Protein AF-A0A957NM23-F1 (afdb_monomer)

Secondary structure (DSSP, 8-state):
----PPPP---------------------------------PPPHHHHHHHHHHHHHHHHHHHHHHTT----PPS----SS--EETTEE--EEEEEEEEETTEEEEEEEEE----PPEEEEETTEEEEE----S-HHHHHHHHHHHHHHHHHHHHHHSPPSS-TTTTTEEEEEEE--SS-SEEE---BTTB-EEEEEHHHHHTT--HHHHHHHHHHHHHHT-TTTHHHHHHHHHS-SSTTSSHIIIIIHHHHHH-SS-HHHHTTTTTTTT--TTS-TTTS--TTHHHHHHHHHH--SS-TTSTTTTTHHHHHHHHHHHHHT-S--HHHHHHHHTTTS--HHHHHHHHHHHHHHTTT--TTT-GGGS-TT--TTSSPPPPPSEEEEESSS------PPPPTT----EEEEE-TT--EEEEEE-PPTT--EEEEEEEE-SSSS--EEEEEEEES-EEEEEE-TTT---

Nearest PDB structures (foldseek):
  5c0x-assembly1_I  TM=4.783E-01  e=1.264E+00  Saccharomyces cerevisiae S288C
  9fs5-assembly1_A  TM=4.570E-01  e=2.416E+00  Escherichia coli
  4ifd-assembly1_I  TM=4.633E-01  e=2.563E+00  Saccharomyces cerevisiae S288C
  4oo1-assembly1_I  TM=4.431E-01  e=4.901E+00  Saccharomyces cerevisiae S288C
  5g06-assembly1_I  TM=1.968E-01  e=6.581E+00  Saccharomyces cerevisiae

Radius of gyration: 27.43 Å; Cα contacts (8 Å, |Δi|>4): 822; chains: 1; bounding box: 72×78×81 Å

pLDDT: mean 77.08, std 22.77, range [24.36, 98.19]

Mean predicted aligned error: 12.9 Å

Solvent-accessible surface area (backbone atoms only — not comparable to full-atom values): 26859 Å² total; per-residue (Å²): 144,82,89,84,85,81,82,90,81,81,88,82,89,80,88,78,88,84,87,89,84,90,86,80,83,93,83,88,88,90,86,82,86,90,84,89,81,90,80,92,79,80,84,61,76,69,62,67,52,51,62,52,50,53,50,52,52,49,51,54,50,47,54,55,50,58,70,67,65,66,75,79,70,73,88,79,59,73,44,85,76,52,65,68,56,74,86,43,62,20,57,34,47,40,73,36,75,50,73,49,95,88,41,75,35,35,34,38,32,32,27,24,68,62,90,57,75,31,69,50,77,56,99,88,42,83,45,82,34,42,40,30,38,85,53,70,68,54,44,49,51,54,38,52,41,46,50,55,41,48,48,49,47,26,70,66,60,74,45,60,52,52,36,65,68,28,86,43,33,42,34,35,36,37,31,44,49,94,89,40,61,51,40,69,51,87,70,46,76,66,43,37,51,37,37,39,20,11,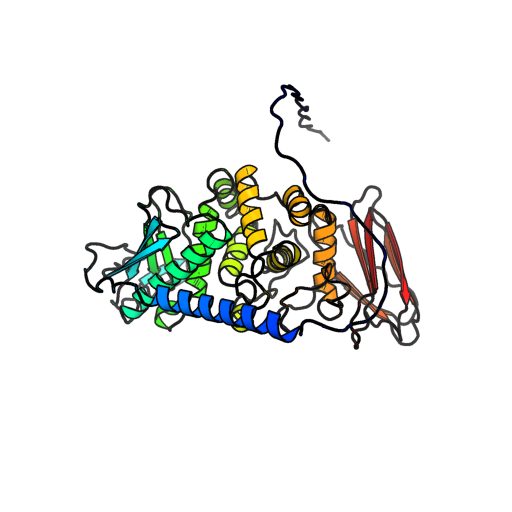56,45,36,56,73,76,49,44,60,61,40,46,22,21,43,47,33,45,32,35,55,44,45,34,63,84,21,23,31,63,39,52,64,60,39,58,73,65,82,57,88,37,33,45,41,34,74,51,57,29,48,12,57,42,56,50,40,55,47,41,75,83,55,50,72,71,69,52,41,32,79,55,51,51,46,76,42,20,47,58,45,28,48,36,31,41,45,60,56,54,48,48,16,65,74,40,26,80,43,69,47,88,88,34,44,56,32,9,46,44,36,56,43,51,50,47,56,46,9,22,75,64,51,30,85,88,39,52,69,59,46,39,24,61,58,47,73,60,75,32,51,41,70,56,46,52,51,30,53,60,46,16,42,64,32,57,94,23,39,28,64,92,83,34,55,71,26,44,66,90,72,67,58,96,78,61,62,69,68,59,77,65,74,45,73,50,76,40,52,71,90,85,86,86,87,86,81,76,83,61,43,74,80,30,49,81,37,77,49,50,33,37,29,84,75,15,52,59,44,76,49,74,48,87,48,57,91,91,39,80,42,77,43,80,49,70,36,28,27,93,55,85,82,41,42,58,54,74,50,74,51,75,32,37,65,51,75,51,78,42,66,14,27,93,67,16,52,62

Sequence (466 aa):
MNILTHPFRQHRSHRLLLAGLLAGLAVILFGRAVFAHEGGFTPNIYDLHLDTVDHAIQANAALQQQASSVSAAGINAPCNGGPTIDGILLDECYVHSFDVNGTQKSVTVWYTKNQTDATRVVDGNTLTLKHWITADSQAVQVGEWFEDAWVRYHTDSGHHLYDNGCNNNVNVQLEDGVGWSGIAYWASSGKCTIGIDAPTVRNGGGQRTVYHEAQHYLQYSYDDGCYSNLKANYDGGSDAGNAEFTEGYADVGSDSVDPTIDAGYQLGSSYNPSTSMYDKNYGNRFLKYLIEQLGTVGNPNDPWHHIDAMYAHYAMCDAQDTLYVLDDLIPSLSGGKWSMDQFFLNFFAANWALAWADPATQSELVYLDDDPGTHNGAPLTQSASLSSGSQTWSSTSPDDYAAEYFEITPQNDCKYVEVSVDGQAGARLGINLMAADTSAPTSVSRSASIGEDYVRLFAGAGVHNK

Structure (mmCIF, N/CA/C/O backbone):
data_AF-A0A957NM23-F1
#
_entry.id   AF-A0A957NM23-F1
#
loop_
_atom_site.group_PDB
_atom_site.id
_atom_site.type_symbol
_atom_site.label_atom_id
_atom_site.label_alt_id
_atom_site.label_comp_id
_atom_site.label_asym_id
_atom_site.label_entity_id
_atom_site.label_seq_id
_atom_site.pdbx_PDB_ins_code
_atom_site.Cartn_x
_atom_site.Cartn_y
_atom_site.Cartn_z
_atom_site.occupancy
_atom_site.B_iso_or_equiv
_atom_site.auth_seq_id
_atom_site.auth_comp_id
_atom_site.auth_asym_id
_atom_site.auth_atom_id
_atom_site.pdbx_PDB_model_num
ATOM 1 N N . MET A 1 1 ? 16.429 -39.597 -9.455 1.00 37.03 1 MET A N 1
ATOM 2 C CA . MET A 1 1 ? 15.676 -40.227 -10.562 1.00 37.03 1 MET A CA 1
ATOM 3 C C . MET A 1 1 ? 14.434 -40.896 -9.992 1.00 37.03 1 MET A C 1
ATOM 5 O O . MET A 1 1 ? 14.529 -41.999 -9.477 1.00 37.03 1 MET A O 1
ATOM 9 N N . ASN A 1 2 ? 13.311 -40.183 -9.996 1.00 24.50 2 ASN A N 1
ATOM 10 C CA . ASN A 1 2 ? 11.967 -40.712 -10.227 1.00 24.50 2 ASN A CA 1
ATOM 11 C C . ASN A 1 2 ? 11.013 -39.518 -10.261 1.00 24.50 2 ASN A C 1
ATOM 13 O O . ASN A 1 2 ? 10.952 -38.728 -9.327 1.00 24.50 2 ASN A O 1
ATOM 17 N N . ILE A 1 3 ? 10.373 -39.380 -11.414 1.00 27.50 3 ILE A N 1
ATOM 18 C CA . ILE A 1 3 ? 9.462 -38.317 -11.817 1.00 27.50 3 ILE A CA 1
ATOM 19 C C . ILE A 1 3 ? 8.068 -38.720 -11.331 1.00 27.50 3 ILE A C 1
ATOM 21 O O . ILE A 1 3 ? 7.632 -39.837 -11.610 1.00 27.50 3 ILE A O 1
ATOM 25 N N . LEU A 1 4 ? 7.369 -37.825 -10.635 1.00 26.41 4 LEU A N 1
ATOM 26 C CA . LEU A 1 4 ? 5.938 -37.946 -10.364 1.00 26.41 4 LEU A CA 1
ATOM 27 C C . LEU A 1 4 ? 5.230 -36.739 -10.979 1.00 26.41 4 LEU A C 1
ATOM 29 O O . LEU A 1 4 ? 5.323 -35.615 -10.504 1.00 26.41 4 LEU A O 1
ATOM 33 N N . THR A 1 5 ? 4.571 -37.014 -12.098 1.00 28.67 5 THR A N 1
ATOM 34 C CA . THR A 1 5 ? 3.692 -36.128 -12.859 1.00 28.67 5 THR A CA 1
ATOM 35 C C . THR A 1 5 ? 2.324 -36.018 -12.184 1.00 28.67 5 THR A C 1
ATOM 37 O O . THR A 1 5 ? 1.687 -37.048 -11.953 1.00 28.67 5 THR A O 1
ATOM 40 N N . HIS A 1 6 ? 1.832 -34.797 -11.963 1.00 27.72 6 HIS A N 1
ATOM 41 C CA . HIS A 1 6 ? 0.411 -34.526 -11.712 1.00 27.72 6 HIS A CA 1
ATOM 42 C C . HIS A 1 6 ? -0.298 -34.042 -12.993 1.00 27.72 6 HIS A C 1
ATOM 44 O O . HIS A 1 6 ? 0.354 -33.478 -13.873 1.00 27.72 6 HIS A O 1
ATOM 50 N N . PRO A 1 7 ? -1.608 -34.321 -13.157 1.00 33.88 7 PRO A N 1
ATOM 51 C CA . PRO A 1 7 ? -2.253 -34.301 -14.462 1.00 33.88 7 PRO A CA 1
ATOM 52 C C . PRO A 1 7 ? -2.964 -32.980 -14.787 1.00 33.88 7 PRO A C 1
ATOM 54 O O . PRO A 1 7 ? -3.664 -32.399 -13.962 1.00 33.88 7 PRO A O 1
ATOM 57 N N . PHE A 1 8 ? -2.863 -32.607 -16.064 1.00 27.59 8 PHE A N 1
ATOM 58 C CA . PHE A 1 8 ? -3.728 -31.673 -16.783 1.00 27.59 8 PHE A CA 1
ATOM 59 C C . PHE A 1 8 ? -5.219 -31.991 -16.579 1.00 27.59 8 PHE A C 1
ATOM 61 O O . PHE A 1 8 ? -5.646 -33.132 -16.787 1.00 27.59 8 PHE A O 1
ATOM 68 N N . ARG A 1 9 ? -6.037 -30.971 -16.284 1.00 28.17 9 ARG A N 1
ATOM 69 C CA . ARG A 1 9 ? -7.502 -31.062 -16.357 1.00 28.17 9 ARG A CA 1
ATOM 70 C C . ARG A 1 9 ? -8.042 -30.154 -17.460 1.00 28.17 9 ARG A C 1
ATOM 72 O O . ARG A 1 9 ? -7.770 -28.963 -17.507 1.00 28.17 9 ARG A O 1
ATOM 79 N N . GLN A 1 10 ? -8.773 -30.790 -18.370 1.00 26.88 10 GLN A N 1
ATOM 80 C CA . GLN A 1 10 ? -9.320 -30.250 -19.608 1.00 26.88 10 GLN A CA 1
ATOM 81 C C . GLN A 1 10 ? -10.478 -29.266 -19.394 1.00 26.88 10 GLN A C 1
ATOM 83 O O . GLN A 1 10 ? -11.369 -29.496 -18.576 1.00 26.88 10 GLN A O 1
ATOM 88 N N . HIS A 1 11 ? -10.501 -28.256 -20.266 1.00 28.59 11 HIS A N 1
ATOM 89 C CA . HIS A 1 11 ? -11.629 -27.391 -20.592 1.00 28.59 11 HIS A CA 1
ATOM 90 C C . HIS A 1 11 ? -12.958 -28.147 -20.753 1.00 28.59 11 HIS A C 1
ATOM 92 O O . HIS A 1 11 ? -13.060 -29.098 -21.532 1.00 28.59 11 HIS A O 1
ATOM 98 N N . ARG A 1 12 ? -14.019 -27.628 -20.125 1.00 27.19 12 ARG A N 1
ATOM 99 C CA . ARG A 1 12 ? -15.402 -27.862 -20.556 1.00 27.19 12 ARG A CA 1
ATOM 100 C C . ARG A 1 12 ? -15.984 -26.580 -21.125 1.00 27.19 12 ARG A C 1
ATOM 102 O O . ARG A 1 12 ? -16.224 -25.609 -20.424 1.00 27.19 12 ARG A O 1
ATOM 109 N N . SER A 1 13 ? -16.212 -26.626 -22.426 1.00 30.83 13 SER A N 1
ATOM 110 C CA . SER A 1 13 ? -16.962 -25.657 -23.207 1.00 30.83 13 SER A CA 1
ATOM 111 C C . SER A 1 13 ? -18.459 -25.925 -23.043 1.00 30.83 13 SER A C 1
ATOM 113 O O . SER A 1 13 ? -18.930 -27.017 -23.360 1.00 30.83 13 SER A O 1
ATOM 115 N N . HIS A 1 14 ? -19.227 -24.913 -22.643 1.00 28.08 14 HIS A N 1
ATOM 116 C CA . HIS A 1 14 ? -20.668 -24.877 -22.878 1.00 28.08 14 HIS A CA 1
ATOM 117 C C . HIS A 1 14 ? -21.056 -23.550 -23.530 1.00 28.08 14 HIS A C 1
ATOM 119 O O . HIS A 1 14 ? -21.129 -22.507 -22.895 1.00 28.08 14 HIS A O 1
ATOM 125 N N . ARG A 1 15 ? -21.310 -23.626 -24.842 1.00 30.59 15 ARG A N 1
ATOM 126 C CA . ARG A 1 15 ? -22.171 -22.695 -25.570 1.00 30.59 15 ARG A CA 1
ATOM 127 C C . ARG A 1 15 ? -23.602 -23.216 -25.467 1.00 30.59 15 ARG A C 1
ATOM 129 O O . ARG A 1 15 ? -23.853 -24.340 -25.898 1.00 30.59 15 ARG A O 1
ATOM 136 N N . LEU A 1 16 ? -24.534 -22.381 -25.023 1.00 28.58 16 LEU A N 1
ATOM 137 C CA . LEU A 1 16 ? -25.917 -22.447 -25.485 1.00 28.58 16 LEU A CA 1
ATOM 138 C C . LEU A 1 16 ? -26.425 -21.024 -25.735 1.00 28.58 16 LEU A C 1
ATOM 140 O O . LEU A 1 16 ? -26.415 -20.182 -24.844 1.00 28.58 16 LEU A O 1
ATOM 144 N N . LEU A 1 17 ? -26.829 -20.781 -26.982 1.00 28.81 17 LEU A N 1
ATOM 145 C CA . LEU A 1 17 ? -27.616 -19.628 -27.400 1.00 28.81 17 LEU A CA 1
ATOM 146 C C . LEU A 1 17 ? -29.036 -19.736 -26.828 1.00 28.81 17 LEU A C 1
ATOM 148 O O . LEU A 1 17 ? -29.645 -20.797 -26.952 1.00 28.81 17 LEU A O 1
ATOM 152 N N . LEU A 1 18 ? -29.622 -18.609 -26.419 1.00 26.94 18 LEU A N 1
ATOM 153 C CA . LEU A 1 18 ? -30.937 -18.216 -26.928 1.00 26.94 18 LEU A CA 1
ATOM 154 C C . LEU A 1 18 ? -31.118 -16.694 -26.859 1.00 26.94 18 LEU A C 1
ATOM 156 O O . LEU A 1 18 ? -30.650 -16.027 -25.944 1.00 26.94 18 LEU A O 1
ATOM 160 N N . ALA A 1 19 ? -31.755 -16.171 -27.898 1.00 27.83 19 ALA A N 1
ATOM 161 C CA . ALA A 1 19 ? -31.873 -14.767 -28.242 1.00 27.83 19 ALA A CA 1
ATOM 162 C C . ALA A 1 19 ? -33.145 -14.110 -27.680 1.00 27.83 19 ALA A C 1
ATOM 164 O O . ALA A 1 19 ? -34.166 -14.776 -27.526 1.00 27.83 19 ALA A O 1
ATOM 165 N N . GLY A 1 20 ? -33.103 -12.778 -27.561 1.00 25.69 20 GLY A N 1
ATOM 166 C CA . GLY A 1 20 ? -34.251 -11.909 -27.834 1.00 25.69 20 GLY A CA 1
ATOM 167 C C . GLY A 1 20 ? -34.681 -10.974 -26.703 1.00 25.69 20 GLY A C 1
ATOM 168 O O . GLY A 1 20 ? -35.478 -11.370 -25.866 1.00 25.69 20 GLY A O 1
ATOM 169 N N . LEU A 1 21 ? -34.290 -9.697 -26.781 1.00 24.36 21 LEU A N 1
ATOM 170 C CA . LEU A 1 21 ? -35.250 -8.617 -27.051 1.00 24.36 21 LEU A CA 1
ATOM 171 C C . LEU A 1 21 ? -34.525 -7.330 -27.494 1.00 24.36 21 LEU A C 1
ATOM 173 O O . LEU A 1 21 ? -33.644 -6.819 -26.812 1.00 24.36 21 LEU A O 1
ATOM 177 N N . LEU A 1 22 ? -34.921 -6.824 -28.663 1.00 27.69 22 LEU A N 1
ATOM 178 C CA . LEU A 1 22 ? -34.646 -5.476 -29.161 1.00 27.69 22 LEU A CA 1
ATOM 179 C C . LEU A 1 22 ? -35.453 -4.432 -28.372 1.00 27.69 22 LEU A C 1
ATOM 181 O O . LEU A 1 22 ? -36.628 -4.678 -28.113 1.00 27.69 22 LEU A O 1
ATOM 185 N N . ALA A 1 23 ? -34.884 -3.240 -28.153 1.00 26.08 23 ALA A N 1
ATOM 186 C CA . ALA A 1 23 ? -35.336 -1.966 -28.751 1.00 26.08 23 ALA A CA 1
ATOM 187 C C . ALA A 1 23 ? -34.915 -0.752 -27.896 1.00 26.08 23 ALA A C 1
ATOM 189 O O . ALA A 1 23 ? -35.336 -0.622 -26.752 1.00 26.08 23 ALA A O 1
ATOM 190 N N . GLY A 1 24 ? -34.148 0.175 -28.484 1.00 25.34 24 GLY A N 1
ATOM 191 C CA . GLY A 1 24 ? -33.815 1.461 -27.861 1.00 25.34 24 GLY A CA 1
ATOM 192 C C . GLY A 1 24 ? -32.725 2.239 -28.602 1.00 25.34 24 GLY A C 1
ATOM 193 O O . GLY A 1 24 ? -31.614 2.348 -28.107 1.00 25.34 24 GLY A O 1
ATOM 194 N N . LEU A 1 25 ? -33.049 2.715 -29.812 1.00 25.52 25 LEU A N 1
ATOM 195 C CA . LEU A 1 25 ? -32.273 3.626 -30.680 1.00 25.52 25 LEU A CA 1
ATOM 196 C C . LEU A 1 25 ? -31.559 4.744 -29.881 1.00 25.52 25 LEU A C 1
ATOM 198 O O . LEU A 1 25 ? -32.189 5.354 -29.028 1.00 25.52 25 LEU A O 1
ATOM 202 N N . ALA A 1 26 ? -30.284 5.090 -30.090 1.00 26.75 26 ALA A N 1
ATOM 203 C CA . ALA A 1 26 ? -29.612 5.521 -31.328 1.00 26.75 26 ALA A CA 1
ATOM 204 C C . ALA A 1 26 ? -30.287 6.717 -32.038 1.00 26.75 26 ALA A C 1
ATOM 206 O O . ALA A 1 26 ? -30.959 6.561 -33.055 1.00 26.75 26 ALA A O 1
ATOM 207 N N . VAL A 1 27 ? -30.059 7.917 -31.500 1.00 27.58 27 VAL A N 1
ATOM 208 C CA . VAL A 1 27 ? -30.209 9.247 -32.129 1.00 27.58 27 VAL A CA 1
ATOM 209 C C . VAL A 1 27 ? -29.092 10.061 -31.436 1.00 27.58 27 VAL A C 1
ATOM 211 O O . VAL A 1 27 ? -29.075 10.093 -30.216 1.00 27.58 27 VAL A O 1
ATOM 214 N N . ILE A 1 28 ? -28.043 10.633 -32.030 1.00 27.44 28 ILE A N 1
ATOM 215 C CA . ILE A 1 28 ? -27.896 11.467 -33.223 1.00 27.44 28 ILE A CA 1
ATOM 216 C C . ILE A 1 28 ? -26.404 11.426 -33.608 1.00 27.44 28 ILE A C 1
ATOM 218 O O . ILE A 1 28 ? -25.557 11.815 -32.811 1.00 27.44 28 ILE A O 1
ATOM 222 N N . LEU A 1 29 ? -26.076 11.047 -34.842 1.00 28.05 29 LEU A N 1
ATOM 223 C CA . LEU A 1 29 ? -24.854 11.496 -35.515 1.00 28.05 29 LEU A CA 1
ATOM 224 C C . LEU A 1 29 ? -25.173 11.679 -37.004 1.00 28.05 29 LEU A C 1
ATOM 226 O O . LEU A 1 29 ? -25.783 10.810 -37.621 1.00 28.05 29 LEU A O 1
ATOM 230 N N . PHE A 1 30 ? -24.711 12.816 -37.532 1.00 30.66 30 PHE A N 1
ATOM 231 C CA . PHE A 1 30 ? -24.677 13.300 -38.921 1.00 30.66 30 PHE A CA 1
ATOM 232 C C . PHE A 1 30 ? -25.701 14.345 -39.399 1.00 30.66 30 PHE A C 1
ATOM 234 O O . PHE A 1 30 ? -26.841 14.062 -39.757 1.00 30.66 30 PHE A O 1
ATOM 241 N N . GLY A 1 31 ? -25.153 15.552 -39.582 1.00 25.98 31 GLY A N 1
ATOM 242 C CA . GLY A 1 31 ? -25.587 16.621 -40.485 1.00 25.98 31 GLY A CA 1
ATOM 243 C C . GLY A 1 31 ? -25.181 17.973 -39.888 1.00 25.98 31 GLY A C 1
ATOM 244 O O . GLY A 1 31 ? -25.597 18.271 -38.784 1.00 25.98 31 GLY A O 1
ATOM 245 N N . ARG A 1 32 ? -24.381 18.859 -40.485 1.00 30.41 32 ARG A N 1
ATOM 246 C CA . ARG A 1 32 ? -23.787 19.030 -41.818 1.00 30.41 32 ARG A CA 1
ATOM 247 C C . ARG A 1 32 ? -22.634 20.040 -41.673 1.00 30.41 32 ARG A C 1
ATOM 249 O O . ARG A 1 32 ? -22.668 20.882 -40.783 1.00 30.41 32 ARG A O 1
ATOM 256 N N . ALA A 1 33 ? -21.678 20.008 -42.597 1.00 30.78 33 ALA A N 1
ATOM 257 C CA . ALA A 1 33 ? -20.685 21.063 -42.775 1.00 30.78 33 ALA A CA 1
ATOM 258 C C . ALA A 1 33 ? -21.192 22.205 -43.690 1.00 30.78 33 ALA A C 1
ATOM 260 O O . ALA A 1 33 ? -21.990 21.964 -44.597 1.00 30.78 33 ALA A O 1
ATOM 261 N N . VAL A 1 34 ? -20.585 23.386 -43.487 1.00 32.88 34 VAL A N 1
ATOM 262 C CA . VAL A 1 34 ? -20.422 24.560 -44.379 1.00 32.88 34 VAL A CA 1
ATOM 263 C C . VAL A 1 34 ? -21.536 25.623 -44.411 1.00 32.88 34 VAL A C 1
ATOM 265 O O . VAL A 1 34 ? -22.520 25.476 -45.125 1.00 32.88 34 VAL A O 1
ATOM 268 N N . PHE A 1 35 ? -21.282 26.761 -43.745 1.00 28.83 35 PHE A N 1
ATOM 269 C CA . PHE A 1 35 ? -21.216 28.109 -44.346 1.00 28.83 35 PHE A CA 1
ATOM 270 C C . PHE A 1 35 ? -20.369 29.034 -43.449 1.00 28.83 35 PHE A C 1
ATOM 272 O O . PHE A 1 35 ? -20.509 29.027 -42.230 1.00 28.83 35 PHE A O 1
ATOM 279 N N . ALA A 1 36 ? -19.470 29.802 -44.064 1.00 31.67 36 ALA A N 1
ATOM 280 C CA . ALA A 1 36 ? -18.660 30.843 -43.436 1.00 31.67 36 ALA A CA 1
ATOM 281 C C . ALA A 1 36 ? -19.371 32.203 -43.535 1.00 31.67 36 ALA A C 1
ATOM 283 O O . ALA A 1 36 ? -19.873 32.503 -44.615 1.00 31.67 36 ALA A O 1
ATOM 284 N N . HIS A 1 37 ? -19.393 32.999 -42.457 1.00 27.22 37 HIS A N 1
ATOM 285 C CA . HIS A 1 37 ? -18.938 34.406 -42.387 1.00 27.22 37 HIS A CA 1
ATOM 286 C C . HIS A 1 37 ? -19.319 35.052 -41.034 1.00 27.22 37 HIS A C 1
ATOM 288 O O . HIS A 1 37 ? -20.468 34.975 -40.621 1.00 27.22 37 HIS A O 1
ATOM 294 N N . GLU A 1 38 ? -18.328 35.703 -40.412 1.00 32.00 38 GLU A N 1
ATOM 295 C CA . GLU A 1 38 ? -18.375 36.892 -39.532 1.00 32.00 38 GLU A CA 1
ATOM 296 C C . GLU A 1 38 ? -19.442 37.041 -38.425 1.00 32.00 38 GLU A C 1
ATOM 298 O O . GLU A 1 38 ? -20.622 37.256 -38.677 1.00 32.00 38 GLU A O 1
ATOM 303 N N . GLY A 1 39 ? -18.964 37.124 -37.176 1.00 27.80 39 GLY A N 1
ATOM 304 C CA . GLY A 1 39 ? -19.703 37.710 -36.052 1.00 27.80 39 GLY A CA 1
ATOM 305 C C . GLY A 1 39 ? -19.313 37.085 -34.718 1.00 27.80 39 GLY A C 1
ATOM 306 O O . GLY A 1 39 ? -19.774 35.999 -34.390 1.00 27.80 39 GLY A O 1
ATOM 307 N N . GLY A 1 40 ? -18.424 37.741 -33.972 1.00 36.72 40 GLY A N 1
ATOM 308 C CA . GLY A 1 40 ? -17.855 37.215 -32.735 1.00 36.72 40 GLY A CA 1
ATOM 309 C C . GLY A 1 40 ? -18.860 37.045 -31.595 1.00 36.72 40 GLY A C 1
ATOM 310 O O . GLY A 1 40 ? -19.674 37.925 -31.337 1.00 36.72 40 GLY A O 1
ATOM 311 N N . PHE A 1 41 ? -18.720 35.932 -30.877 1.00 32.00 41 PHE A N 1
ATOM 312 C CA . PHE A 1 41 ? -18.995 35.813 -29.447 1.00 32.00 41 PHE A CA 1
ATOM 313 C C . PHE A 1 41 ? -18.229 34.582 -28.939 1.00 32.00 41 PHE A C 1
ATOM 315 O O . PHE A 1 41 ? -18.625 33.444 -29.171 1.00 32.00 41 PHE A O 1
ATOM 322 N N . THR A 1 42 ? -17.072 34.802 -28.321 1.00 31.66 42 THR A N 1
ATOM 323 C CA . THR A 1 42 ? -16.355 33.777 -27.551 1.00 31.66 42 THR A CA 1
ATOM 324 C C . THR A 1 42 ? -16.986 33.715 -26.158 1.00 31.66 42 THR A C 1
ATOM 326 O O . THR A 1 42 ? -16.965 34.744 -25.477 1.00 31.66 42 THR A O 1
ATOM 329 N N . PRO A 1 43 ? -17.542 32.578 -25.697 1.00 34.88 43 PRO A N 1
ATOM 330 C CA . PRO A 1 43 ? -17.882 32.430 -24.290 1.00 34.88 43 PRO A CA 1
ATOM 331 C C . PRO A 1 43 ? -16.583 32.479 -23.484 1.00 34.88 43 PRO A C 1
ATOM 333 O O . PRO A 1 43 ? -15.597 31.821 -23.821 1.00 34.88 43 PRO A O 1
ATOM 336 N N . ASN A 1 44 ? -16.570 33.330 -22.467 1.00 32.84 44 ASN A N 1
ATOM 337 C CA . ASN A 1 44 ? -15.415 33.575 -21.627 1.00 32.84 44 ASN A CA 1
ATOM 338 C C . ASN A 1 44 ? -15.170 32.325 -20.765 1.00 32.84 44 ASN A C 1
ATOM 340 O O . ASN A 1 44 ? -16.033 31.938 -19.982 1.00 32.84 44 ASN A O 1
ATOM 344 N N . ILE A 1 45 ? -14.001 31.695 -20.905 1.00 37.00 45 ILE A N 1
ATOM 345 C CA . ILE A 1 45 ? -13.597 30.479 -20.166 1.00 37.00 45 ILE A CA 1
ATOM 346 C C . ILE A 1 45 ? -13.583 30.711 -18.637 1.00 37.00 45 ILE A C 1
ATOM 348 O O . ILE A 1 45 ? -13.596 29.762 -17.860 1.00 37.00 45 ILE A O 1
ATOM 352 N N . TYR A 1 46 ? -13.652 31.969 -18.198 1.00 32.34 46 TYR A N 1
ATOM 353 C CA . TYR A 1 46 ? -13.764 32.349 -16.793 1.00 32.34 46 TYR A CA 1
ATOM 354 C C . TYR A 1 46 ? -15.139 32.075 -16.153 1.00 32.34 46 TYR A C 1
ATOM 356 O O . TYR A 1 46 ? -15.174 31.884 -14.943 1.00 32.34 46 TYR A O 1
ATOM 364 N N . ASP A 1 47 ? -16.243 31.985 -16.909 1.00 33.03 47 ASP A N 1
ATOM 365 C CA . ASP A 1 47 ? -17.575 31.744 -16.309 1.00 33.03 47 ASP A CA 1
ATOM 366 C C . ASP A 1 47 ? -17.824 30.265 -15.963 1.00 33.03 47 ASP A C 1
ATOM 368 O O . ASP A 1 47 ? -18.530 29.962 -15.009 1.00 33.03 47 ASP A O 1
ATOM 372 N N . LEU A 1 48 ? -17.182 29.324 -16.666 1.00 32.66 48 LEU A N 1
ATOM 373 C CA . LEU A 1 48 ? -17.279 27.888 -16.352 1.00 32.66 48 LEU A CA 1
ATOM 374 C C . LEU A 1 48 ? -16.458 27.491 -15.114 1.00 32.66 48 LEU A C 1
ATOM 376 O O . LEU A 1 48 ? -16.708 26.451 -14.509 1.00 32.66 48 LEU A O 1
ATOM 380 N N . HIS A 1 49 ? -15.480 28.310 -14.721 1.00 35.09 49 HIS A N 1
ATOM 381 C CA . HIS A 1 49 ? -14.638 28.034 -13.559 1.00 35.09 49 HIS A CA 1
ATOM 382 C C . HIS A 1 49 ? -15.298 28.485 -12.245 1.00 35.09 49 HIS A C 1
ATOM 384 O O . HIS A 1 49 ? -15.118 27.828 -11.226 1.00 35.09 49 HIS A O 1
ATOM 390 N N . LEU A 1 50 ? -16.118 29.544 -12.267 1.00 36.19 50 LEU A N 1
ATOM 391 C CA . LEU A 1 50 ? -16.821 30.032 -11.073 1.00 36.19 50 LEU A CA 1
ATOM 392 C C . LEU A 1 50 ? -17.972 29.112 -10.639 1.00 36.19 50 LEU A C 1
ATOM 394 O O . LEU A 1 50 ? -18.045 28.775 -9.462 1.00 36.19 50 LEU A O 1
ATOM 398 N N . ASP A 1 51 ? -18.781 28.599 -11.572 1.00 37.66 51 ASP A N 1
ATOM 399 C CA . ASP A 1 51 ? -19.883 27.680 -11.231 1.00 37.66 51 ASP A CA 1
ATOM 400 C C . ASP A 1 51 ? -19.391 26.325 -10.688 1.00 37.66 51 ASP A C 1
ATOM 402 O O . ASP A 1 51 ? -20.089 25.658 -9.924 1.00 37.66 51 ASP A O 1
ATOM 406 N N . THR A 1 52 ? -18.179 25.900 -11.058 1.00 40.28 52 THR A N 1
ATOM 407 C CA . THR A 1 52 ? -17.596 24.636 -10.574 1.00 40.28 52 THR A CA 1
ATOM 408 C C . THR A 1 52 ? -16.987 24.803 -9.177 1.00 40.28 52 THR A C 1
ATOM 410 O O . THR A 1 52 ? -17.106 23.914 -8.334 1.00 40.28 52 THR A O 1
ATOM 413 N N . VAL A 1 53 ? -16.391 25.968 -8.903 1.00 44.47 53 VAL A N 1
ATOM 414 C CA . VAL A 1 53 ? -15.838 26.318 -7.586 1.00 44.47 53 VAL A CA 1
ATOM 415 C C . VAL A 1 53 ? -16.958 26.584 -6.575 1.00 44.47 53 VAL A C 1
ATOM 417 O O . VAL A 1 53 ? -16.868 26.113 -5.443 1.00 44.47 53 VAL A O 1
ATOM 420 N N . ASP A 1 54 ? -18.054 27.231 -6.978 1.00 37.19 54 ASP A N 1
ATOM 421 C CA . ASP A 1 54 ? -19.200 27.467 -6.090 1.00 37.19 54 ASP A CA 1
ATOM 422 C C . ASP A 1 54 ? -19.948 26.169 -5.736 1.00 37.19 54 ASP A C 1
ATOM 424 O O . ASP A 1 54 ? -20.374 26.008 -4.590 1.00 37.19 54 ASP A O 1
ATOM 428 N N . HIS A 1 55 ? -20.033 25.191 -6.648 1.00 41.03 55 HIS A N 1
ATOM 429 C CA . HIS A 1 55 ? -20.571 23.863 -6.318 1.00 41.03 55 HIS A CA 1
ATOM 430 C C . HIS A 1 55 ? -19.641 23.050 -5.404 1.00 41.03 55 HIS A C 1
ATOM 432 O O . HIS A 1 55 ? -20.132 22.367 -4.507 1.00 41.03 55 HIS A O 1
ATOM 438 N N . ALA A 1 56 ? -18.317 23.148 -5.566 1.00 38.03 56 ALA A N 1
ATOM 439 C CA . ALA A 1 56 ? -17.359 22.486 -4.675 1.00 38.03 56 ALA A CA 1
ATOM 440 C C . ALA A 1 56 ? -17.362 23.099 -3.260 1.00 38.03 56 ALA A C 1
ATOM 442 O O . ALA A 1 56 ? -17.319 22.379 -2.262 1.00 38.03 56 ALA A O 1
ATOM 443 N N . ILE A 1 57 ? -17.498 24.425 -3.152 1.00 40.03 57 ILE A N 1
ATOM 444 C CA . ILE A 1 57 ? -17.637 25.125 -1.866 1.00 40.03 57 ILE A CA 1
ATOM 445 C C . ILE A 1 57 ? -18.971 24.769 -1.194 1.00 40.03 57 ILE A C 1
ATOM 447 O O . ILE A 1 57 ? -19.008 24.566 0.020 1.00 40.03 57 ILE A O 1
ATOM 451 N N . GLN A 1 58 ? -20.059 24.633 -1.959 1.00 37.31 58 GLN A N 1
ATOM 452 C CA . GLN A 1 58 ? -21.352 24.197 -1.423 1.00 37.31 58 GLN A CA 1
ATOM 453 C C . GLN A 1 58 ? -21.360 22.718 -1.011 1.00 37.31 58 GLN A C 1
ATOM 455 O O . GLN A 1 58 ? -21.982 22.394 -0.003 1.00 37.31 58 GLN A O 1
ATOM 460 N N . ALA A 1 59 ? -20.636 21.840 -1.712 1.00 39.34 59 ALA A N 1
ATOM 461 C CA . ALA A 1 59 ? -20.462 20.441 -1.316 1.00 39.34 59 ALA A CA 1
ATOM 462 C C . ALA A 1 59 ? -19.653 20.310 -0.011 1.00 39.34 59 ALA A C 1
ATOM 464 O O . ALA A 1 59 ? -20.071 19.589 0.893 1.00 39.34 59 ALA A O 1
ATOM 465 N N . ASN A 1 60 ? -18.576 21.088 0.154 1.00 40.84 60 ASN A N 1
ATOM 466 C CA . ASN A 1 60 ? -17.816 21.136 1.411 1.00 40.84 60 ASN A CA 1
ATOM 467 C C . ASN A 1 60 ? -18.613 21.759 2.567 1.00 40.84 60 ASN A C 1
ATOM 469 O O . ASN A 1 60 ? -18.543 21.279 3.697 1.00 40.84 60 ASN A O 1
ATOM 473 N N . ALA A 1 61 ? -19.413 22.796 2.305 1.00 35.97 61 ALA A N 1
ATOM 474 C CA . ALA A 1 61 ? -20.296 23.377 3.315 1.00 35.97 61 ALA A CA 1
ATOM 475 C C . ALA A 1 61 ? -21.447 22.427 3.699 1.00 35.97 61 ALA A C 1
ATOM 477 O O . ALA A 1 61 ? -21.868 22.426 4.854 1.00 35.97 61 ALA A O 1
ATOM 478 N N . ALA A 1 62 ? -21.933 21.600 2.766 1.00 39.25 62 ALA A N 1
ATOM 479 C CA . ALA A 1 62 ? -22.933 20.567 3.028 1.00 39.25 62 ALA A CA 1
ATOM 480 C C . ALA A 1 62 ? -22.356 19.387 3.828 1.00 39.25 62 ALA A C 1
ATOM 482 O O . ALA A 1 62 ? -23.023 18.923 4.750 1.00 39.25 62 ALA A O 1
ATOM 483 N N . LEU A 1 63 ? -21.107 18.978 3.569 1.00 41.84 63 LEU A N 1
ATOM 484 C CA . LEU A 1 63 ? -20.378 17.999 4.390 1.00 41.84 63 LEU A CA 1
ATOM 485 C C . LEU A 1 63 ? -20.131 18.529 5.815 1.00 41.84 63 LEU A C 1
ATOM 487 O O . LEU A 1 63 ? -20.396 17.834 6.793 1.00 41.84 63 LEU A O 1
ATOM 491 N N . GLN A 1 64 ? -19.746 19.802 5.960 1.00 35.81 64 GLN A N 1
ATOM 492 C CA . GLN A 1 64 ? -19.588 20.441 7.275 1.00 35.81 64 GLN A CA 1
ATOM 493 C C . GLN A 1 64 ? -20.927 20.676 8.005 1.00 35.81 64 GLN A C 1
ATOM 495 O O . GLN A 1 64 ? -20.980 20.631 9.236 1.00 35.81 64 GLN A O 1
ATOM 500 N N . GLN A 1 65 ? -22.031 20.900 7.283 1.00 33.31 65 GLN A N 1
ATOM 501 C CA . GLN A 1 65 ? -23.367 21.015 7.884 1.00 33.31 65 GLN A CA 1
ATOM 502 C C . GLN A 1 65 ? -24.001 19.657 8.216 1.00 33.31 65 GLN A C 1
ATOM 504 O O . GLN A 1 65 ? -24.724 19.583 9.210 1.00 33.31 65 GLN A O 1
ATOM 509 N N . GLN A 1 66 ? -23.698 18.580 7.481 1.00 36.91 66 GLN A N 1
ATOM 510 C CA . GLN A 1 66 ? -24.062 17.214 7.882 1.00 36.91 66 GLN A CA 1
ATOM 511 C C . GLN A 1 66 ? -23.317 16.790 9.154 1.00 36.91 66 GLN A C 1
ATOM 513 O O . GLN A 1 66 ? -23.968 16.294 10.075 1.00 36.91 66 GLN A O 1
ATOM 518 N N . ALA A 1 67 ? -22.033 17.146 9.287 1.00 37.28 67 ALA A N 1
ATOM 519 C CA . ALA A 1 67 ? -21.267 16.978 10.528 1.00 37.28 67 ALA A CA 1
ATOM 520 C C . ALA A 1 67 ? -21.833 17.785 11.721 1.00 37.28 67 ALA A C 1
ATOM 522 O O . ALA A 1 67 ? -21.568 17.479 12.879 1.00 37.28 67 ALA A O 1
ATOM 523 N N . SER A 1 68 ? -22.664 18.804 11.467 1.00 31.80 68 SER A N 1
ATOM 524 C CA . SER A 1 68 ? -23.224 19.685 12.504 1.00 31.80 68 SER A CA 1
ATOM 525 C C . SER A 1 68 ? -24.625 19.287 12.998 1.00 31.80 68 SER A C 1
ATOM 527 O O . SER A 1 68 ? -25.188 19.982 13.846 1.00 31.80 68 SER A O 1
ATOM 529 N N . SER A 1 69 ? -25.216 18.200 12.483 1.00 30.78 69 SER A N 1
ATOM 530 C CA . SER A 1 69 ? -26.561 17.741 12.888 1.00 30.78 69 SER A CA 1
ATOM 531 C C . SER A 1 69 ? -26.585 16.426 13.672 1.00 30.78 69 SER A C 1
ATOM 533 O O . SER A 1 69 ? -27.662 15.918 13.990 1.00 30.78 69 SER A O 1
ATOM 535 N N . VAL A 1 70 ? -25.414 15.921 14.069 1.00 37.62 70 VAL A N 1
ATOM 536 C CA . VAL A 1 70 ? -25.302 14.794 14.996 1.00 37.62 70 VAL A CA 1
ATOM 537 C C . VAL A 1 70 ? -25.877 15.227 16.345 1.00 37.62 70 VAL A C 1
ATOM 539 O O . VAL A 1 70 ? -25.327 16.072 17.054 1.00 37.62 70 VAL A O 1
ATOM 542 N N . SER A 1 71 ? -27.033 14.674 16.712 1.00 32.88 71 SER A N 1
ATOM 543 C CA . SER A 1 71 ? -27.507 14.766 18.086 1.00 32.88 71 SER A CA 1
ATOM 544 C C . SER A 1 71 ? -26.434 14.157 18.980 1.00 32.88 71 SER A C 1
ATOM 546 O O . SER A 1 71 ? -26.131 12.977 18.821 1.00 32.88 71 SER A O 1
ATOM 548 N N . ALA A 1 72 ? -25.873 14.939 19.904 1.00 34.09 72 ALA A N 1
ATOM 549 C CA . ALA A 1 72 ? -24.931 14.444 20.898 1.00 34.09 72 ALA A CA 1
ATOM 550 C C . ALA A 1 72 ? -25.537 13.226 21.616 1.00 34.09 72 ALA A C 1
ATOM 552 O O . ALA A 1 72 ? -26.415 13.368 22.473 1.00 34.09 72 ALA A O 1
ATOM 553 N N . ALA A 1 73 ? -25.096 12.023 21.241 1.00 40.78 73 ALA A N 1
ATOM 554 C CA . ALA A 1 73 ? -25.356 10.826 22.014 1.00 40.78 73 ALA A CA 1
ATOM 555 C C . ALA A 1 73 ? -24.693 11.044 23.378 1.00 40.78 73 ALA A C 1
ATOM 557 O O . ALA A 1 73 ? -23.510 11.381 23.462 1.00 40.78 73 ALA A O 1
ATOM 558 N N . GLY A 1 74 ? -25.489 10.972 24.445 1.00 40.84 74 GLY A N 1
ATOM 559 C CA . GLY A 1 74 ? -25.036 11.311 25.786 1.00 40.84 74 GLY A CA 1
ATOM 560 C C . GLY A 1 74 ? -23.830 10.470 26.194 1.00 40.84 74 GLY A C 1
ATOM 561 O O . GLY A 1 74 ? -23.930 9.251 26.298 1.00 40.84 74 GLY A O 1
ATOM 562 N N . ILE A 1 75 ? -22.710 11.135 26.483 1.00 47.75 75 ILE A N 1
ATOM 563 C CA . ILE A 1 75 ? -21.651 10.567 27.318 1.00 47.75 75 ILE A CA 1
ATOM 564 C C . ILE A 1 75 ? -22.320 10.183 28.645 1.00 47.75 75 ILE A C 1
ATOM 566 O O . ILE A 1 75 ? -23.009 11.017 29.237 1.00 47.75 75 ILE A O 1
ATOM 570 N N . ASN A 1 76 ? -22.106 8.949 29.100 1.00 43.78 76 ASN A N 1
ATOM 571 C CA . ASN A 1 76 ? -22.607 8.332 30.337 1.00 43.78 76 ASN A CA 1
ATOM 572 C C . ASN A 1 76 ? -23.826 7.413 30.191 1.00 43.78 76 ASN A C 1
ATOM 574 O O . ASN A 1 76 ? -24.933 7.719 30.638 1.00 43.78 76 ASN A O 1
ATOM 578 N N . ALA A 1 77 ? -23.549 6.173 29.807 1.00 46.91 77 ALA A N 1
ATOM 579 C CA . ALA A 1 77 ? -23.903 5.076 30.698 1.00 46.91 77 ALA A CA 1
ATOM 580 C C . ALA A 1 77 ? -22.627 4.257 30.951 1.00 46.91 77 ALA A C 1
ATOM 582 O O . ALA A 1 77 ? -21.998 3.866 29.971 1.00 46.91 77 ALA A O 1
ATOM 583 N N . PRO A 1 78 ? -22.208 3.997 32.207 1.00 54.22 78 PRO A N 1
ATOM 584 C CA . PRO A 1 78 ? -21.189 2.984 32.454 1.00 54.22 78 PRO A CA 1
ATOM 585 C C . PRO A 1 78 ? -21.687 1.680 31.831 1.00 54.22 78 PRO A C 1
ATOM 587 O O . PRO A 1 78 ? -22.727 1.154 32.244 1.00 54.22 78 PRO A O 1
ATOM 590 N N . CYS A 1 79 ? -21.004 1.192 30.796 1.00 67.56 79 CYS A N 1
ATOM 591 C CA . CYS A 1 79 ? -21.319 -0.124 30.275 1.00 67.56 79 CYS A CA 1
ATOM 592 C C . CYS A 1 79 ? -21.055 -1.134 31.388 1.00 67.56 79 CYS A C 1
ATOM 594 O O . CYS A 1 79 ? -19.950 -1.242 31.915 1.00 67.56 79 CYS A O 1
ATOM 596 N N . ASN A 1 80 ? -22.094 -1.865 31.780 1.00 63.56 80 ASN A N 1
ATOM 597 C CA . ASN A 1 80 ? -21.956 -2.898 32.792 1.00 63.56 80 ASN A CA 1
ATOM 598 C C . ASN A 1 80 ? -21.188 -4.081 32.194 1.00 63.56 80 ASN A C 1
ATOM 600 O O . ASN A 1 80 ? -21.760 -4.865 31.440 1.00 63.56 80 ASN A O 1
ATOM 604 N N . GLY A 1 81 ? -19.920 -4.216 32.581 1.00 72.19 81 GLY A N 1
ATOM 605 C CA . GLY A 1 81 ? -19.039 -5.282 32.117 1.00 72.19 81 GLY A CA 1
ATOM 606 C C . GLY A 1 81 ? -18.449 -4.976 30.744 1.00 72.19 81 GLY A C 1
ATOM 607 O O . GLY A 1 81 ? -19.156 -4.997 29.742 1.00 72.19 81 GLY A O 1
ATOM 608 N N . GLY A 1 82 ? -17.142 -4.725 30.720 1.00 84.81 82 GLY A N 1
ATOM 609 C CA . GLY A 1 82 ? -16.344 -4.653 29.503 1.00 84.81 82 GLY A CA 1
ATOM 610 C C . GLY A 1 82 ? -15.327 -5.791 29.402 1.00 84.81 82 GLY A C 1
ATOM 611 O O . GLY A 1 82 ? -15.266 -6.669 30.273 1.00 84.81 82 GLY A O 1
ATOM 612 N N . PRO A 1 83 ? -14.541 -5.820 28.319 1.00 91.75 83 PRO A N 1
ATOM 613 C CA . PRO A 1 83 ? -13.495 -6.813 28.136 1.00 91.75 83 PRO A CA 1
ATOM 614 C C . PRO A 1 83 ? -12.404 -6.667 29.204 1.00 91.75 83 PRO A C 1
ATOM 616 O O . PRO A 1 83 ? -12.130 -5.580 29.711 1.00 91.75 83 PRO A O 1
ATOM 619 N N . THR A 1 84 ? -11.793 -7.794 29.567 1.00 93.50 84 THR A N 1
ATOM 620 C CA . THR A 1 84 ? -10.628 -7.830 30.457 1.00 93.50 84 THR A CA 1
ATOM 621 C C . THR A 1 84 ? -9.397 -8.201 29.646 1.00 93.50 84 THR A C 1
ATOM 623 O O . THR A 1 84 ? -9.373 -9.270 29.037 1.00 93.50 84 THR A O 1
ATOM 626 N N . ILE A 1 85 ? -8.382 -7.344 29.676 1.00 91.94 85 ILE A N 1
ATOM 627 C CA . ILE A 1 85 ? -7.134 -7.477 28.919 1.00 91.94 85 ILE A CA 1
ATOM 628 C C . ILE A 1 85 ? -5.989 -7.459 29.922 1.00 91.94 85 ILE A C 1
ATOM 630 O O . ILE A 1 85 ? -5.925 -6.573 30.769 1.00 91.94 85 ILE A O 1
ATOM 634 N N . ASP A 1 86 ? -5.138 -8.487 29.900 1.00 92.50 86 ASP A N 1
ATOM 635 C CA . ASP A 1 86 ? -4.028 -8.658 30.853 1.00 92.50 86 ASP A CA 1
ATOM 636 C C . ASP A 1 86 ? -4.420 -8.483 32.335 1.00 92.50 86 ASP A C 1
ATOM 638 O O . ASP A 1 86 ? -3.651 -8.002 33.167 1.00 92.50 86 ASP A O 1
ATOM 642 N N . GLY A 1 87 ? -5.647 -8.886 32.681 1.00 92.12 87 GLY A N 1
ATOM 643 C CA . GLY A 1 87 ? -6.194 -8.764 34.035 1.00 92.12 87 GLY A CA 1
ATOM 644 C C . GLY A 1 87 ? -6.746 -7.378 34.391 1.00 92.12 87 GLY A C 1
ATOM 645 O O . GLY A 1 87 ? -7.212 -7.199 35.516 1.00 92.12 87 GLY A O 1
ATOM 646 N N . ILE A 1 88 ? -6.744 -6.425 33.458 1.00 93.12 88 ILE A N 1
ATOM 647 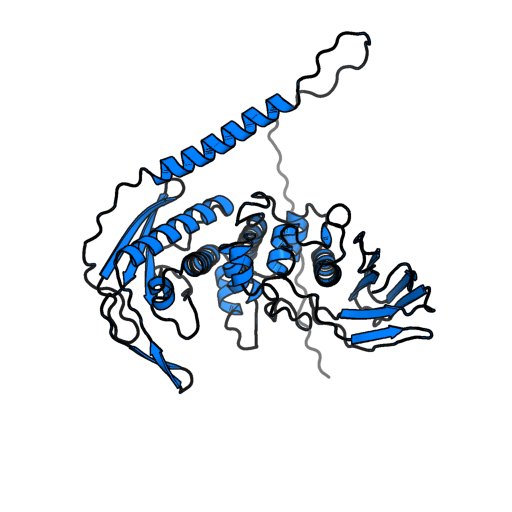C CA . ILE A 1 88 ? -7.355 -5.101 33.602 1.00 93.12 88 ILE A CA 1
ATOM 648 C C . ILE A 1 88 ? -8.717 -5.087 32.912 1.00 93.12 88 ILE A C 1
ATOM 650 O O . ILE A 1 88 ? -8.836 -5.421 31.737 1.00 93.12 88 ILE A O 1
ATOM 654 N N . LEU A 1 89 ? -9.754 -4.704 33.654 1.00 93.62 89 LEU A N 1
ATOM 655 C CA . LEU A 1 89 ? -11.095 -4.498 33.118 1.00 93.62 89 LEU A CA 1
ATOM 656 C C . LEU A 1 89 ? -11.174 -3.124 32.440 1.00 93.62 89 LEU A C 1
ATOM 658 O O . LEU A 1 89 ? -10.891 -2.118 33.088 1.00 93.62 89 LEU A O 1
ATOM 662 N N . LEU A 1 90 ? -11.612 -3.087 31.181 1.00 94.00 90 LEU A N 1
ATOM 663 C CA . LEU A 1 90 ? -12.067 -1.856 30.536 1.00 94.00 90 LEU A CA 1
ATOM 664 C C . LEU A 1 90 ? -13.483 -1.559 31.046 1.00 94.00 90 LEU A C 1
ATOM 666 O O . LEU A 1 90 ? -14.462 -2.130 30.570 1.00 94.00 90 LEU A O 1
ATOM 670 N N . ASP A 1 91 ? -13.570 -0.777 32.119 1.00 92.12 91 ASP A N 1
ATOM 671 C CA . ASP A 1 91 ? -14.771 -0.586 32.938 1.00 92.12 91 ASP A CA 1
ATOM 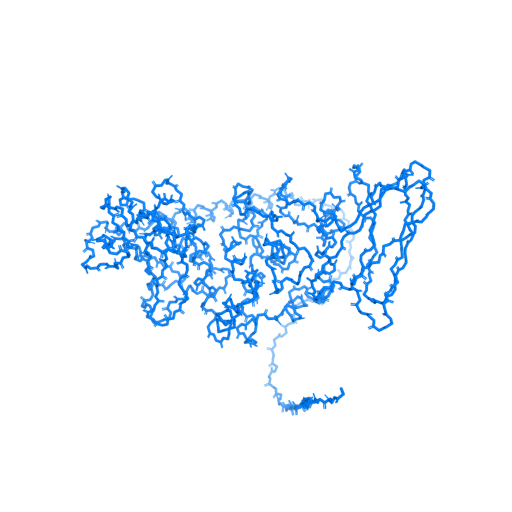672 C C . ASP A 1 91 ? -15.682 0.561 32.477 1.00 92.12 91 ASP A C 1
ATOM 674 O O . ASP A 1 91 ? -16.777 0.740 33.014 1.00 92.12 91 ASP A O 1
ATOM 678 N N . GLU A 1 92 ? -15.259 1.305 31.459 1.00 93.12 92 GLU A N 1
ATOM 679 C CA . GLU A 1 92 ? -16.001 2.401 30.851 1.00 93.12 92 GLU A CA 1
ATOM 680 C C . GLU A 1 92 ? -16.174 2.173 29.344 1.00 93.12 92 GLU A C 1
ATOM 682 O O . GLU A 1 92 ? -15.456 1.394 28.709 1.00 93.12 92 GLU A O 1
ATOM 687 N N . CYS A 1 93 ? -17.173 2.837 28.761 1.00 93.81 93 CYS A N 1
ATOM 688 C CA . CYS A 1 93 ? -17.431 2.757 27.333 1.00 93.81 93 CYS A CA 1
ATOM 689 C C . CYS A 1 93 ? -17.998 4.063 26.774 1.00 93.81 93 CYS A C 1
ATOM 691 O O . CYS A 1 93 ? -18.681 4.820 27.467 1.00 93.81 93 CYS A O 1
ATOM 693 N N . TYR A 1 94 ? -17.775 4.270 25.482 1.00 93.81 94 TYR A N 1
ATOM 694 C CA . TYR A 1 94 ? -18.470 5.257 24.671 1.00 93.81 94 TYR A CA 1
ATOM 695 C C . TYR A 1 94 ? -19.141 4.547 23.495 1.00 93.81 94 TYR A C 1
ATOM 697 O O . TYR A 1 94 ? -18.494 3.778 22.789 1.00 93.81 94 TYR A O 1
ATOM 705 N N . VAL A 1 95 ? -20.439 4.782 23.297 1.00 93.44 95 VAL A N 1
ATOM 706 C CA . VAL A 1 95 ? -21.181 4.252 22.147 1.00 93.44 95 VAL A CA 1
ATOM 707 C C . VAL A 1 95 ? -21.420 5.389 21.170 1.00 93.44 95 VAL A C 1
ATOM 709 O O . VAL A 1 95 ? -22.143 6.339 21.470 1.00 93.44 95 VAL A O 1
ATOM 712 N N . HIS A 1 96 ? -20.824 5.261 19.996 1.00 94.25 96 HIS A N 1
ATOM 713 C CA . HIS A 1 96 ? -20.980 6.168 18.877 1.00 94.25 96 HIS A CA 1
ATOM 714 C C . HIS A 1 96 ? -21.935 5.535 17.863 1.00 94.25 96 HIS A C 1
ATOM 716 O O . HIS A 1 96 ? -21.778 4.365 17.530 1.00 94.25 96 HIS A O 1
ATOM 722 N N . SER A 1 97 ? -22.972 6.240 17.419 1.00 95.06 97 SER A N 1
ATOM 723 C CA . SER A 1 97 ? -23.959 5.714 16.464 1.00 95.06 97 SER A CA 1
ATOM 724 C C . SER A 1 97 ? -24.147 6.700 15.326 1.00 95.06 97 SER A C 1
ATOM 726 O O . SER A 1 97 ? -24.419 7.871 15.577 1.00 95.06 97 SER A O 1
ATOM 728 N N . PHE A 1 98 ? -24.041 6.204 14.099 1.00 95.31 98 PHE A N 1
ATOM 729 C CA . PHE A 1 98 ? -24.008 7.003 12.876 1.00 95.31 98 PHE A CA 1
ATOM 730 C C . PHE A 1 98 ? -24.676 6.258 11.715 1.00 95.31 98 PHE A C 1
ATOM 732 O O . PHE A 1 98 ? -24.962 5.060 11.812 1.00 95.31 98 PHE A O 1
ATOM 739 N N . ASP A 1 99 ? -24.985 6.974 10.637 1.00 95.81 99 ASP A N 1
ATOM 740 C CA . ASP A 1 99 ? -25.581 6.408 9.427 1.00 95.81 99 ASP A CA 1
ATOM 741 C C . ASP A 1 99 ? -24.514 6.212 8.350 1.00 95.81 99 ASP A C 1
ATOM 743 O O . ASP A 1 99 ? -23.741 7.120 8.061 1.00 95.81 99 ASP A O 1
ATOM 747 N N . VAL A 1 100 ? -24.501 5.035 7.727 1.00 95.06 100 VAL A N 1
ATOM 748 C CA . VAL A 1 100 ? -23.696 4.771 6.533 1.00 95.06 100 VAL A CA 1
ATOM 749 C C . VAL A 1 100 ? -24.644 4.375 5.411 1.00 95.06 100 VAL A C 1
ATOM 751 O O . VAL A 1 100 ? -25.151 3.251 5.385 1.00 95.06 100 VAL A O 1
ATOM 754 N N . ASN A 1 101 ? -24.906 5.314 4.499 1.00 94.31 101 ASN A N 1
ATOM 755 C CA . ASN A 1 101 ? -25.775 5.132 3.333 1.00 94.31 101 ASN A CA 1
ATOM 756 C C . ASN A 1 101 ? -27.167 4.552 3.680 1.00 94.31 101 ASN A C 1
ATOM 758 O O . ASN A 1 101 ? -27.642 3.600 3.058 1.00 94.31 101 ASN A O 1
ATOM 762 N N . GLY A 1 102 ? -27.821 5.102 4.706 1.00 92.12 102 GLY A N 1
ATOM 763 C CA . GLY A 1 102 ? -29.140 4.670 5.175 1.00 92.12 102 GLY A CA 1
ATOM 764 C C . GLY A 1 102 ? -29.129 3.458 6.113 1.00 92.12 102 GLY A C 1
ATOM 765 O O . GLY A 1 102 ? -30.202 2.994 6.514 1.00 92.12 102 GLY A O 1
ATOM 766 N N . THR A 1 103 ? -27.952 2.925 6.455 1.00 93.75 103 THR A N 1
ATOM 767 C CA . THR A 1 103 ? -27.802 1.854 7.443 1.00 93.75 103 THR A CA 1
ATOM 768 C C . THR A 1 103 ? -27.238 2.404 8.745 1.00 93.75 103 THR A C 1
ATOM 770 O O . THR A 1 103 ? -26.089 2.835 8.802 1.00 93.75 103 THR A O 1
ATOM 773 N N . GLN A 1 104 ? -28.015 2.300 9.826 1.00 94.56 104 GLN A N 1
ATOM 774 C CA . GLN A 1 104 ? -27.548 2.652 11.166 1.00 94.56 104 GLN A CA 1
ATOM 775 C C . GLN A 1 104 ? -26.436 1.692 11.615 1.00 94.56 104 GLN A C 1
ATOM 777 O O . GLN A 1 104 ? -26.665 0.483 11.748 1.00 94.56 104 GLN A O 1
ATOM 782 N N . LYS A 1 105 ? -25.258 2.253 11.885 1.00 94.19 105 LYS A N 1
ATOM 783 C CA . LYS A 1 105 ? -24.087 1.586 12.459 1.00 94.19 105 LYS A CA 1
ATOM 784 C C . LYS A 1 105 ? -23.778 2.136 13.845 1.00 94.19 105 LYS A C 1
ATOM 786 O O . LYS A 1 105 ? -24.258 3.208 14.231 1.00 94.19 105 LYS A O 1
ATOM 791 N N . SER A 1 106 ? -22.976 1.390 14.593 1.00 93.94 106 SER A N 1
ATOM 792 C CA . SER A 1 106 ? -22.405 1.867 15.842 1.00 93.94 106 SER A CA 1
ATOM 793 C C . SER A 1 106 ? -20.997 1.341 16.095 1.00 93.94 106 SER A C 1
ATOM 795 O O . SER A 1 106 ? -20.580 0.301 15.586 1.00 93.94 106 SER A O 1
ATOM 797 N N . VAL A 1 107 ? -20.268 2.063 16.936 1.00 94.06 107 VAL A N 1
ATOM 798 C CA . VAL A 1 107 ? -18.976 1.658 17.477 1.00 94.06 107 VAL A CA 1
ATOM 799 C C . VAL A 1 107 ? -19.042 1.801 18.988 1.00 94.06 107 VAL A C 1
ATOM 801 O O . VAL A 1 107 ? -19.429 2.846 19.507 1.00 94.06 107 VAL A O 1
ATOM 804 N N . THR A 1 108 ? -18.678 0.744 19.704 1.00 94.00 108 THR A N 1
ATOM 805 C CA . THR A 1 108 ? -18.546 0.762 21.162 1.00 94.00 108 THR A CA 1
ATOM 806 C C . THR A 1 108 ? -17.069 0.782 21.522 1.00 94.00 108 THR A C 1
ATOM 808 O O . THR A 1 108 ? -16.390 -0.230 21.373 1.00 94.00 108 THR A O 1
ATOM 811 N N . VAL A 1 109 ? -16.573 1.919 22.004 1.00 95.69 109 VAL A N 1
ATOM 812 C CA . VAL A 1 109 ? -15.193 2.099 22.462 1.00 95.69 109 VAL A CA 1
ATOM 813 C C . VAL A 1 109 ? -15.115 1.780 23.947 1.00 95.69 109 VAL A C 1
ATOM 815 O O . VAL A 1 109 ? -15.613 2.541 24.769 1.00 95.69 109 VAL A O 1
ATOM 818 N N . TRP A 1 110 ? -14.499 0.655 24.287 1.00 95.69 110 TRP A N 1
ATOM 819 C CA . TRP A 1 110 ? -14.221 0.195 25.643 1.00 95.69 110 TRP A CA 1
ATOM 820 C C . TRP A 1 110 ? -12.888 0.755 26.125 1.00 95.69 110 TRP A C 1
ATOM 822 O O . TRP A 1 110 ? -11.883 0.675 25.417 1.00 95.69 110 TRP A O 1
ATOM 832 N N . TYR A 1 111 ? -12.863 1.300 27.337 1.00 95.44 111 TYR A N 1
ATOM 833 C CA . TYR A 1 111 ? -11.660 1.880 27.928 1.00 95.44 111 TYR A CA 1
ATOM 834 C C . TYR A 1 111 ? -11.694 1.818 29.455 1.00 95.44 111 TYR A C 1
ATOM 836 O O . TYR A 1 111 ? -12.703 1.484 30.068 1.00 95.44 111 TYR A O 1
ATOM 844 N N . THR A 1 112 ? -10.575 2.168 30.081 1.00 94.44 112 THR A N 1
ATOM 845 C CA . THR A 1 112 ? -10.522 2.478 31.510 1.00 94.44 112 THR A CA 1
ATOM 846 C C . THR A 1 112 ? -9.700 3.740 31.737 1.00 94.44 112 THR A C 1
ATOM 848 O O . THR A 1 112 ? -8.753 4.026 30.997 1.00 94.44 112 THR A O 1
ATOM 851 N N . LYS A 1 113 ? -10.046 4.506 32.772 1.00 94.75 113 LYS A N 1
ATOM 852 C CA . LYS A 1 113 ? -9.197 5.585 33.307 1.00 94.75 113 LYS A CA 1
ATOM 853 C C . LYS A 1 113 ? -8.379 5.129 34.520 1.00 94.75 113 LYS A C 1
ATOM 855 O O . LYS A 1 113 ? -7.640 5.926 35.104 1.00 94.75 113 LYS A O 1
ATOM 860 N N . ASN A 1 114 ? -8.497 3.858 34.916 1.00 93.25 114 ASN A N 1
ATOM 861 C CA . ASN A 1 114 ? -7.702 3.287 35.991 1.00 93.25 114 ASN A CA 1
ATOM 862 C C . ASN A 1 114 ? -6.242 3.132 35.543 1.00 93.25 114 ASN A C 1
ATOM 864 O O . ASN A 1 114 ? -5.914 2.268 34.734 1.00 93.25 114 ASN A O 1
ATOM 868 N N . GLN A 1 115 ? -5.357 3.946 36.119 1.00 95.44 115 GLN A N 1
ATOM 869 C CA . GLN A 1 115 ? -3.926 3.976 35.805 1.00 95.44 115 GLN A CA 1
ATOM 870 C C . GLN A 1 115 ? -3.172 2.821 36.475 1.00 95.44 115 GLN A C 1
ATOM 872 O O . GLN A 1 115 ? -2.273 3.027 37.291 1.00 95.44 115 GLN A O 1
ATOM 877 N N . THR A 1 116 ? -3.584 1.598 36.159 1.00 94.62 116 THR A N 1
ATOM 878 C CA . THR A 1 116 ? -2.913 0.371 36.579 1.00 94.62 116 THR A CA 1
ATOM 879 C C . THR A 1 116 ? -2.080 -0.151 35.417 1.00 94.62 116 THR A C 1
ATOM 881 O O . THR A 1 116 ? -2.563 -0.241 34.290 1.00 94.62 116 THR A O 1
ATOM 884 N N . ASP A 1 117 ? -0.826 -0.490 35.698 1.00 94.19 117 ASP A N 1
ATOM 885 C CA . ASP A 1 117 ? 0.042 -1.151 34.732 1.00 94.19 117 ASP A CA 1
ATOM 886 C C . ASP A 1 117 ? -0.257 -2.659 34.727 1.00 94.19 117 ASP A C 1
ATOM 888 O O . ASP A 1 117 ? -0.372 -3.292 35.782 1.00 94.19 117 ASP A O 1
ATOM 892 N N . ALA A 1 118 ? -0.356 -3.240 33.536 1.00 93.62 118 ALA A N 1
ATOM 893 C CA . ALA A 1 118 ? -0.442 -4.675 33.325 1.00 93.62 118 ALA A CA 1
ATOM 894 C C . ALA A 1 118 ? 0.944 -5.276 33.068 1.00 93.62 118 ALA A C 1
ATOM 896 O O . ALA A 1 118 ? 1.909 -4.584 32.736 1.00 93.62 118 ALA A O 1
ATOM 897 N N . THR A 1 119 ? 1.054 -6.593 33.237 1.00 93.12 119 THR A N 1
ATOM 898 C CA . THR A 1 119 ? 2.284 -7.339 32.961 1.00 93.12 119 THR A CA 1
ATOM 899 C C . THR A 1 119 ? 1.988 -8.508 32.035 1.00 93.12 119 THR A C 1
ATOM 901 O O . THR A 1 119 ? 1.196 -9.382 32.383 1.00 93.12 119 THR A O 1
ATOM 904 N N . ARG A 1 120 ? 2.673 -8.556 30.890 1.00 92.50 120 ARG A N 1
ATOM 905 C CA . ARG A 1 120 ? 2.567 -9.637 29.899 1.00 92.50 120 ARG A CA 1
ATOM 906 C C . ARG A 1 120 ? 3.953 -10.218 29.629 1.00 92.50 120 ARG A C 1
ATOM 908 O O . ARG A 1 120 ? 4.926 -9.475 29.569 1.00 92.50 120 ARG A O 1
ATOM 915 N N . VAL A 1 121 ? 4.062 -11.537 29.483 1.00 91.06 121 VAL A N 1
ATOM 916 C CA . VAL A 1 121 ? 5.318 -12.190 29.077 1.00 91.06 121 VAL A CA 1
ATOM 917 C C . VAL A 1 121 ? 5.221 -12.568 27.606 1.00 91.06 121 VAL A C 1
ATOM 919 O O . VAL A 1 121 ? 4.333 -13.334 27.238 1.00 91.06 121 VAL A O 1
ATOM 922 N N . VAL A 1 122 ? 6.138 -12.054 26.789 1.00 87.31 122 VAL A N 1
ATOM 923 C CA . VAL A 1 122 ? 6.236 -12.340 25.350 1.00 87.31 122 VAL A CA 1
ATOM 924 C C . VAL A 1 122 ? 7.664 -12.771 25.043 1.00 87.31 122 VAL A C 1
ATOM 926 O O . VAL A 1 122 ? 8.614 -12.085 25.414 1.00 87.31 122 VAL A O 1
ATOM 929 N N . ASP A 1 123 ? 7.820 -13.961 24.463 1.00 88.25 123 ASP A N 1
ATOM 930 C CA . ASP A 1 123 ? 9.120 -14.577 24.151 1.00 88.25 123 ASP A CA 1
ATOM 931 C C . ASP A 1 123 ? 10.113 -14.593 25.327 1.00 88.25 123 ASP A C 1
ATOM 933 O O . ASP A 1 123 ? 11.317 -14.389 25.183 1.00 88.25 123 ASP A O 1
ATOM 937 N N . GLY A 1 124 ? 9.591 -14.826 26.535 1.00 89.94 124 GLY A N 1
ATOM 938 C CA . GLY A 1 124 ? 10.376 -14.856 27.771 1.00 89.94 124 GLY A CA 1
ATOM 939 C C . GLY A 1 124 ? 10.735 -13.481 28.344 1.00 89.94 124 GLY A C 1
ATOM 940 O O . GLY A 1 124 ? 11.335 -13.424 29.417 1.00 89.94 124 GLY A O 1
ATOM 941 N N . ASN A 1 125 ? 10.335 -12.387 27.690 1.00 91.50 125 ASN A N 1
ATOM 942 C CA . ASN A 1 125 ? 10.517 -11.024 28.176 1.00 91.50 125 ASN A CA 1
ATOM 943 C C . ASN A 1 125 ? 9.250 -10.517 28.865 1.00 91.50 125 ASN A C 1
ATOM 945 O O . ASN A 1 125 ? 8.149 -10.615 28.326 1.00 91.50 125 ASN A O 1
ATOM 949 N N . THR A 1 126 ? 9.413 -9.947 30.056 1.00 93.38 126 THR A N 1
ATOM 950 C CA . THR A 1 126 ? 8.322 -9.300 30.787 1.00 93.38 126 THR A CA 1
ATOM 951 C C . THR A 1 126 ? 8.142 -7.870 30.293 1.00 93.38 126 THR A C 1
ATOM 953 O O . THR A 1 126 ? 9.064 -7.061 30.382 1.00 93.38 126 THR A O 1
ATOM 956 N N . LEU A 1 127 ? 6.942 -7.560 29.819 1.00 93.00 127 LEU A N 1
ATOM 957 C CA . LEU A 1 127 ? 6.531 -6.252 29.329 1.00 93.00 127 LEU A CA 1
ATOM 958 C C . LEU A 1 127 ? 5.581 -5.592 30.326 1.00 93.00 127 LEU A C 1
ATOM 960 O O . LEU A 1 127 ? 4.758 -6.264 30.952 1.00 93.00 127 LEU A O 1
ATOM 964 N N . THR A 1 128 ? 5.694 -4.273 30.448 1.00 94.44 128 THR A N 1
ATOM 965 C CA . THR A 1 128 ? 4.768 -3.430 31.208 1.00 94.44 128 THR A CA 1
ATOM 966 C C . THR A 1 128 ? 3.862 -2.699 30.229 1.00 94.44 128 THR A C 1
ATOM 968 O O . THR A 1 128 ? 4.369 -1.954 29.395 1.00 94.44 128 THR A O 1
ATOM 971 N N . LEU A 1 129 ? 2.552 -2.908 30.350 1.00 94.69 129 LEU A N 1
ATOM 972 C CA . LEU A 1 129 ? 1.536 -2.413 29.416 1.00 94.69 129 LEU A CA 1
ATOM 973 C C . LEU A 1 129 ? 0.557 -1.464 30.121 1.00 94.69 129 LEU A C 1
ATOM 975 O O . LEU A 1 129 ? 0.257 -1.635 31.304 1.00 94.69 129 LEU A O 1
ATOM 979 N N . LYS A 1 130 ? 0.061 -0.450 29.408 1.00 95.06 130 LYS A N 1
ATOM 980 C CA . LYS A 1 130 ? -0.757 0.653 29.938 1.00 95.06 130 LYS A CA 1
ATOM 981 C C . LYS A 1 130 ? -2.073 0.837 29.178 1.00 95.06 130 LYS A C 1
ATOM 983 O O . LYS A 1 130 ? -2.240 1.834 28.472 1.00 95.06 130 LYS A O 1
ATOM 988 N N . HIS A 1 131 ? -3.033 -0.061 29.406 1.00 95.00 131 HIS A N 1
ATOM 989 C CA . HIS A 1 131 ? -4.357 -0.118 28.748 1.00 95.00 131 HIS A CA 1
ATOM 990 C C . HIS A 1 131 ? -5.352 1.004 29.135 1.00 95.00 131 HIS A C 1
ATOM 992 O O . HIS A 1 131 ? -6.561 0.805 29.095 1.00 95.00 131 HIS A O 1
ATOM 998 N N . TRP A 1 132 ? -4.881 2.172 29.576 1.00 95.38 132 TRP A N 1
ATOM 999 C CA . TRP A 1 132 ? -5.732 3.230 30.129 1.00 95.38 132 TRP A CA 1
ATOM 1000 C C . TRP A 1 132 ? -5.586 4.561 29.387 1.00 95.38 132 TRP A C 1
ATOM 1002 O O . TRP A 1 132 ? -4.502 4.916 28.916 1.00 95.38 132 TRP A O 1
ATOM 1012 N N . ILE A 1 133 ? -6.663 5.347 29.355 1.00 96.62 133 ILE A N 1
ATOM 1013 C CA . ILE A 1 133 ? -6.693 6.724 28.833 1.00 96.62 133 ILE A CA 1
ATOM 1014 C C . ILE A 1 133 ? -6.942 7.737 29.960 1.00 96.62 133 ILE A C 1
ATOM 1016 O O . ILE A 1 133 ? -7.230 7.369 31.096 1.00 96.62 133 ILE A O 1
ATOM 1020 N N . THR A 1 134 ? -6.803 9.032 29.676 1.00 96.50 134 THR A N 1
ATOM 1021 C CA . THR A 1 134 ? -6.940 10.093 30.694 1.00 96.50 134 THR A CA 1
ATOM 1022 C C . THR A 1 134 ? -8.320 10.737 30.763 1.00 96.50 134 THR A C 1
ATOM 1024 O O . THR A 1 134 ? -8.675 11.273 31.812 1.00 96.50 134 THR A O 1
ATOM 1027 N N . ALA A 1 135 ? -9.087 10.729 29.672 1.00 94.44 135 ALA A N 1
ATOM 1028 C CA . ALA A 1 135 ? -10.355 11.447 29.583 1.00 94.44 135 ALA A CA 1
ATOM 1029 C C . ALA A 1 135 ? -11.316 10.794 28.586 1.00 94.44 135 ALA A C 1
ATOM 1031 O O . ALA A 1 135 ? -10.890 10.250 27.573 1.00 94.44 135 ALA A O 1
ATOM 1032 N N . ASP A 1 136 ? -12.620 10.936 28.828 1.00 93.88 136 ASP A N 1
ATOM 1033 C CA . ASP A 1 136 ? -13.670 10.363 27.970 1.00 93.88 136 ASP A CA 1
ATOM 1034 C C . ASP A 1 136 ? -13.636 10.941 26.550 1.00 93.88 136 ASP A C 1
ATOM 1036 O O . ASP A 1 136 ? -13.930 10.241 25.587 1.00 93.88 136 ASP A O 1
ATOM 1040 N N . SER A 1 137 ? -13.194 12.195 26.402 1.00 94.44 137 SER A N 1
ATOM 1041 C CA . SER A 1 137 ? -13.028 12.843 25.096 1.00 94.44 137 SER A CA 1
ATOM 1042 C C . SER A 1 137 ? -12.085 12.080 24.162 1.00 94.44 137 SER A C 1
ATOM 1044 O O . SER A 1 137 ? -12.231 12.178 22.953 1.00 94.44 137 SER A O 1
ATOM 1046 N N . GLN A 1 138 ? -11.139 11.309 24.704 1.00 95.94 138 GLN A N 1
ATOM 1047 C CA . GLN A 1 138 ? -10.237 10.477 23.906 1.00 95.94 138 GLN A CA 1
ATOM 1048 C C . GLN A 1 138 ? -10.963 9.253 23.324 1.00 95.94 138 GLN A C 1
ATOM 1050 O O . GLN A 1 138 ? -10.719 8.890 22.180 1.00 95.94 138 GLN A O 1
ATOM 1055 N N . ALA A 1 139 ? -11.898 8.651 24.067 1.00 95.62 139 ALA A N 1
ATOM 1056 C CA . ALA A 1 139 ? -12.747 7.578 23.544 1.00 95.62 139 ALA A CA 1
ATOM 1057 C C . ALA A 1 139 ? -13.792 8.103 22.545 1.00 95.62 139 ALA A C 1
ATOM 1059 O O . ALA A 1 139 ? -14.089 7.423 21.565 1.00 95.62 139 ALA A O 1
ATOM 1060 N N . VAL A 1 140 ? -14.309 9.321 22.766 1.00 95.00 140 VAL A N 1
ATOM 1061 C CA . VAL A 1 140 ? -15.193 10.010 21.808 1.00 95.00 140 VAL A CA 1
ATOM 1062 C C . VAL A 1 140 ? -14.495 10.187 20.465 1.00 95.00 140 VAL A C 1
ATOM 1064 O O . VAL A 1 140 ? -15.025 9.760 19.446 1.00 95.00 140 VAL A O 1
ATOM 1067 N N . GLN A 1 141 ? -13.273 10.718 20.492 1.00 94.06 141 GLN A N 1
ATOM 1068 C CA . GLN A 1 141 ? -12.482 10.968 19.294 1.00 94.06 141 GLN A CA 1
ATOM 1069 C C . GLN A 1 141 ? -12.198 9.686 18.492 1.00 94.06 141 GLN A C 1
ATOM 1071 O O . GLN A 1 141 ? -12.290 9.686 17.270 1.00 94.06 141 GLN A O 1
ATOM 1076 N N . VAL A 1 142 ? -11.920 8.565 19.170 1.00 94.94 142 VAL A N 1
ATOM 1077 C CA . VAL A 1 142 ? -11.775 7.257 18.506 1.00 94.94 142 VAL A CA 1
ATOM 1078 C C . VAL A 1 142 ? -13.070 6.832 17.809 1.00 94.94 142 VAL A C 1
ATOM 1080 O O . VAL A 1 142 ? -13.013 6.323 16.694 1.00 94.94 142 VAL A O 1
ATOM 1083 N N . GLY A 1 143 ? -14.231 7.046 18.436 1.00 94.88 143 GLY A N 1
ATOM 1084 C CA . GLY A 1 143 ? -15.530 6.757 17.824 1.00 94.88 143 GLY A CA 1
ATOM 1085 C C . GLY A 1 143 ? -15.783 7.569 16.550 1.00 94.88 143 GLY A C 1
ATOM 1086 O O . GLY A 1 143 ? -16.205 6.992 15.553 1.00 94.88 143 GLY A O 1
ATOM 1087 N N . GLU A 1 144 ? -15.465 8.866 16.576 1.00 93.44 144 GLU A N 1
ATOM 1088 C CA . GLU A 1 144 ? -15.580 9.776 15.424 1.00 93.44 144 GLU A CA 1
ATOM 1089 C C . GLU A 1 144 ? -14.647 9.351 14.275 1.00 93.44 144 GLU A C 1
ATOM 1091 O O . GLU A 1 144 ? -15.074 9.258 13.130 1.00 93.44 144 GLU A O 1
ATOM 1096 N N . TRP A 1 145 ? -13.397 8.977 14.571 1.00 93.75 145 TRP A N 1
ATOM 1097 C CA . TRP A 1 145 ? -12.481 8.460 13.546 1.00 93.75 145 TRP A CA 1
ATOM 1098 C C . TRP A 1 145 ? -12.976 7.163 12.897 1.00 93.75 145 TRP A C 1
ATOM 1100 O O . TRP A 1 145 ? -12.772 6.953 11.703 1.00 93.75 145 TRP A O 1
ATOM 1110 N N . PHE A 1 146 ? -13.642 6.284 13.648 1.00 93.81 146 PHE A N 1
ATOM 1111 C CA . PHE A 1 146 ? -14.255 5.102 13.046 1.00 93.81 146 PHE A CA 1
ATOM 1112 C C . PHE A 1 146 ? -15.439 5.453 12.137 1.00 93.81 146 PHE A C 1
ATOM 1114 O O . PHE A 1 146 ? -15.607 4.785 11.119 1.00 93.81 146 PHE A O 1
ATOM 1121 N N . GLU A 1 147 ? -16.259 6.453 12.483 1.00 94.25 147 GLU A N 1
ATOM 1122 C CA . GLU A 1 147 ? -17.313 6.949 11.585 1.00 94.25 147 GLU A CA 1
ATOM 1123 C C . GLU A 1 147 ? -16.696 7.452 10.277 1.00 94.25 147 GLU A C 1
ATOM 1125 O O . GLU A 1 147 ? -17.087 6.973 9.210 1.00 94.25 147 GLU A O 1
ATOM 1130 N N . ASP A 1 148 ? -15.689 8.328 10.361 1.00 91.75 148 ASP A N 1
ATOM 1131 C CA . ASP A 1 148 ? -14.995 8.881 9.193 1.00 91.75 148 ASP A CA 1
ATOM 1132 C C . ASP A 1 148 ? -14.479 7.770 8.268 1.00 91.75 148 ASP A C 1
ATOM 1134 O O . ASP A 1 148 ? -14.787 7.749 7.073 1.00 91.75 148 ASP A O 1
ATOM 1138 N N . ALA A 1 149 ? -13.737 6.808 8.831 1.00 90.88 149 ALA A N 1
ATOM 1139 C CA . ALA A 1 149 ? -13.187 5.681 8.086 1.00 90.88 149 ALA A CA 1
ATOM 1140 C C . ALA A 1 149 ? -14.293 4.830 7.449 1.00 90.88 149 ALA A C 1
ATOM 1142 O O . ALA A 1 149 ? -14.238 4.517 6.263 1.00 90.88 149 ALA A O 1
ATOM 1143 N N . TRP A 1 150 ? -15.335 4.476 8.204 1.00 93.00 150 TRP A N 1
ATOM 1144 C CA . TRP A 1 150 ? -16.399 3.603 7.708 1.00 93.00 150 TRP A CA 1
ATOM 1145 C C . TRP A 1 150 ? -17.203 4.267 6.588 1.00 93.00 150 TRP A C 1
ATOM 1147 O O . TRP A 1 150 ? -17.473 3.632 5.565 1.00 93.00 150 TRP A O 1
ATOM 1157 N N . VAL A 1 151 ? -17.571 5.541 6.752 1.00 91.94 151 VAL A N 1
ATOM 1158 C CA . VAL A 1 151 ? -18.274 6.312 5.719 1.00 91.94 151 VAL A CA 1
ATOM 1159 C C . VAL A 1 151 ? -17.419 6.403 4.461 1.00 91.94 151 VAL A C 1
ATOM 1161 O O . VAL A 1 151 ? -17.929 6.170 3.358 1.00 91.94 151 VAL A O 1
ATOM 1164 N N . ARG A 1 152 ? -16.119 6.681 4.614 1.00 88.38 152 ARG A N 1
ATOM 1165 C CA . ARG A 1 152 ? -15.194 6.776 3.487 1.00 88.38 152 ARG A CA 1
ATOM 1166 C C . ARG A 1 152 ? -15.059 5.449 2.749 1.00 88.38 152 ARG A C 1
ATOM 1168 O O . ARG A 1 152 ? -15.349 5.377 1.559 1.00 88.38 152 ARG A O 1
ATOM 1175 N N . TYR A 1 153 ? -14.718 4.384 3.464 1.00 91.38 153 TYR A N 1
ATOM 1176 C CA . TYR A 1 153 ? -14.505 3.061 2.880 1.00 91.38 153 TYR A CA 1
ATOM 1177 C C . TYR A 1 153 ? -15.753 2.527 2.202 1.00 91.38 153 TYR A C 1
ATOM 1179 O O . TYR A 1 153 ? -15.668 1.966 1.113 1.00 91.38 153 TYR A O 1
ATOM 1187 N N . HIS A 1 154 ? -16.928 2.739 2.793 1.00 92.31 154 HIS A N 1
ATOM 1188 C CA . HIS A 1 154 ? -18.176 2.360 2.147 1.00 92.31 154 HIS A CA 1
ATOM 1189 C C . HIS A 1 154 ? -18.439 3.182 0.880 1.00 92.31 154 HIS A C 1
ATOM 1191 O O . HIS A 1 154 ? -18.957 2.643 -0.093 1.00 92.31 154 HIS A O 1
ATOM 1197 N N . THR A 1 155 ? -18.110 4.475 0.868 1.00 89.94 155 THR A N 1
ATOM 1198 C CA . THR A 1 155 ? -18.284 5.321 -0.325 1.00 89.94 155 THR A CA 1
ATOM 1199 C C . THR A 1 155 ? -17.455 4.807 -1.498 1.00 89.94 155 THR A C 1
ATOM 1201 O O . THR A 1 155 ? -17.972 4.711 -2.610 1.00 89.94 155 THR A O 1
ATOM 1204 N N . ASP A 1 156 ? -16.210 4.419 -1.235 1.00 88.31 156 ASP A N 1
ATOM 1205 C CA . ASP A 1 156 ? -15.265 4.042 -2.285 1.00 88.31 156 ASP A CA 1
ATOM 1206 C C . ASP A 1 156 ? -15.369 2.564 -2.691 1.00 88.31 156 ASP A C 1
ATOM 1208 O O . ASP A 1 156 ? -15.162 2.222 -3.854 1.00 88.31 156 ASP A O 1
ATOM 1212 N N . SER A 1 157 ? -15.712 1.676 -1.753 1.00 91.19 157 SER A N 1
ATOM 1213 C CA . SER A 1 157 ? -15.787 0.230 -2.005 1.00 91.19 157 SER A CA 1
ATOM 1214 C C . SER A 1 157 ? -17.209 -0.309 -2.170 1.00 91.19 157 SER A C 1
ATOM 1216 O O . SER A 1 157 ? -17.404 -1.363 -2.769 1.00 91.19 157 SER A O 1
ATOM 1218 N N . GLY A 1 158 ? -18.218 0.371 -1.619 1.00 91.94 158 GLY A N 1
ATOM 1219 C CA . GLY A 1 158 ? -19.579 -0.156 -1.483 1.00 91.94 158 GLY A CA 1
ATOM 1220 C C . GLY A 1 158 ? -19.747 -1.220 -0.389 1.00 91.94 158 GLY A C 1
ATOM 1221 O O . GLY A 1 158 ? -20.849 -1.745 -0.227 1.00 91.94 158 GLY A O 1
ATOM 1222 N N . HIS A 1 159 ? -18.692 -1.540 0.366 1.00 91.25 159 HIS A N 1
ATOM 1223 C CA . HIS A 1 159 ? -18.711 -2.523 1.448 1.00 91.25 159 HIS A CA 1
ATOM 1224 C C . HIS A 1 159 ? -18.760 -1.840 2.818 1.00 91.25 159 HIS A C 1
ATOM 1226 O O . HIS A 1 159 ? -18.152 -0.796 3.055 1.00 91.25 159 HIS A O 1
ATOM 1232 N N . HIS A 1 160 ? -19.481 -2.444 3.762 1.00 92.50 160 HIS A N 1
ATOM 1233 C CA . HIS A 1 160 ? -19.308 -2.105 5.172 1.00 92.50 160 HIS A CA 1
ATOM 1234 C C . HIS A 1 160 ? -18.092 -2.845 5.741 1.00 92.50 160 HIS A C 1
ATOM 1236 O O . HIS A 1 160 ? -17.669 -3.873 5.207 1.00 92.50 160 HIS A O 1
ATOM 1242 N N . LEU A 1 161 ? -17.560 -2.344 6.859 1.00 91.19 161 LEU A N 1
ATOM 1243 C CA . LEU A 1 161 ? -16.662 -3.132 7.701 1.00 91.19 161 LEU A CA 1
ATOM 1244 C C . LEU A 1 161 ? -17.328 -4.459 8.073 1.00 91.19 161 LEU A C 1
ATOM 1246 O O . LEU A 1 161 ? -18.556 -4.524 8.133 1.00 91.19 161 LEU A O 1
ATOM 1250 N N . TYR A 1 162 ? -16.529 -5.490 8.359 1.00 84.62 162 TYR A N 1
ATOM 1251 C CA . TYR A 1 162 ? -17.032 -6.800 8.764 1.00 84.62 162 TYR A CA 1
ATOM 1252 C C . TYR A 1 162 ? -17.997 -6.671 9.955 1.00 84.62 162 TYR A C 1
ATOM 1254 O O . TYR A 1 162 ? -17.587 -6.524 11.109 1.00 84.62 162 TYR A O 1
ATOM 1262 N N . ASP A 1 163 ? -19.299 -6.715 9.665 1.00 77.06 163 ASP A N 1
ATOM 1263 C CA . ASP A 1 163 ? -20.386 -6.517 10.627 1.00 77.06 163 ASP A CA 1
ATOM 1264 C C . ASP A 1 163 ? -21.388 -7.682 10.649 1.00 77.06 163 ASP A C 1
ATOM 1266 O O . ASP A 1 163 ? -22.369 -7.675 11.410 1.00 77.06 163 ASP A O 1
ATOM 1270 N N . ASN A 1 164 ? -21.115 -8.725 9.862 1.00 80.06 164 ASN A N 1
ATOM 1271 C CA . ASN A 1 164 ? -21.928 -9.924 9.815 1.00 80.06 164 ASN A CA 1
ATOM 1272 C C . ASN A 1 164 ? -21.909 -10.629 11.183 1.00 80.06 164 ASN A C 1
ATOM 1274 O O . ASN A 1 164 ? -20.861 -10.989 11.725 1.00 80.06 164 ASN A O 1
ATOM 1278 N N . GLY A 1 165 ? -23.090 -10.797 11.782 1.00 80.69 165 GLY A N 1
ATOM 1279 C CA . GLY A 1 165 ? -23.230 -11.319 13.145 1.00 80.69 165 GLY A CA 1
ATOM 1280 C C . GLY A 1 165 ? -22.810 -10.345 14.258 1.00 80.69 165 GLY A C 1
ATOM 1281 O O . GLY A 1 165 ? -22.752 -10.754 15.418 1.00 80.69 165 GLY A O 1
ATOM 1282 N N . CYS A 1 166 ? -22.550 -9.073 13.934 1.00 83.88 166 CYS A N 1
ATOM 1283 C CA . CYS A 1 166 ? -22.110 -8.026 14.866 1.00 83.88 166 CYS A CA 1
ATOM 1284 C C . CYS A 1 166 ? -23.217 -7.052 15.284 1.00 83.88 166 CYS A C 1
ATOM 1286 O O . CYS A 1 166 ? -22.959 -6.107 16.025 1.00 83.88 166 CYS A O 1
ATOM 1288 N N . ASN A 1 167 ? -24.453 -7.258 14.814 1.00 85.50 167 ASN A N 1
ATOM 1289 C CA . ASN A 1 167 ? -25.584 -6.348 15.032 1.00 85.50 167 ASN A CA 1
ATOM 1290 C C . ASN A 1 167 ? -25.266 -4.894 14.630 1.00 85.50 167 ASN A C 1
ATOM 1292 O O . ASN A 1 167 ? -25.630 -3.972 15.355 1.00 85.50 167 ASN A O 1
ATOM 1296 N N . ASN A 1 168 ? -24.572 -4.699 13.499 1.00 89.50 168 ASN A N 1
ATOM 1297 C CA . ASN A 1 168 ? -24.103 -3.391 13.022 1.00 89.50 168 ASN A CA 1
ATOM 1298 C C . ASN A 1 168 ? -23.167 -2.646 13.998 1.00 89.50 168 ASN A C 1
ATOM 1300 O O . ASN A 1 168 ? -23.048 -1.425 13.901 1.00 89.50 168 ASN A O 1
ATOM 1304 N N . ASN A 1 169 ? -22.514 -3.355 14.929 1.00 90.69 169 ASN A N 1
ATOM 1305 C CA . ASN A 1 169 ? -21.642 -2.757 15.936 1.00 90.69 169 ASN A CA 1
ATOM 1306 C C . ASN A 1 169 ? -20.217 -3.323 15.918 1.00 90.69 169 ASN A C 1
ATOM 1308 O O . ASN A 1 169 ? -20.021 -4.523 16.125 1.00 90.69 169 ASN A O 1
ATOM 1312 N N . VAL A 1 170 ? -19.219 -2.444 15.826 1.00 91.94 170 VAL A N 1
ATOM 1313 C CA . VAL A 1 170 ? -17.811 -2.784 16.096 1.00 91.94 170 VAL A CA 1
ATOM 1314 C C . VAL A 1 170 ? -17.468 -2.440 17.546 1.00 91.94 170 VAL A C 1
ATOM 1316 O O . VAL A 1 170 ? -17.838 -1.391 18.064 1.00 91.94 170 VAL A O 1
ATOM 1319 N N . ASN A 1 171 ? -16.775 -3.338 18.235 1.00 92.56 171 ASN A N 1
ATOM 1320 C CA . ASN A 1 171 ? -16.240 -3.125 19.574 1.00 92.56 171 ASN A CA 1
ATOM 1321 C C . ASN A 1 171 ? -14.767 -2.751 19.462 1.00 92.56 171 ASN A C 1
ATOM 1323 O O . ASN A 1 171 ? -13.964 -3.524 18.954 1.00 92.56 171 ASN A O 1
ATOM 1327 N N . VAL A 1 172 ? -14.404 -1.600 19.994 1.00 94.38 172 VAL A N 1
ATOM 1328 C CA . VAL A 1 172 ? -13.030 -1.117 20.034 1.00 94.38 172 VAL A CA 1
ATOM 1329 C C . VAL A 1 172 ? -12.527 -1.253 21.458 1.00 94.38 172 VAL A C 1
ATOM 1331 O O . VAL A 1 172 ? -13.218 -0.863 22.392 1.00 94.38 172 VAL A O 1
ATOM 1334 N N . GLN A 1 173 ? -11.349 -1.826 21.643 1.00 95.25 173 GLN A N 1
ATOM 1335 C CA . GLN A 1 173 ? -10.689 -1.965 22.931 1.00 95.25 173 GLN A CA 1
ATOM 1336 C C . GLN A 1 173 ? -9.493 -1.027 22.950 1.00 95.25 173 GLN A C 1
ATOM 1338 O O . GLN A 1 173 ? -8.588 -1.170 22.133 1.00 95.25 173 GLN A O 1
ATOM 1343 N N . LEU A 1 174 ? -9.484 -0.060 23.865 1.00 95.56 174 LEU A N 1
ATOM 1344 C CA . LEU A 1 174 ? -8.290 0.748 24.077 1.00 95.56 174 LEU A CA 1
ATOM 1345 C C . LEU A 1 174 ? -7.311 -0.049 24.937 1.00 95.56 174 LEU A C 1
ATOM 1347 O O . LEU A 1 174 ? -7.524 -0.235 26.134 1.00 95.56 174 LEU A O 1
ATOM 1351 N N . GLU A 1 175 ? -6.245 -0.537 24.314 1.00 94.31 175 GLU A N 1
ATOM 1352 C CA . GLU A 1 175 ? -5.261 -1.426 24.928 1.00 94.31 175 GLU A CA 1
ATOM 1353 C C . GLU A 1 175 ? -3.840 -1.029 24.530 1.00 94.31 175 GLU A C 1
ATOM 1355 O O . GLU A 1 175 ? -3.662 -0.443 23.483 1.00 94.31 175 GLU A O 1
ATOM 1360 N N . ASP A 1 176 ? -2.825 -1.287 25.353 1.00 92.50 176 ASP A N 1
ATOM 1361 C CA . ASP A 1 176 ? -1.421 -1.084 24.970 1.00 92.50 176 ASP A CA 1
ATOM 1362 C C . ASP A 1 176 ? -0.898 -2.343 24.267 1.00 92.50 176 ASP A C 1
ATOM 1364 O O . ASP A 1 176 ? -0.926 -3.442 24.840 1.00 92.50 176 ASP A O 1
ATOM 1368 N N . GLY A 1 177 ? -0.487 -2.184 23.010 1.00 83.50 177 GLY A N 1
ATOM 1369 C CA . GLY A 1 177 ? -0.025 -3.278 22.165 1.00 83.50 177 GLY A CA 1
ATOM 1370 C C . GLY A 1 177 ? 1.406 -3.717 22.480 1.00 83.50 177 GLY A C 1
ATOM 1371 O O . GLY A 1 177 ? 2.231 -2.978 23.011 1.00 83.50 177 GLY A O 1
ATOM 1372 N N . VAL A 1 178 ? 1.767 -4.948 22.107 1.00 84.00 178 VAL A N 1
ATOM 1373 C CA . VAL A 1 178 ? 3.149 -5.437 22.273 1.00 84.00 178 VAL A CA 1
ATOM 1374 C C . VAL A 1 178 ? 4.018 -4.957 21.112 1.00 84.00 178 VAL A C 1
ATOM 1376 O O . VAL A 1 178 ? 4.334 -5.723 20.213 1.00 84.00 178 VAL A O 1
ATOM 1379 N N . GLY A 1 179 ? 4.401 -3.681 21.133 1.00 72.94 179 GLY A N 1
ATOM 1380 C CA . GLY A 1 179 ? 5.226 -3.079 20.078 1.00 72.94 179 GLY A CA 1
ATOM 1381 C C . GLY A 1 179 ? 4.457 -2.670 18.817 1.00 72.94 179 GLY A C 1
ATOM 1382 O O . GLY A 1 179 ? 5.090 -2.348 17.816 1.00 72.94 179 GLY A O 1
ATOM 1383 N N . TRP A 1 180 ? 3.123 -2.639 18.879 1.00 72.94 180 TRP A N 1
ATOM 1384 C CA . TRP A 1 180 ? 2.231 -2.261 17.779 1.00 72.94 180 TRP A CA 1
ATOM 1385 C C . TRP A 1 180 ? 1.250 -1.196 18.259 1.00 72.94 180 TRP A C 1
ATOM 1387 O O . TRP A 1 180 ? 0.819 -1.236 19.411 1.00 72.94 180 TRP A O 1
ATOM 1397 N N . SER A 1 181 ? 0.892 -0.257 17.382 1.00 75.31 181 SER A N 1
ATOM 1398 C CA . SER A 1 181 ? -0.044 0.825 17.702 1.00 75.31 181 SER A CA 1
ATOM 1399 C C . SER A 1 181 ? -1.516 0.447 17.517 1.00 75.31 181 SER A C 1
ATOM 1401 O O . SER A 1 181 ? -2.375 1.262 17.840 1.00 75.31 181 SER A O 1
ATOM 1403 N N . GLY A 1 182 ? -1.822 -0.743 17.007 1.00 73.31 182 GLY A N 1
ATOM 1404 C CA . GLY A 1 182 ? -3.175 -1.265 16.824 1.00 73.31 182 GLY A CA 1
ATOM 1405 C C . GLY A 1 182 ? -3.159 -2.787 16.684 1.00 73.31 182 GLY A C 1
ATOM 1406 O O . GLY A 1 182 ? -2.088 -3.392 16.570 1.00 73.31 182 GLY A O 1
ATOM 1407 N N . ILE A 1 183 ? -4.331 -3.404 16.859 1.00 80.81 183 ILE A N 1
ATOM 1408 C CA . ILE A 1 183 ? -4.507 -4.859 16.861 1.00 80.81 183 ILE A CA 1
ATOM 1409 C C . ILE A 1 183 ? -5.827 -5.212 16.161 1.00 80.81 183 ILE A C 1
ATOM 1411 O O . ILE A 1 183 ? -6.891 -5.273 16.791 1.00 80.81 183 ILE A O 1
ATOM 1415 N N . ALA A 1 184 ? -5.771 -5.517 14.867 1.00 73.06 184 ALA A N 1
ATOM 1416 C CA . ALA A 1 184 ? -6.868 -6.170 14.169 1.00 73.06 184 ALA A CA 1
ATOM 1417 C C . ALA A 1 184 ? -6.935 -7.641 14.581 1.00 73.06 184 ALA A C 1
ATOM 1419 O O . ALA A 1 184 ? -6.037 -8.449 14.342 1.00 73.06 184 ALA A O 1
ATOM 1420 N N . TYR A 1 185 ? -8.054 -8.022 15.185 1.00 83.50 185 TYR A N 1
ATOM 1421 C CA . TYR A 1 185 ? -8.371 -9.428 15.372 1.00 83.50 185 TYR A CA 1
ATOM 1422 C C . TYR A 1 185 ? -9.034 -9.950 14.098 1.00 83.50 185 TYR A C 1
ATOM 1424 O O . TYR A 1 185 ? -9.994 -9.340 13.628 1.00 83.50 185 TYR A O 1
ATOM 1432 N N . TRP A 1 186 ? -8.585 -11.104 13.590 1.00 83.25 186 TRP A N 1
ATOM 1433 C CA . TRP A 1 186 ? -9.245 -11.802 12.481 1.00 83.25 186 TRP A CA 1
ATOM 1434 C C . TRP A 1 186 ? -10.757 -11.878 12.712 1.00 83.25 186 TRP A C 1
ATOM 1436 O O . TRP A 1 186 ? -11.227 -12.570 13.630 1.00 83.25 186 TRP A O 1
ATOM 1446 N N . ALA A 1 187 ? -11.514 -11.157 11.887 1.00 80.06 187 ALA A N 1
ATOM 1447 C CA . ALA A 1 187 ? -12.944 -11.005 12.094 1.00 80.06 187 ALA A CA 1
ATOM 1448 C C . ALA A 1 187 ? -13.672 -12.334 11.874 1.00 80.06 187 ALA A C 1
ATOM 1450 O O . ALA A 1 187 ? -13.254 -13.181 11.095 1.00 80.06 187 ALA A O 1
ATOM 1451 N N . SER A 1 188 ? -14.741 -12.581 12.617 1.00 81.75 188 SER A N 1
ATOM 1452 C CA . SER A 1 188 ? -15.613 -13.740 12.392 1.00 81.75 188 SER A CA 1
ATOM 1453 C C . SER A 1 188 ? -16.984 -13.440 12.973 1.00 81.75 188 SER A C 1
ATOM 1455 O O . SER A 1 188 ? -17.109 -12.558 13.818 1.00 81.75 188 SER A O 1
ATOM 1457 N N . SER A 1 189 ? -18.030 -14.148 12.542 1.00 80.00 189 SER A N 1
ATOM 1458 C CA . SER A 1 189 ? -19.390 -13.890 13.037 1.00 80.00 189 SER A CA 1
ATOM 1459 C C . SER A 1 189 ? -19.439 -13.902 14.571 1.00 80.00 189 SER A C 1
ATOM 1461 O O . SER A 1 189 ? -19.124 -14.911 15.206 1.00 80.00 189 SER A O 1
ATOM 1463 N N . GLY A 1 190 ? -19.859 -12.783 15.167 1.00 77.94 190 GLY A N 1
ATOM 1464 C CA . GLY A 1 190 ? -19.907 -12.587 16.621 1.00 77.94 190 GLY A CA 1
ATOM 1465 C C . GLY A 1 190 ? -18.573 -12.196 17.277 1.00 77.94 190 GLY A C 1
ATOM 1466 O O . GLY A 1 190 ? -18.527 -12.039 18.497 1.00 77.94 190 GLY A O 1
ATOM 1467 N N . LYS A 1 191 ? -17.498 -12.019 16.500 1.00 81.19 191 LYS A N 1
ATOM 1468 C CA . LYS A 1 191 ? -16.216 -11.442 16.922 1.00 81.19 191 LYS A CA 1
ATOM 1469 C C . LYS A 1 191 ? -15.956 -10.164 16.139 1.00 81.19 191 LYS A C 1
ATOM 1471 O O . LYS A 1 191 ? -15.461 -10.195 15.018 1.00 81.19 191 LYS A O 1
ATOM 1476 N N . CYS A 1 192 ? -16.308 -9.055 16.769 1.00 84.25 192 CYS A N 1
ATOM 1477 C CA . CYS A 1 192 ? -16.343 -7.737 16.148 1.00 84.25 192 CYS A CA 1
ATOM 1478 C C . CYS A 1 192 ? -15.491 -6.806 16.997 1.00 84.25 192 CYS A C 1
ATOM 1480 O O . CYS A 1 192 ? -15.995 -5.832 17.540 1.00 84.25 192 CYS A O 1
ATOM 1482 N N . THR A 1 193 ? -14.260 -7.220 17.274 1.00 89.31 193 THR A N 1
ATOM 1483 C CA . THR A 1 193 ? -13.365 -6.585 18.235 1.00 89.31 193 THR A CA 1
ATOM 1484 C C . THR A 1 193 ? -12.101 -6.114 17.541 1.00 89.31 193 THR A C 1
ATOM 1486 O O . THR A 1 193 ? -11.458 -6.908 16.864 1.00 89.31 193 THR A O 1
ATOM 1489 N N . ILE A 1 194 ? -11.728 -4.860 17.766 1.00 91.50 194 ILE A N 1
ATOM 1490 C CA . ILE A 1 194 ? -10.483 -4.245 17.300 1.00 91.50 194 ILE A CA 1
ATOM 1491 C C . ILE A 1 194 ? -9.766 -3.644 18.508 1.00 91.50 194 ILE A C 1
ATOM 1493 O O . ILE A 1 194 ? -10.421 -3.054 19.365 1.00 91.50 194 ILE A O 1
ATOM 1497 N N . GLY A 1 195 ? -8.448 -3.789 18.589 1.00 92.88 195 GLY A N 1
ATOM 1498 C CA . GLY A 1 195 ? -7.603 -3.111 19.568 1.00 92.88 195 GLY A CA 1
ATOM 1499 C C . GLY A 1 195 ? -7.004 -1.829 18.991 1.00 92.88 195 GLY A C 1
ATOM 1500 O O . GLY A 1 195 ? -6.534 -1.823 17.857 1.00 92.88 195 GLY A O 1
ATOM 1501 N N . ILE A 1 196 ? -7.003 -0.746 19.768 1.00 94.31 196 ILE A N 1
ATOM 1502 C CA . ILE A 1 196 ? -6.376 0.537 19.415 1.00 94.31 196 ILE A CA 1
ATOM 1503 C C . ILE A 1 196 ? -5.457 0.963 20.556 1.00 94.31 196 ILE A C 1
ATOM 1505 O O . ILE A 1 196 ? -5.865 0.920 21.719 1.00 94.31 196 ILE A O 1
ATOM 1509 N N . ASP A 1 197 ? -4.240 1.407 20.227 1.00 93.25 197 ASP A N 1
ATOM 1510 C CA . ASP A 1 197 ? -3.218 1.692 21.231 1.00 93.25 197 ASP A CA 1
ATOM 1511 C C . ASP A 1 197 ? -3.606 2.821 22.195 1.00 93.25 197 ASP A C 1
ATOM 1513 O O . ASP A 1 197 ? -3.652 4.007 21.845 1.00 93.25 197 ASP A O 1
ATOM 1517 N N . ALA A 1 198 ? -3.862 2.444 23.449 1.00 94.88 198 ALA A N 1
ATOM 1518 C CA . ALA A 1 198 ? -4.249 3.371 24.503 1.00 94.88 198 ALA A CA 1
ATOM 1519 C C . ALA A 1 198 ? -3.175 4.445 24.776 1.00 94.88 198 ALA A C 1
ATOM 1521 O O . ALA A 1 198 ? -3.545 5.615 24.891 1.00 94.88 198 ALA A O 1
ATOM 1522 N N . PRO A 1 199 ? -1.862 4.137 24.865 1.00 94.00 199 PRO A N 1
ATOM 1523 C CA . PRO A 1 199 ? -0.810 5.151 24.929 1.00 94.00 199 PRO A CA 1
ATOM 1524 C C . PRO A 1 199 ? -0.837 6.183 23.795 1.00 94.00 199 PRO A C 1
ATOM 1526 O O . PRO A 1 199 ? -0.703 7.378 24.072 1.00 94.00 199 PRO A O 1
ATOM 1529 N N . THR A 1 200 ? -1.022 5.753 22.549 1.00 90.62 200 THR A N 1
ATOM 1530 C CA . THR A 1 200 ? -1.073 6.625 21.368 1.00 90.62 200 THR A CA 1
ATOM 1531 C C . THR A 1 200 ? -2.270 7.568 21.445 1.00 90.62 200 THR A C 1
ATOM 1533 O O . THR A 1 200 ? -2.104 8.787 21.343 1.00 90.62 200 THR A O 1
ATOM 1536 N N . VAL A 1 201 ? -3.454 7.028 21.743 1.00 93.12 201 VAL A N 1
ATOM 1537 C CA . VAL A 1 201 ? -4.683 7.808 21.965 1.00 93.12 201 VAL A CA 1
ATOM 1538 C C . VAL A 1 201 ? -4.523 8.776 23.140 1.00 93.12 201 VAL A C 1
ATOM 1540 O O . VAL A 1 201 ? -4.857 9.961 23.058 1.00 93.12 201 VAL A O 1
ATOM 1543 N N . ARG A 1 202 ? -3.929 8.306 24.241 1.00 94.25 202 ARG A N 1
ATOM 1544 C CA . ARG A 1 202 ? -3.683 9.109 25.443 1.00 94.25 202 ARG A CA 1
ATOM 1545 C C . ARG A 1 202 ? -2.796 10.326 25.164 1.00 94.25 202 ARG A C 1
ATOM 1547 O O . ARG A 1 202 ? -2.973 11.359 25.807 1.00 94.25 202 ARG A O 1
ATOM 1554 N N . ASN A 1 203 ? -1.871 10.214 24.215 1.00 90.94 203 ASN A N 1
ATOM 1555 C CA . ASN A 1 203 ? -0.947 11.279 23.828 1.00 90.94 203 ASN A CA 1
ATOM 1556 C C . ASN A 1 203 ? -1.491 12.190 22.707 1.00 90.94 203 ASN A C 1
ATOM 1558 O O . ASN A 1 203 ? -0.745 13.025 22.200 1.00 90.94 203 ASN A O 1
ATOM 1562 N N . GLY A 1 204 ? -2.776 12.065 22.349 1.00 84.06 204 GLY A N 1
ATOM 1563 C CA . GLY A 1 204 ? -3.449 12.927 21.372 1.00 84.06 204 GLY A CA 1
ATOM 1564 C C . GLY A 1 204 ? -3.297 12.490 19.912 1.00 84.06 204 GLY A C 1
ATOM 1565 O O . GLY A 1 204 ? -3.544 13.301 19.024 1.00 84.06 204 GLY A O 1
ATOM 1566 N N . GLY A 1 205 ? -2.873 11.247 19.663 1.00 86.06 205 GLY A N 1
ATOM 1567 C CA . GLY A 1 205 ? -2.824 10.636 18.330 1.00 86.06 205 GLY A CA 1
ATOM 1568 C C . GLY A 1 205 ? -3.832 9.495 18.176 1.00 86.06 205 GLY A C 1
ATOM 1569 O O . GLY A 1 205 ? -4.763 9.369 18.963 1.00 86.06 205 GLY A O 1
ATOM 1570 N N . GLY A 1 206 ? -3.621 8.629 17.181 1.00 85.44 206 GLY A N 1
ATOM 1571 C CA . GLY A 1 206 ? -4.364 7.368 17.028 1.00 85.44 206 GLY A CA 1
ATOM 1572 C C . GLY A 1 206 ? -5.307 7.306 15.828 1.00 85.44 206 GLY A C 1
ATOM 1573 O O . GLY A 1 206 ? -5.725 6.211 15.476 1.00 85.44 206 GLY A O 1
ATOM 1574 N N . GLN A 1 207 ? -5.575 8.426 15.150 1.00 87.75 207 GLN A N 1
ATOM 1575 C CA . GLN A 1 207 ? -6.411 8.452 13.940 1.00 87.75 207 GLN A CA 1
ATOM 1576 C C . GLN A 1 207 ? -5.912 7.479 12.869 1.00 87.75 207 GLN A C 1
ATOM 1578 O O . GLN A 1 207 ? -6.665 6.625 12.416 1.00 87.75 207 GLN A O 1
ATOM 1583 N N . ARG A 1 208 ? -4.618 7.557 12.529 1.00 83.06 208 ARG A N 1
ATOM 1584 C CA . ARG A 1 208 ? -3.975 6.655 11.563 1.00 83.06 208 ARG A CA 1
ATOM 1585 C C . ARG A 1 208 ? -4.181 5.188 11.938 1.00 83.06 208 ARG A C 1
ATOM 1587 O O . ARG A 1 208 ? -4.574 4.400 11.092 1.00 83.06 208 ARG A O 1
ATOM 1594 N N . THR A 1 209 ? -3.954 4.841 13.206 1.00 86.12 209 THR A N 1
ATOM 1595 C CA . THR A 1 209 ? -4.214 3.487 13.702 1.00 86.12 209 THR A CA 1
ATOM 1596 C C . THR A 1 209 ? -5.671 3.103 13.481 1.00 86.12 209 THR A C 1
ATOM 1598 O O . THR A 1 209 ? -5.938 2.043 12.942 1.00 86.12 209 THR A O 1
ATOM 1601 N N . VAL A 1 210 ? -6.623 3.948 13.885 1.00 90.44 210 VAL A N 1
ATOM 1602 C CA . VAL A 1 210 ? -8.053 3.643 13.741 1.00 90.44 210 VAL A CA 1
ATOM 1603 C C . VAL A 1 210 ? -8.411 3.350 12.291 1.00 90.44 210 VAL A C 1
ATOM 1605 O O . VAL A 1 210 ? -9.098 2.370 12.027 1.00 90.44 210 VAL A O 1
ATOM 1608 N N . TYR A 1 211 ? -7.916 4.162 11.364 1.00 89.94 211 TYR A N 1
ATOM 1609 C CA . TYR A 1 211 ? -8.159 3.976 9.941 1.00 89.94 211 TYR A CA 1
ATOM 1610 C C . TYR A 1 211 ? -7.513 2.671 9.435 1.00 89.94 211 TYR A C 1
ATOM 1612 O O . TYR A 1 211 ? -8.202 1.852 8.834 1.00 89.94 211 TYR A O 1
ATOM 1620 N N . HIS A 1 212 ? -6.245 2.410 9.772 1.00 88.75 212 HIS A N 1
ATOM 1621 C CA . HIS A 1 212 ? -5.550 1.159 9.439 1.00 88.75 212 HIS A CA 1
ATOM 1622 C C . HIS A 1 212 ? -6.316 -0.079 9.944 1.00 88.75 212 HIS A C 1
ATOM 1624 O O . HIS A 1 212 ? -6.619 -0.996 9.183 1.00 88.75 212 HIS A O 1
ATOM 1630 N N . GLU A 1 213 ? -6.717 -0.097 11.217 1.00 89.00 213 GLU A N 1
ATOM 1631 C CA . GLU A 1 213 ? -7.432 -1.247 11.778 1.00 89.00 213 GLU A CA 1
ATOM 1632 C C . GLU A 1 213 ? -8.863 -1.384 11.235 1.00 89.00 213 GLU A C 1
ATOM 1634 O O . GLU A 1 213 ? -9.373 -2.493 11.052 1.00 89.00 213 GLU A O 1
ATOM 1639 N N . ALA A 1 214 ? -9.531 -0.265 10.938 1.00 91.62 214 ALA A N 1
ATOM 1640 C CA . ALA A 1 214 ? -10.809 -0.283 10.238 1.00 91.62 214 ALA A CA 1
ATOM 1641 C C . ALA A 1 214 ? -10.650 -0.848 8.816 1.00 91.62 214 ALA A C 1
ATOM 1643 O O . ALA A 1 214 ? -11.507 -1.609 8.365 1.00 91.62 214 ALA A O 1
ATOM 1644 N N . GLN A 1 215 ? -9.545 -0.546 8.129 1.00 91.00 215 GLN A N 1
ATOM 1645 C CA . GLN A 1 215 ? -9.257 -1.063 6.795 1.00 91.00 215 GLN A CA 1
ATOM 1646 C C . GLN A 1 215 ? -9.071 -2.588 6.798 1.00 91.00 215 GLN A C 1
ATOM 1648 O O . GLN A 1 215 ? -9.580 -3.243 5.884 1.00 91.00 215 GLN A O 1
ATOM 1653 N N . HIS A 1 216 ? -8.452 -3.170 7.833 1.00 89.25 216 HIS A N 1
ATOM 1654 C CA . HIS A 1 216 ? -8.430 -4.630 8.031 1.00 89.25 216 HIS A CA 1
ATOM 1655 C C . HIS A 1 216 ? -9.845 -5.206 8.128 1.00 89.25 216 HIS A C 1
ATOM 1657 O O . HIS A 1 216 ? -10.178 -6.195 7.482 1.00 89.25 216 HIS A O 1
ATOM 1663 N N . TYR A 1 217 ? -10.736 -4.564 8.884 1.00 90.38 217 TYR A N 1
ATOM 1664 C CA . TYR A 1 217 ? -12.122 -5.023 8.995 1.00 90.38 217 TYR A CA 1
ATOM 1665 C C . TYR A 1 217 ? -12.921 -4.874 7.699 1.00 90.38 217 TYR A C 1
ATOM 1667 O O . TYR A 1 217 ? -13.803 -5.692 7.441 1.00 90.38 217 TYR A O 1
ATOM 1675 N N . LEU A 1 218 ? -12.630 -3.865 6.876 1.00 91.25 218 LEU A N 1
ATOM 1676 C CA . LEU A 1 218 ? -13.175 -3.788 5.522 1.00 91.25 218 LEU A CA 1
ATOM 1677 C C . LEU A 1 218 ? -12.635 -4.935 4.671 1.00 91.25 218 LEU A C 1
ATOM 1679 O O . LEU A 1 218 ? -13.399 -5.621 4.010 1.00 91.25 218 LEU A O 1
ATOM 1683 N N . GLN A 1 219 ? -11.326 -5.173 4.708 1.00 89.38 219 GLN A N 1
ATOM 1684 C CA . GLN A 1 219 ? -10.702 -6.266 3.972 1.00 89.38 219 GLN A CA 1
ATOM 1685 C C . GLN A 1 219 ? -11.329 -7.615 4.345 1.00 89.38 219 GLN A C 1
ATOM 1687 O O . GLN A 1 219 ? -11.586 -8.446 3.478 1.00 89.38 219 GLN A O 1
ATOM 1692 N N . TYR A 1 220 ? -11.620 -7.829 5.626 1.00 88.56 220 TYR A N 1
ATOM 1693 C CA . TYR A 1 220 ? -12.231 -9.068 6.079 1.00 88.56 220 TYR A CA 1
ATOM 1694 C C . TYR A 1 220 ? -13.691 -9.217 5.652 1.00 88.56 220 TYR A C 1
ATOM 1696 O O . TYR A 1 220 ? -14.169 -10.347 5.636 1.00 88.56 220 TYR A O 1
ATOM 1704 N N . SER A 1 221 ? -14.394 -8.129 5.302 1.00 89.81 221 SER A N 1
ATOM 1705 C CA . SER A 1 221 ? -15.784 -8.185 4.820 1.00 89.81 221 SER A CA 1
ATOM 1706 C C . SER A 1 221 ? -15.931 -8.716 3.395 1.00 89.81 221 SER A C 1
ATOM 1708 O O . SER A 1 221 ? -17.048 -8.992 2.971 1.00 89.81 221 SER A O 1
ATOM 1710 N N . TYR A 1 222 ? -14.819 -8.916 2.689 1.00 9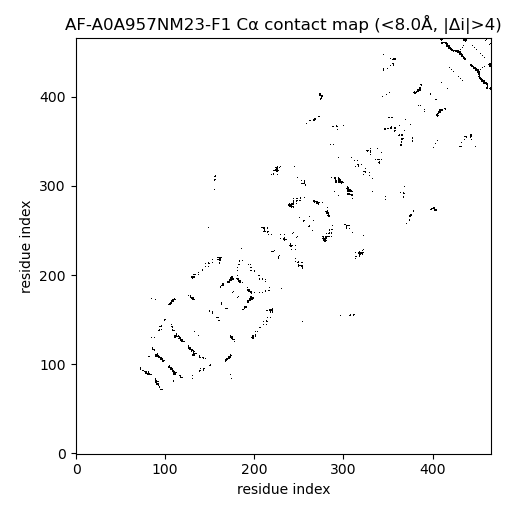0.69 222 TYR A N 1
ATOM 1711 C CA . TYR A 1 222 ? -14.742 -9.739 1.484 1.00 90.69 222 TYR A CA 1
ATOM 1712 C C . TYR A 1 222 ? -14.600 -11.211 1.905 1.00 90.69 222 TYR A C 1
ATOM 1714 O O . TYR A 1 222 ? -13.504 -11.788 1.893 1.00 90.69 222 TYR A O 1
ATOM 1722 N N . ASP A 1 223 ? -15.700 -11.771 2.418 1.00 84.69 223 ASP A N 1
ATOM 1723 C CA . ASP A 1 223 ? -15.749 -13.072 3.089 1.00 84.69 223 ASP A CA 1
ATOM 1724 C C . ASP A 1 223 ? -16.296 -14.225 2.233 1.00 84.69 223 ASP A C 1
ATOM 1726 O O . ASP A 1 223 ? -16.306 -15.368 2.704 1.00 84.69 223 ASP A O 1
ATOM 1730 N N . ASP A 1 224 ? -16.659 -13.968 0.973 1.00 81.62 224 ASP A N 1
ATOM 1731 C CA . ASP A 1 224 ? -17.118 -14.997 0.032 1.00 81.62 224 ASP A CA 1
ATOM 1732 C C . ASP A 1 224 ? -15.962 -15.843 -0.539 1.00 81.62 224 ASP A C 1
ATOM 1734 O O . ASP A 1 224 ? -16.200 -16.956 -1.012 1.00 81.62 224 ASP A O 1
ATOM 1738 N N . GLY A 1 225 ? -14.717 -15.377 -0.404 1.00 77.31 225 GLY A N 1
ATOM 1739 C CA . GLY A 1 225 ? -13.521 -16.075 -0.876 1.00 77.31 225 GLY A CA 1
ATOM 1740 C C . GLY A 1 225 ? -12.206 -15.512 -0.350 1.00 77.31 225 GLY A C 1
ATOM 1741 O O . GLY A 1 225 ? -11.311 -16.261 0.076 1.00 77.31 225 GLY A O 1
ATOM 1742 N N . CYS A 1 226 ? -12.095 -14.183 -0.322 1.00 86.56 226 CYS A N 1
ATOM 1743 C CA . CYS A 1 226 ? -10.820 -13.501 -0.122 1.00 86.56 226 CYS A CA 1
ATOM 1744 C C . CYS A 1 226 ? -10.284 -13.659 1.304 1.00 86.56 226 CYS A C 1
ATOM 1746 O O . CYS A 1 226 ? -9.122 -14.027 1.512 1.00 86.56 226 CYS A O 1
ATOM 1748 N N . TYR A 1 227 ? -11.154 -13.461 2.297 1.00 84.81 227 TYR A N 1
ATOM 1749 C CA . TYR A 1 227 ? -10.829 -13.558 3.720 1.00 84.81 227 TYR A CA 1
ATOM 1750 C C . TYR A 1 227 ? -10.141 -14.881 4.093 1.00 84.81 227 TYR A C 1
ATOM 1752 O O . TYR A 1 227 ? -9.165 -14.902 4.848 1.00 84.81 227 TYR A O 1
ATOM 1760 N N . SER A 1 228 ? -10.620 -16.003 3.546 1.00 82.12 228 SER A N 1
ATOM 1761 C CA . SER A 1 228 ? -10.054 -17.322 3.845 1.00 82.12 228 SER A CA 1
ATOM 1762 C C . SER A 1 228 ? -8.613 -17.464 3.342 1.00 82.12 228 SER A C 1
ATOM 1764 O O . SER A 1 228 ? -7.772 -18.056 4.026 1.00 82.12 228 SER A O 1
ATOM 1766 N N . ASN A 1 229 ? -8.325 -16.875 2.180 1.00 81.81 229 ASN A N 1
ATOM 1767 C CA . ASN A 1 229 ? -7.013 -16.883 1.553 1.00 81.81 229 ASN A CA 1
ATOM 1768 C C . ASN A 1 229 ? -6.041 -15.956 2.297 1.00 81.81 229 ASN A C 1
ATOM 1770 O O . ASN A 1 229 ? -4.931 -16.378 2.618 1.00 81.81 229 ASN A O 1
ATOM 1774 N N . LEU A 1 230 ? -6.484 -14.746 2.658 1.00 80.62 230 LEU A N 1
ATOM 1775 C CA . LEU A 1 230 ? -5.738 -13.811 3.511 1.00 80.62 230 LEU A CA 1
ATOM 1776 C C . LEU A 1 230 ? -5.313 -14.469 4.815 1.00 80.62 230 LEU A C 1
ATOM 1778 O O . LEU A 1 230 ? -4.124 -14.594 5.102 1.00 80.62 230 LEU A O 1
ATOM 1782 N N . LYS A 1 231 ? -6.285 -14.993 5.561 1.00 79.81 231 LYS A N 1
ATOM 1783 C CA . LYS A 1 231 ? -6.035 -15.596 6.865 1.00 79.81 231 LYS A CA 1
ATOM 1784 C C . LYS A 1 231 ? -5.099 -16.806 6.794 1.00 79.81 231 LYS A C 1
ATOM 1786 O O . LYS A 1 231 ? -4.296 -17.013 7.700 1.00 79.81 231 LYS A O 1
ATOM 1791 N N . ALA A 1 232 ? -5.228 -17.645 5.765 1.00 78.19 232 ALA A N 1
ATOM 1792 C CA . ALA A 1 232 ? -4.403 -18.844 5.627 1.00 78.19 232 ALA A CA 1
ATOM 1793 C C . ALA A 1 232 ? -2.943 -18.528 5.276 1.00 78.19 232 ALA A C 1
ATOM 1795 O O . ALA A 1 232 ? -2.051 -19.265 5.696 1.00 78.19 232 ALA A O 1
ATOM 1796 N N . ASN A 1 233 ? -2.709 -17.457 4.516 1.00 72.69 233 ASN A N 1
ATOM 1797 C CA . ASN A 1 233 ? -1.388 -17.125 3.986 1.00 72.69 233 ASN A CA 1
ATOM 1798 C C . ASN A 1 233 ? -0.637 -16.073 4.813 1.00 72.69 233 ASN A C 1
ATOM 1800 O O . ASN A 1 233 ? 0.565 -15.924 4.624 1.00 72.69 233 ASN A O 1
ATOM 1804 N N . TYR A 1 234 ? -1.305 -15.413 5.763 1.00 72.88 234 TYR A N 1
ATOM 1805 C CA . TYR A 1 234 ? -0.676 -14.456 6.677 1.00 72.88 234 TYR A CA 1
ATOM 1806 C C . TYR A 1 234 ? 0.270 -15.123 7.703 1.00 72.88 234 TYR A C 1
ATOM 1808 O O . TYR A 1 234 ? 1.391 -14.668 7.902 1.00 72.88 234 TYR A O 1
ATOM 1816 N N . ASP A 1 235 ? -0.131 -16.255 8.306 1.00 54.59 235 ASP A N 1
ATOM 1817 C CA . ASP A 1 235 ? 0.597 -16.935 9.405 1.00 54.59 235 ASP A CA 1
ATOM 1818 C C . ASP A 1 235 ? 1.520 -18.099 8.943 1.00 54.59 235 ASP A C 1
ATOM 1820 O O . ASP A 1 235 ? 1.943 -18.938 9.743 1.00 54.59 235 ASP A O 1
ATOM 1824 N N . GLY A 1 236 ? 1.821 -18.204 7.642 1.00 44.38 236 GLY A N 1
ATOM 1825 C CA . GLY A 1 236 ? 2.365 -19.410 6.986 1.00 44.38 236 GLY A CA 1
ATOM 1826 C C . GLY A 1 236 ? 3.766 -19.906 7.396 1.00 44.38 236 GLY A C 1
ATOM 1827 O O . GLY A 1 236 ? 4.170 -20.987 6.966 1.00 44.38 236 GLY A O 1
ATOM 1828 N N . GLY A 1 237 ? 4.506 -19.194 8.251 1.00 42.91 237 GLY A N 1
ATOM 1829 C CA . GLY A 1 237 ? 5.694 -19.746 8.923 1.00 42.91 237 GLY A CA 1
ATOM 1830 C C . GLY A 1 237 ? 6.992 -19.843 8.104 1.00 42.91 237 GLY A C 1
ATOM 1831 O O . GLY A 1 237 ? 7.943 -20.480 8.555 1.00 42.91 237 GLY A O 1
ATOM 1832 N N . SER A 1 238 ? 7.085 -19.181 6.956 1.00 41.19 238 SER A N 1
ATOM 1833 C CA . SER A 1 238 ? 8.356 -18.646 6.452 1.00 41.19 238 SER A CA 1
ATOM 1834 C C . SER A 1 238 ? 8.218 -17.133 6.413 1.00 41.19 238 SER A C 1
ATOM 1836 O O . SER A 1 238 ? 7.112 -16.651 6.191 1.00 41.19 238 SER A O 1
ATOM 1838 N N . ASP A 1 239 ? 9.289 -16.390 6.672 1.00 45.41 239 ASP A N 1
ATOM 1839 C CA . ASP A 1 239 ? 9.284 -14.929 6.604 1.00 45.41 239 ASP A CA 1
ATOM 1840 C C . ASP A 1 239 ? 8.506 -14.432 5.353 1.00 45.41 239 ASP A C 1
ATOM 1842 O O . ASP A 1 239 ? 8.991 -14.598 4.243 1.00 45.41 239 ASP A O 1
ATOM 1846 N N . ALA A 1 240 ? 7.310 -13.854 5.572 1.00 53.28 240 ALA A N 1
ATOM 1847 C CA . ALA A 1 240 ? 6.567 -12.908 4.723 1.00 53.28 240 ALA A CA 1
ATOM 1848 C C . ALA A 1 240 ? 5.647 -13.334 3.532 1.00 53.28 240 ALA A C 1
ATOM 1850 O O . ALA A 1 240 ? 5.642 -12.695 2.488 1.00 53.28 240 ALA A O 1
ATOM 1851 N N . GLY A 1 241 ? 4.691 -14.249 3.731 1.00 58.44 241 GLY A N 1
ATOM 1852 C CA . GLY A 1 241 ? 3.582 -14.457 2.772 1.00 58.44 241 GLY A CA 1
ATOM 1853 C C . GLY A 1 241 ? 2.512 -13.342 2.770 1.00 58.44 241 GLY A C 1
ATOM 1854 O O . GLY A 1 241 ? 1.946 -13.035 3.814 1.00 58.44 241 GLY A O 1
ATOM 1855 N N . ASN A 1 242 ? 2.213 -12.739 1.610 1.00 68.69 242 ASN A N 1
ATOM 1856 C CA . ASN A 1 242 ? 1.109 -11.787 1.332 1.00 68.69 242 ASN A CA 1
ATOM 1857 C C . ASN A 1 242 ? 0.932 -10.579 2.284 1.00 68.69 242 ASN A C 1
ATOM 1859 O O . ASN A 1 242 ? -0.095 -9.897 2.224 1.00 68.69 242 ASN A O 1
ATOM 1863 N N . ALA A 1 243 ? 1.918 -10.269 3.131 1.00 71.75 243 ALA A N 1
ATOM 1864 C CA . ALA A 1 243 ? 1.861 -9.140 4.062 1.00 71.75 243 ALA A CA 1
ATOM 1865 C C . ALA A 1 243 ? 1.672 -7.794 3.339 1.00 71.75 243 ALA A C 1
ATOM 1867 O O . ALA A 1 243 ? 0.973 -6.929 3.856 1.00 71.75 243 ALA A O 1
ATOM 1868 N N . GLU A 1 244 ? 2.209 -7.649 2.119 1.00 77.81 244 GLU A N 1
ATOM 1869 C CA . GLU A 1 244 ? 1.938 -6.490 1.251 1.00 77.81 244 GLU A CA 1
ATOM 1870 C C . GLU A 1 244 ? 0.428 -6.303 1.037 1.00 77.81 244 GLU A C 1
ATOM 1872 O O . GLU A 1 244 ? -0.073 -5.195 1.163 1.00 77.81 244 GLU A O 1
ATOM 1877 N N . PHE A 1 245 ? -0.314 -7.389 0.792 1.00 80.25 245 PHE A N 1
ATOM 1878 C CA . PHE A 1 245 ? -1.753 -7.365 0.506 1.00 80.25 245 PHE A CA 1
ATOM 1879 C C . PHE A 1 245 ? -2.646 -7.269 1.743 1.00 80.25 245 PHE A C 1
ATOM 1881 O O . PHE A 1 245 ? -3.848 -7.069 1.601 1.00 80.25 245 PHE A O 1
ATOM 1888 N N . THR A 1 246 ? -2.091 -7.460 2.942 1.00 80.81 246 THR A N 1
ATOM 1889 C CA . THR A 1 246 ? -2.842 -7.404 4.207 1.00 80.81 246 THR A CA 1
ATOM 1890 C C . THR A 1 246 ? -2.462 -6.144 4.976 1.00 80.81 246 THR A C 1
ATOM 1892 O O . THR A 1 246 ? -3.234 -5.194 5.020 1.00 80.81 246 THR A O 1
ATOM 1895 N N . GLU A 1 247 ? -1.232 -6.076 5.488 1.00 80.75 247 GLU A N 1
ATOM 1896 C CA . GLU A 1 247 ? -0.736 -4.909 6.227 1.00 80.75 247 GLU A CA 1
ATOM 1897 C C . GLU A 1 247 ? -0.508 -3.707 5.320 1.00 80.75 247 GLU A C 1
ATOM 1899 O O . GLU A 1 247 ? -0.880 -2.594 5.676 1.00 80.75 247 GLU A O 1
ATOM 1904 N N . GLY A 1 248 ? 0.058 -3.917 4.126 1.00 77.25 248 GLY A N 1
ATOM 1905 C CA . GLY A 1 248 ? 0.335 -2.799 3.227 1.00 77.25 248 GLY A CA 1
ATOM 1906 C C . GLY A 1 248 ? -0.932 -2.133 2.700 1.00 77.25 248 GLY A C 1
ATOM 1907 O O . GLY A 1 248 ? -0.992 -0.909 2.586 1.00 77.25 248 GLY A O 1
ATOM 1908 N N . TYR A 1 249 ? -1.980 -2.924 2.465 1.00 83.44 249 TYR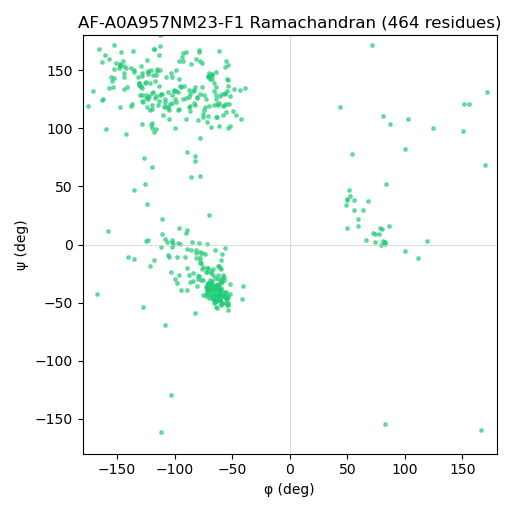 A N 1
ATOM 1909 C CA . TYR A 1 249 ? -3.290 -2.398 2.093 1.00 83.44 249 TYR A CA 1
ATOM 1910 C C . TYR A 1 249 ? -3.979 -1.692 3.265 1.00 83.44 249 TYR A C 1
ATOM 1912 O O . TYR A 1 249 ? -4.620 -0.660 3.063 1.00 83.44 249 TYR A O 1
ATOM 1920 N N . ALA A 1 250 ? -3.817 -2.193 4.490 1.00 84.19 250 ALA A N 1
ATOM 1921 C CA . ALA A 1 250 ? -4.288 -1.498 5.682 1.00 84.19 250 ALA A CA 1
ATOM 1922 C C . ALA A 1 250 ? -3.557 -0.167 5.913 1.00 84.19 250 ALA A C 1
ATOM 1924 O O . ALA A 1 250 ? -4.194 0.834 6.236 1.00 84.19 250 ALA A O 1
ATOM 1925 N N . ASP A 1 251 ? -2.246 -0.119 5.662 1.00 79.44 251 ASP A N 1
ATOM 1926 C CA . ASP A 1 251 ? -1.443 1.097 5.760 1.00 79.44 251 ASP A CA 1
ATOM 1927 C C . ASP A 1 251 ? -1.924 2.198 4.808 1.00 79.44 251 ASP A C 1
ATOM 1929 O O . ASP A 1 251 ? -2.128 3.326 5.245 1.00 79.44 251 ASP A O 1
ATOM 1933 N N . VAL A 1 252 ? -2.170 1.907 3.529 1.00 75.69 252 VAL A N 1
ATOM 1934 C CA . VAL A 1 252 ? -2.657 2.956 2.608 1.00 75.69 252 VAL A CA 1
ATOM 1935 C C . VAL A 1 252 ? -4.149 3.258 2.768 1.00 75.69 252 VAL A C 1
ATOM 1937 O O . VAL A 1 252 ? -4.635 4.257 2.249 1.00 75.69 252 VAL A O 1
ATOM 1940 N N . GLY A 1 253 ? -4.902 2.415 3.483 1.00 69.38 253 GLY A N 1
ATOM 1941 C CA . GLY A 1 253 ? -6.316 2.670 3.767 1.00 69.38 253 GLY A CA 1
ATOM 1942 C C . GLY A 1 253 ? -6.536 3.875 4.674 1.00 69.38 253 GLY A C 1
ATOM 1943 O O . GLY A 1 253 ? -7.627 4.444 4.697 1.00 69.38 253 GLY A O 1
ATOM 1944 N N . SER A 1 254 ? -5.521 4.287 5.429 1.00 64.06 254 SER A N 1
ATOM 1945 C CA . SER A 1 254 ? -5.573 5.499 6.240 1.00 64.06 254 SER A CA 1
ATOM 1946 C C . SER A 1 254 ? -5.160 6.761 5.493 1.00 64.06 254 SER A C 1
ATOM 1948 O O . SER A 1 254 ? -5.616 7.838 5.871 1.00 64.06 254 SER A O 1
ATOM 1950 N N . ASP A 1 255 ? -4.329 6.623 4.462 1.00 64.06 255 ASP A N 1
ATOM 1951 C CA . ASP A 1 255 ? -3.942 7.696 3.555 1.00 64.06 255 ASP A CA 1
ATOM 1952 C C . ASP A 1 255 ? -3.165 7.130 2.354 1.00 64.06 255 ASP A C 1
ATOM 1954 O O . ASP A 1 255 ? -2.228 6.341 2.513 1.00 64.06 255 ASP A O 1
ATOM 1958 N N . SER A 1 256 ? -3.551 7.551 1.156 1.00 54.94 256 SER A N 1
ATOM 1959 C CA . SER A 1 256 ? -2.874 7.260 -0.091 1.00 54.94 256 SER A CA 1
ATOM 1960 C C . SER A 1 256 ? -2.081 8.438 -0.644 1.00 54.94 256 SER A C 1
ATOM 1962 O O . SER A 1 256 ? -1.313 8.153 -1.563 1.00 54.94 256 SER A O 1
ATOM 1964 N N . VAL A 1 257 ? -2.207 9.674 -0.121 1.00 47.28 257 VAL A N 1
ATOM 1965 C CA . VAL A 1 257 ? -1.575 10.877 -0.710 1.00 47.28 257 VAL A CA 1
ATOM 1966 C C . VAL A 1 257 ? -1.323 12.138 0.179 1.00 47.28 257 VAL A C 1
ATOM 1968 O O . VAL A 1 257 ? -1.080 13.221 -0.349 1.00 47.28 257 VAL A O 1
ATOM 1971 N N . ASP A 1 258 ? -1.440 12.133 1.517 1.00 53.34 258 ASP A N 1
ATOM 1972 C CA . ASP A 1 258 ? -1.137 13.332 2.339 1.00 53.34 258 ASP A CA 1
ATOM 1973 C C . ASP A 1 258 ? 0.358 13.391 2.724 1.00 53.34 258 ASP A C 1
ATOM 1975 O O . ASP A 1 258 ? 0.816 12.585 3.537 1.00 53.34 258 ASP A O 1
ATOM 1979 N N . PRO A 1 259 ? 1.110 14.431 2.308 1.00 48.38 259 PRO A N 1
ATOM 1980 C CA . PRO A 1 259 ? 2.541 14.599 2.598 1.00 48.38 259 PRO A CA 1
ATOM 1981 C C . PRO A 1 259 ? 2.954 14.489 4.065 1.00 48.38 259 PRO A C 1
ATOM 1983 O O . PRO A 1 259 ? 4.062 14.073 4.426 1.00 48.38 259 PRO A O 1
ATOM 1986 N N . THR A 1 260 ? 2.072 14.945 4.952 1.00 51.72 260 THR A N 1
ATOM 1987 C CA . THR A 1 260 ? 2.319 14.998 6.395 1.00 51.72 260 THR A CA 1
ATOM 1988 C C . THR A 1 260 ? 2.141 13.621 7.027 1.00 51.72 260 THR A C 1
ATOM 1990 O O . THR A 1 260 ? 2.756 13.328 8.057 1.00 51.72 260 THR A O 1
ATOM 1993 N N . ILE A 1 261 ? 1.311 12.778 6.415 1.00 52.66 261 ILE A N 1
ATOM 1994 C CA . ILE A 1 261 ? 0.966 11.442 6.891 1.00 52.66 261 ILE A CA 1
ATOM 1995 C C . ILE A 1 261 ? 1.822 10.386 6.158 1.00 52.66 261 ILE A C 1
ATOM 1997 O O . ILE A 1 261 ? 2.293 9.451 6.812 1.00 52.66 261 ILE A O 1
ATOM 2001 N N . ASP A 1 262 ? 2.179 10.602 4.888 1.00 51.19 262 ASP A N 1
ATOM 2002 C CA . ASP A 1 262 ? 3.120 9.817 4.075 1.00 51.19 262 ASP A CA 1
ATOM 2003 C C . ASP A 1 262 ? 4.505 9.673 4.727 1.00 51.19 262 ASP A C 1
ATOM 2005 O O . ASP A 1 262 ? 5.072 8.574 4.799 1.00 51.19 262 ASP A O 1
ATOM 2009 N N . ALA A 1 263 ? 5.016 10.745 5.343 1.00 48.91 263 ALA A N 1
ATOM 2010 C CA . ALA A 1 263 ? 6.239 10.701 6.150 1.00 48.91 263 ALA A CA 1
ATOM 2011 C C . ALA A 1 263 ? 6.142 9.747 7.368 1.00 48.91 263 ALA A C 1
ATOM 2013 O O . ALA A 1 263 ? 7.164 9.324 7.919 1.00 48.91 263 ALA A O 1
ATOM 2014 N N . GLY A 1 264 ? 4.924 9.401 7.800 1.00 49.12 264 GLY A N 1
ATOM 2015 C CA . GLY A 1 264 ? 4.619 8.544 8.946 1.00 49.12 264 GLY A CA 1
ATOM 2016 C C . GLY A 1 264 ? 4.520 7.041 8.649 1.00 49.12 264 GLY A C 1
ATOM 2017 O O . GLY A 1 264 ? 4.683 6.251 9.583 1.00 49.12 264 GLY A O 1
ATOM 2018 N N . TYR A 1 265 ? 4.310 6.619 7.394 1.00 51.66 265 TYR A N 1
ATOM 2019 C CA . TYR A 1 265 ? 4.212 5.190 7.019 1.00 51.66 265 TYR A CA 1
ATOM 2020 C C . TYR A 1 265 ? 5.564 4.517 6.763 1.00 51.66 265 TYR A C 1
ATOM 2022 O O . TYR A 1 265 ? 5.608 3.343 6.410 1.00 51.66 265 TYR A O 1
ATOM 2030 N N . GLN A 1 266 ? 6.680 5.237 6.930 1.00 51.59 266 GLN A N 1
ATOM 2031 C CA . GLN A 1 266 ? 8.002 4.766 6.498 1.00 51.59 266 GLN A CA 1
ATOM 2032 C C . GLN A 1 266 ? 7.999 4.258 5.045 1.00 51.59 266 GLN A C 1
ATOM 2034 O O . GLN A 1 266 ? 8.646 3.251 4.739 1.00 51.59 266 GLN A O 1
ATOM 2039 N N . LEU A 1 267 ? 7.262 4.940 4.163 1.00 57.19 267 LEU A N 1
ATOM 2040 C CA . LEU A 1 267 ? 7.078 4.524 2.778 1.00 57.19 267 LEU A CA 1
ATOM 2041 C C . LEU A 1 267 ? 8.428 4.197 2.123 1.00 57.19 267 LEU A C 1
ATOM 2043 O O . LEU A 1 267 ? 9.311 5.040 1.978 1.00 57.19 267 LEU A O 1
ATOM 2047 N N . GLY A 1 268 ? 8.625 2.932 1.753 1.00 53.50 268 GLY A N 1
ATOM 2048 C CA . GLY A 1 268 ? 9.830 2.484 1.059 1.00 53.50 268 GLY A CA 1
ATOM 2049 C C . GLY A 1 268 ? 11.127 2.373 1.879 1.00 53.50 268 GLY A C 1
ATOM 2050 O O . GLY A 1 268 ? 12.164 2.127 1.261 1.00 53.50 268 GLY A O 1
ATOM 2051 N N . SER A 1 269 ? 11.125 2.498 3.216 1.00 56.22 269 SER A N 1
ATOM 2052 C CA . SER A 1 269 ? 12.327 2.232 4.040 1.00 56.22 269 SER A CA 1
ATOM 2053 C C . SER A 1 269 ? 12.714 0.741 4.063 1.00 56.22 269 SER A C 1
ATOM 2055 O O . SER A 1 269 ? 13.877 0.395 4.280 1.00 56.22 269 SER A O 1
ATOM 2057 N N . SER A 1 270 ? 11.744 -0.134 3.788 1.00 70.50 270 SER A N 1
ATOM 2058 C CA . SER A 1 270 ? 11.857 -1.594 3.804 1.00 70.50 270 SER A CA 1
ATOM 2059 C C . SER A 1 270 ? 11.838 -2.244 2.415 1.00 70.50 270 SER A C 1
ATOM 2061 O O . SER A 1 270 ? 11.877 -3.474 2.340 1.00 70.50 270 SER A O 1
ATOM 2063 N N . TYR A 1 271 ? 11.814 -1.460 1.322 1.00 80.12 271 TYR A N 1
ATOM 2064 C CA . TYR A 1 271 ? 11.764 -2.002 -0.041 1.00 80.12 271 TYR A CA 1
ATOM 2065 C C . TYR A 1 271 ? 12.959 -2.925 -0.313 1.00 80.12 271 TYR A C 1
ATOM 2067 O O . TYR A 1 271 ? 14.108 -2.483 -0.401 1.00 80.12 271 TYR A O 1
ATOM 2075 N N . ASN A 1 272 ? 12.670 -4.218 -0.459 1.00 83.50 272 ASN A N 1
ATOM 2076 C CA . ASN A 1 272 ? 13.652 -5.241 -0.777 1.00 83.50 272 ASN A CA 1
ATOM 2077 C C . ASN A 1 272 ? 13.289 -5.923 -2.102 1.00 83.50 272 ASN A C 1
ATOM 2079 O O . ASN A 1 272 ? 12.474 -6.844 -2.094 1.00 83.50 272 ASN A O 1
ATOM 2083 N N . PRO A 1 273 ? 13.935 -5.554 -3.218 1.00 87.81 273 PRO A N 1
ATOM 2084 C CA . PRO A 1 273 ? 13.613 -6.133 -4.514 1.00 87.81 273 PRO A CA 1
ATOM 2085 C C . PRO A 1 273 ? 14.165 -7.549 -4.712 1.00 87.81 273 PRO A C 1
ATOM 2087 O O . PRO A 1 273 ? 13.850 -8.169 -5.714 1.00 87.81 273 PRO A O 1
ATOM 2090 N N . SER A 1 274 ? 14.989 -8.081 -3.800 1.00 85.81 274 SER A N 1
ATOM 2091 C CA . SER A 1 274 ? 15.664 -9.378 -4.002 1.00 85.81 274 SER A CA 1
ATOM 2092 C C . SER A 1 274 ? 14.781 -10.613 -3.778 1.00 85.81 274 SER A C 1
ATOM 2094 O O . SER A 1 274 ? 15.226 -11.732 -4.017 1.00 85.81 274 SER A O 1
ATOM 2096 N N . THR A 1 275 ? 13.550 -10.425 -3.309 1.00 82.88 275 THR A N 1
ATOM 2097 C CA . THR A 1 275 ? 12.575 -11.484 -3.005 1.00 82.88 275 THR A CA 1
ATOM 2098 C C . THR A 1 275 ? 11.249 -11.158 -3.673 1.00 82.88 275 THR A C 1
ATOM 2100 O O . THR A 1 275 ? 10.968 -9.975 -3.886 1.00 82.88 275 THR A O 1
ATOM 2103 N N . SER A 1 276 ? 10.433 -12.171 -3.979 1.00 84.62 276 SER A N 1
ATOM 2104 C CA . SER A 1 276 ? 9.094 -11.937 -4.524 1.00 84.62 276 SER A CA 1
ATOM 2105 C C . SER A 1 276 ? 8.289 -11.003 -3.620 1.00 84.62 276 SER A C 1
ATOM 2107 O O . SER A 1 276 ? 8.360 -11.103 -2.395 1.00 84.62 276 SER A O 1
ATOM 2109 N N . MET A 1 277 ? 7.483 -10.126 -4.214 1.00 80.94 277 MET A N 1
ATOM 2110 C CA . MET A 1 277 ? 6.484 -9.334 -3.485 1.00 80.94 277 MET A CA 1
ATOM 2111 C C . MET A 1 277 ? 5.490 -10.218 -2.707 1.00 80.94 277 MET A C 1
ATOM 2113 O O . MET A 1 277 ? 4.954 -9.809 -1.679 1.00 80.94 277 MET A O 1
ATOM 2117 N N . TYR A 1 278 ? 5.242 -11.442 -3.179 1.00 78.81 278 TYR A N 1
ATOM 2118 C CA . TYR A 1 278 ? 4.374 -12.393 -2.484 1.00 78.81 278 TYR A CA 1
ATOM 2119 C C . TYR A 1 278 ? 5.038 -13.039 -1.263 1.00 78.81 278 TYR A C 1
ATOM 2121 O O . TYR A 1 278 ? 4.323 -13.496 -0.372 1.00 78.81 278 TYR A O 1
ATOM 2129 N N . ASP A 1 279 ? 6.372 -13.024 -1.219 1.00 73.12 279 ASP A N 1
ATOM 2130 C CA . ASP A 1 279 ? 7.197 -13.607 -0.158 1.00 73.12 279 ASP A CA 1
ATOM 2131 C C . ASP A 1 279 ? 7.822 -12.558 0.762 1.00 73.12 279 ASP A C 1
ATOM 2133 O O . ASP A 1 279 ? 8.429 -12.920 1.767 1.00 73.12 279 ASP A O 1
ATOM 2137 N N . LYS A 1 280 ? 7.739 -11.260 0.440 1.00 67.19 280 LYS A N 1
ATOM 2138 C CA . LYS A 1 280 ? 8.181 -10.185 1.330 1.00 67.19 280 LYS A CA 1
ATOM 2139 C C . LYS A 1 280 ? 7.477 -8.863 1.061 1.00 67.19 280 LYS A C 1
ATOM 2141 O O . LYS A 1 280 ? 7.263 -8.488 -0.083 1.00 67.19 280 LYS A O 1
ATOM 2146 N N . ASN A 1 281 ? 7.214 -8.114 2.134 1.00 67.62 281 ASN A N 1
ATOM 2147 C CA . ASN A 1 281 ? 6.676 -6.753 2.062 1.00 67.62 281 ASN A CA 1
ATOM 2148 C C . ASN A 1 281 ? 7.631 -5.834 1.261 1.00 67.62 281 ASN A C 1
ATOM 2150 O O . ASN A 1 281 ? 8.836 -5.789 1.534 1.00 67.62 281 ASN A O 1
ATOM 2154 N N . TYR A 1 282 ? 7.090 -5.110 0.276 1.00 79.75 282 TYR A N 1
ATOM 2155 C CA . TYR A 1 282 ? 7.790 -4.122 -0.556 1.00 79.75 282 TYR A CA 1
ATOM 2156 C C . TYR A 1 282 ? 7.749 -2.710 0.049 1.00 79.75 282 TYR A C 1
ATOM 2158 O O . TYR A 1 282 ? 8.134 -1.732 -0.593 1.00 79.75 282 TYR A O 1
ATOM 2166 N N . GLY A 1 283 ? 7.349 -2.602 1.311 1.00 73.12 283 GLY A N 1
ATOM 2167 C CA . GLY A 1 283 ? 7.216 -1.361 2.059 1.00 73.12 283 GLY A CA 1
ATOM 2168 C C . GLY A 1 283 ? 6.086 -0.493 1.527 1.00 73.12 283 GLY A C 1
ATOM 2169 O O . GLY A 1 283 ? 6.276 0.720 1.431 1.00 73.12 283 GLY A O 1
ATOM 2170 N N . ASN A 1 284 ? 4.977 -1.122 1.113 1.00 78.88 284 ASN A N 1
ATOM 2171 C CA . ASN A 1 284 ? 3.757 -0.506 0.560 1.00 78.88 284 ASN A CA 1
ATOM 2172 C C . ASN A 1 284 ? 3.959 0.190 -0.796 1.00 78.88 284 ASN A C 1
ATOM 2174 O O . ASN A 1 284 ? 3.057 0.816 -1.352 1.00 78.88 284 ASN A O 1
ATOM 2178 N N . ARG A 1 285 ? 5.170 0.084 -1.346 1.00 82.56 285 ARG A N 1
ATOM 2179 C CA . ARG A 1 285 ? 5.603 0.749 -2.572 1.00 82.56 285 ARG A CA 1
ATOM 2180 C C . ARG A 1 285 ? 4.908 0.183 -3.800 1.00 82.56 285 ARG A C 1
ATOM 2182 O O . ARG A 1 285 ? 4.546 0.939 -4.696 1.00 82.56 285 ARG A O 1
ATOM 2189 N N . PHE A 1 286 ? 4.719 -1.137 -3.852 1.00 86.81 286 PHE A N 1
ATOM 2190 C CA . PHE A 1 286 ? 3.971 -1.735 -4.953 1.00 86.81 286 PHE A CA 1
ATOM 2191 C C . PHE A 1 286 ? 2.523 -1.276 -4.921 1.00 86.81 286 PHE A C 1
ATOM 2193 O O . PHE A 1 286 ? 1.985 -0.905 -5.958 1.00 86.81 286 PHE A O 1
ATOM 2200 N N . LEU A 1 287 ? 1.908 -1.260 -3.742 1.00 84.56 287 LEU A N 1
ATOM 2201 C CA . LEU A 1 287 ? 0.534 -0.816 -3.626 1.00 84.56 287 LEU A CA 1
ATOM 2202 C C . LEU A 1 287 ? 0.340 0.649 -4.022 1.00 84.56 287 LEU A C 1
ATOM 2204 O O . LEU A 1 287 ? -0.578 0.928 -4.785 1.00 84.56 287 LEU A O 1
ATOM 2208 N N . LYS A 1 288 ? 1.206 1.564 -3.570 1.00 83.31 288 LYS A N 1
ATOM 2209 C CA . LYS A 1 288 ? 1.180 2.971 -4.008 1.00 83.31 288 LYS A CA 1
ATOM 2210 C C . LYS A 1 288 ? 1.255 3.072 -5.538 1.00 83.31 288 LYS A C 1
ATOM 2212 O O . LYS A 1 288 ? 0.405 3.698 -6.162 1.00 83.31 288 LYS A O 1
ATOM 2217 N N . TYR A 1 289 ? 2.171 2.326 -6.162 1.00 88.38 289 TYR A N 1
ATOM 2218 C CA . TYR A 1 289 ? 2.238 2.250 -7.624 1.00 88.38 289 TYR A CA 1
ATOM 2219 C C . TYR A 1 289 ? 0.956 1.674 -8.252 1.00 88.38 289 TYR A C 1
ATOM 2221 O O . TYR A 1 289 ? 0.478 2.176 -9.267 1.00 88.38 289 TYR A O 1
ATOM 2229 N N . LEU A 1 290 ? 0.389 0.616 -7.663 1.00 91.06 290 LEU A N 1
ATOM 2230 C CA . LEU A 1 290 ? -0.836 -0.031 -8.132 1.00 91.06 290 LEU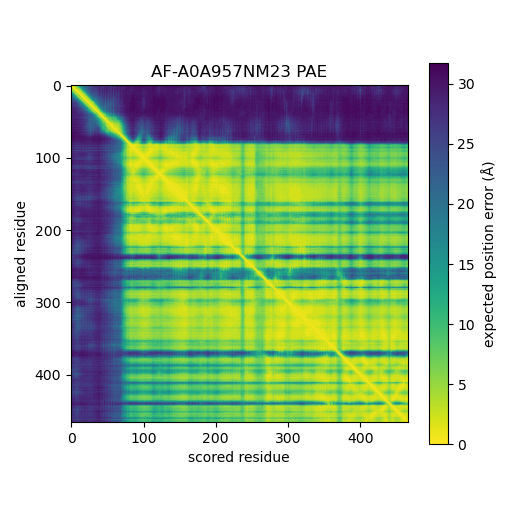 A CA 1
ATOM 2231 C C . LEU A 1 290 ? -2.008 0.947 -8.144 1.00 91.06 290 LEU A C 1
ATOM 2233 O O . LEU A 1 290 ? -2.668 1.074 -9.176 1.00 91.06 290 LEU A O 1
ATOM 2237 N N . ILE A 1 291 ? -2.257 1.624 -7.021 1.00 89.12 291 ILE A N 1
ATOM 2238 C CA . ILE A 1 291 ? -3.380 2.552 -6.904 1.00 89.12 291 ILE A CA 1
ATOM 2239 C C . ILE A 1 291 ? -3.178 3.736 -7.836 1.00 89.12 291 ILE A C 1
ATOM 2241 O O . ILE A 1 291 ? -4.018 3.972 -8.691 1.00 89.12 291 ILE A O 1
ATOM 2245 N N . GLU A 1 292 ? -2.025 4.394 -7.822 1.00 86.50 292 GLU A N 1
ATOM 2246 C CA . GLU A 1 292 ? -1.828 5.594 -8.633 1.00 86.50 292 GLU A CA 1
ATOM 2247 C C . GLU A 1 292 ? -1.922 5.334 -10.139 1.00 86.50 292 GLU A C 1
ATOM 2249 O O . GLU A 1 292 ? -2.435 6.176 -10.877 1.00 86.50 292 GLU A O 1
ATOM 2254 N N . GLN A 1 293 ? -1.467 4.167 -10.603 1.00 91.06 293 GLN A N 1
ATOM 2255 C CA . GLN A 1 293 ? -1.473 3.831 -12.026 1.00 91.06 293 GLN A CA 1
ATOM 2256 C C . GLN A 1 293 ? -2.805 3.265 -12.528 1.00 91.06 293 GLN A C 1
ATOM 2258 O O . GLN A 1 293 ? -3.054 3.323 -13.737 1.00 91.06 293 GLN A O 1
ATOM 2263 N N . LEU A 1 294 ? -3.622 2.664 -11.655 1.00 94.00 294 LEU A N 1
ATOM 2264 C CA . LEU A 1 294 ? -4.824 1.922 -12.060 1.00 94.00 294 LEU A CA 1
ATOM 2265 C C . LEU A 1 294 ? -6.131 2.442 -11.464 1.00 94.00 294 LEU A C 1
ATOM 2267 O O . LEU A 1 294 ? -7.191 2.098 -11.987 1.00 94.00 294 LEU A O 1
ATOM 2271 N N . GLY A 1 295 ? -6.079 3.219 -10.387 1.00 91.62 295 GLY A N 1
ATOM 2272 C CA . GLY A 1 295 ? -7.263 3.817 -9.792 1.00 91.62 295 GLY A CA 1
ATOM 2273 C C . GLY A 1 295 ? -7.729 5.049 -10.556 1.00 91.62 295 GLY A C 1
ATOM 2274 O O . GLY A 1 295 ? -7.066 5.557 -11.463 1.00 91.62 295 GLY A O 1
ATOM 2275 N N . THR A 1 296 ? -8.940 5.481 -10.228 1.00 89.69 296 THR A N 1
ATOM 2276 C CA . THR A 1 296 ? -9.673 6.496 -10.990 1.00 89.69 296 THR A CA 1
ATOM 2277 C C . THR A 1 296 ? -10.440 7.491 -10.127 1.00 89.69 296 THR A C 1
ATOM 2279 O O . THR A 1 296 ? -10.940 8.488 -10.656 1.00 89.69 296 THR A O 1
ATOM 2282 N N . VAL A 1 297 ? -10.559 7.244 -8.817 1.00 84.62 297 VAL A N 1
ATOM 2283 C CA . VAL A 1 297 ? -11.331 8.102 -7.904 1.00 84.62 297 VAL A CA 1
ATOM 2284 C C . VAL A 1 297 ? -10.465 9.123 -7.172 1.00 84.62 297 VAL A C 1
ATOM 2286 O O . VAL A 1 297 ? -9.262 8.956 -7.003 1.00 84.62 297 VAL A O 1
ATOM 2289 N N . GLY A 1 298 ? -11.084 10.203 -6.703 1.00 78.12 298 GLY A N 1
ATOM 2290 C CA . GLY A 1 298 ? -10.367 11.272 -6.009 1.00 78.12 298 GLY A CA 1
ATOM 2291 C C . GLY A 1 298 ? -9.483 12.107 -6.941 1.00 78.12 298 GLY A C 1
ATOM 2292 O O . GLY A 1 298 ? -9.311 11.821 -8.125 1.00 78.12 298 GLY A O 1
ATOM 2293 N N . ASN A 1 299 ? -8.937 13.190 -6.405 1.00 77.25 299 ASN A N 1
ATOM 2294 C CA . ASN A 1 299 ? -7.939 14.019 -7.084 1.00 77.25 299 ASN A CA 1
ATOM 2295 C C . ASN A 1 299 ? -6.637 13.992 -6.269 1.00 77.25 299 ASN A C 1
ATOM 2297 O O . ASN A 1 299 ? -6.701 13.593 -5.113 1.00 77.25 299 ASN A O 1
ATOM 2301 N N . PRO A 1 300 ? -5.502 14.482 -6.793 1.00 73.19 300 PRO A N 1
ATOM 2302 C CA . PRO A 1 300 ? -4.232 14.439 -6.063 1.00 73.19 300 PRO A CA 1
ATOM 2303 C C . PRO A 1 300 ? -4.197 15.159 -4.699 1.00 73.19 300 PRO A C 1
ATOM 2305 O O . PRO A 1 300 ? -3.217 15.041 -3.993 1.00 73.19 300 PRO A O 1
ATOM 2308 N N . ASN A 1 301 ? -5.226 15.923 -4.304 1.00 72.50 301 ASN A N 1
ATOM 2309 C CA . ASN A 1 301 ? -5.324 16.510 -2.956 1.00 72.50 301 ASN A CA 1
ATOM 2310 C C . ASN A 1 301 ? -6.292 15.748 -2.027 1.00 72.50 301 ASN A C 1
ATOM 2312 O O . ASN A 1 301 ? -6.615 16.244 -0.948 1.00 72.50 301 ASN A O 1
ATOM 2316 N N . ASP A 1 302 ? -6.867 14.633 -2.475 1.00 76.25 302 ASP A N 1
ATOM 2317 C CA . ASP A 1 302 ? -7.771 13.795 -1.686 1.00 76.25 302 ASP A CA 1
ATOM 2318 C C . ASP A 1 302 ? -6.978 12.638 -1.072 1.00 76.25 302 ASP A C 1
ATOM 2320 O O . ASP A 1 302 ? -6.559 11.801 -1.859 1.00 76.25 302 ASP A O 1
ATOM 2324 N N . PRO A 1 303 ? -6.850 12.514 0.265 1.00 76.25 303 PRO A N 1
ATOM 2325 C CA . PRO A 1 303 ? -6.060 11.470 0.940 1.00 76.25 303 PRO A CA 1
ATOM 2326 C C . PRO A 1 303 ? -6.418 10.013 0.607 1.00 76.25 303 PRO A C 1
ATOM 2328 O O . PRO A 1 303 ? -5.790 9.105 1.121 1.00 76.25 303 PRO A O 1
ATOM 2331 N N . TRP A 1 304 ? -7.434 9.741 -0.213 1.00 79.81 304 TRP A N 1
ATOM 2332 C CA . TRP A 1 304 ? -7.679 8.401 -0.761 1.00 79.81 304 TRP A CA 1
ATOM 2333 C C . TRP A 1 304 ? -7.731 8.409 -2.295 1.00 79.81 304 TRP A C 1
ATOM 2335 O O . TRP A 1 304 ? -8.504 7.682 -2.928 1.00 79.81 304 TRP A O 1
ATOM 2345 N N . HIS A 1 305 ? -6.926 9.265 -2.919 1.00 81.25 305 HIS A N 1
ATOM 2346 C CA . HIS A 1 305 ? -6.750 9.309 -4.360 1.00 81.25 305 HIS A CA 1
ATOM 2347 C C . HIS A 1 305 ? -6.419 7.914 -4.899 1.00 81.25 305 HIS A C 1
ATOM 2349 O O . HIS A 1 305 ? -5.514 7.231 -4.414 1.00 81.25 305 HIS A O 1
ATOM 2355 N N . HIS A 1 306 ? -7.195 7.501 -5.898 1.00 88.12 306 HIS A N 1
ATOM 2356 C CA . HIS A 1 306 ? -7.076 6.252 -6.638 1.00 88.12 306 HIS A CA 1
ATOM 2357 C C . HIS A 1 306 ? -7.191 4.963 -5.797 1.00 88.12 306 HIS A C 1
ATOM 2359 O O . HIS A 1 306 ? -6.879 3.867 -6.274 1.00 88.12 306 HIS A O 1
ATOM 2365 N N . ILE A 1 307 ? -7.697 5.054 -4.562 1.00 86.88 307 ILE A N 1
ATOM 2366 C CA . ILE A 1 307 ? -7.842 3.900 -3.662 1.00 86.88 307 ILE A CA 1
ATOM 2367 C C . ILE A 1 307 ? -8.776 2.810 -4.225 1.00 86.88 307 ILE A C 1
ATOM 2369 O O . ILE A 1 307 ? -8.716 1.652 -3.816 1.00 86.88 307 ILE A O 1
ATOM 2373 N N . ASP A 1 308 ? -9.623 3.147 -5.203 1.00 90.75 308 ASP A N 1
ATOM 2374 C CA . ASP A 1 308 ? -10.566 2.232 -5.848 1.00 90.75 308 ASP A CA 1
ATOM 2375 C C . ASP A 1 308 ? -9.889 1.008 -6.480 1.00 90.75 308 ASP A C 1
ATOM 2377 O O . ASP A 1 308 ? -10.467 -0.081 -6.472 1.00 90.75 308 ASP A O 1
ATOM 2381 N N . ALA A 1 309 ? -8.646 1.129 -6.956 1.00 92.94 309 ALA A N 1
ATOM 2382 C CA . ALA A 1 309 ? -7.892 -0.019 -7.464 1.00 92.94 309 ALA A CA 1
ATOM 2383 C C . ALA A 1 309 ? -7.589 -1.063 -6.374 1.00 92.94 309 ALA A C 1
ATOM 2385 O O . ALA A 1 309 ? -7.623 -2.267 -6.644 1.00 92.94 309 ALA A O 1
ATOM 2386 N N . MET A 1 310 ? -7.350 -0.621 -5.134 1.00 92.31 310 MET A N 1
ATOM 2387 C CA . MET A 1 310 ? -7.168 -1.505 -3.981 1.00 92.31 310 MET A CA 1
ATOM 2388 C C . MET A 1 310 ? -8.457 -2.278 -3.681 1.00 92.31 310 MET A C 1
ATOM 2390 O O . MET A 1 310 ? -8.436 -3.493 -3.487 1.00 92.31 310 MET A O 1
ATOM 2394 N N . TYR A 1 311 ? -9.605 -1.598 -3.705 1.00 92.69 311 TYR A N 1
ATOM 2395 C CA . TYR A 1 311 ? -10.900 -2.245 -3.482 1.00 92.69 311 TYR A CA 1
ATOM 2396 C C . TYR A 1 311 ? -11.292 -3.181 -4.629 1.00 92.69 311 TYR A C 1
ATOM 2398 O O . TYR A 1 311 ? -11.835 -4.258 -4.385 1.00 92.69 311 TYR A O 1
ATOM 2406 N N . ALA A 1 312 ? -10.934 -2.849 -5.871 1.00 94.75 312 ALA A N 1
ATOM 2407 C CA . ALA A 1 312 ? -11.099 -3.752 -7.006 1.00 94.75 312 ALA A CA 1
ATOM 2408 C C . ALA A 1 312 ? -10.272 -5.042 -6.852 1.00 94.75 312 ALA A C 1
ATOM 2410 O O . ALA A 1 312 ? -10.739 -6.113 -7.247 1.00 94.75 312 ALA A O 1
ATOM 2411 N N . HIS A 1 313 ? -9.084 -4.968 -6.238 1.00 93.75 313 HIS A N 1
ATOM 2412 C CA . HIS A 1 313 ? -8.309 -6.158 -5.888 1.00 93.75 313 HIS A CA 1
ATOM 2413 C C . HIS A 1 313 ? -9.065 -7.047 -4.897 1.00 93.75 313 HIS A C 1
ATOM 2415 O O . HIS A 1 313 ? -9.183 -8.248 -5.134 1.00 93.75 313 HIS A O 1
ATOM 2421 N N . TYR A 1 314 ? -9.619 -6.481 -3.819 1.00 92.31 314 TYR A N 1
ATOM 2422 C CA . TYR A 1 314 ? -10.422 -7.252 -2.866 1.00 92.31 314 TYR A CA 1
ATOM 2423 C C . TYR A 1 314 ? -11.649 -7.884 -3.515 1.00 92.31 314 TYR A C 1
ATOM 2425 O O . TYR A 1 314 ? -11.853 -9.084 -3.372 1.00 92.31 314 TYR A O 1
ATOM 2433 N N . ALA A 1 315 ? -12.412 -7.118 -4.295 1.00 94.06 315 ALA A N 1
ATOM 2434 C CA . ALA A 1 315 ? -13.599 -7.624 -4.977 1.00 94.06 315 ALA A CA 1
ATOM 2435 C C . ALA A 1 315 ? -13.269 -8.764 -5.955 1.00 94.06 315 ALA A C 1
ATOM 2437 O O . ALA A 1 315 ? -14.005 -9.746 -6.051 1.00 94.06 315 ALA A O 1
ATOM 2438 N N . MET A 1 316 ? -12.148 -8.667 -6.678 1.00 95.00 316 MET A N 1
ATOM 2439 C CA . MET A 1 316 ? -11.711 -9.739 -7.572 1.00 95.00 316 MET A CA 1
ATOM 2440 C C . MET A 1 316 ? -11.195 -10.952 -6.798 1.00 95.00 316 MET A C 1
ATOM 2442 O O . MET A 1 316 ? -11.507 -12.080 -7.169 1.00 95.00 316 MET A O 1
ATOM 2446 N N . CYS A 1 317 ? -10.448 -10.731 -5.717 1.00 93.19 317 CYS A N 1
ATOM 2447 C CA . CYS A 1 317 ? -10.002 -11.787 -4.814 1.00 93.19 317 CYS A CA 1
ATOM 2448 C C . CYS A 1 317 ? -11.185 -12.568 -4.238 1.00 93.19 317 CYS A C 1
ATOM 2450 O O . CYS A 1 317 ? -11.153 -13.797 -4.203 1.00 93.19 317 CYS A O 1
ATOM 2452 N N . ASP A 1 318 ? -12.253 -11.866 -3.868 1.00 92.88 318 ASP A N 1
ATOM 2453 C CA . ASP A 1 318 ? -13.478 -12.461 -3.342 1.00 92.88 318 ASP A CA 1
ATOM 2454 C C . ASP A 1 318 ? -14.230 -13.264 -4.405 1.00 92.88 318 ASP A C 1
ATOM 2456 O O . ASP A 1 318 ? -14.711 -14.359 -4.148 1.00 92.88 318 ASP A O 1
ATOM 2460 N N . ALA A 1 319 ? -14.246 -12.774 -5.646 1.00 93.62 319 ALA A N 1
ATOM 2461 C CA . ALA A 1 319 ? -14.846 -13.490 -6.767 1.00 93.62 319 ALA A CA 1
ATOM 2462 C C . ALA A 1 319 ? -14.036 -14.719 -7.232 1.00 93.62 319 ALA A C 1
ATOM 2464 O O . ALA A 1 319 ? -14.594 -15.599 -7.894 1.00 93.62 319 ALA A O 1
ATOM 2465 N N . GLN A 1 320 ? -12.726 -14.759 -6.962 1.00 92.88 320 GLN A N 1
ATOM 2466 C CA . GLN A 1 320 ? -11.810 -15.796 -7.453 1.00 92.88 320 GLN A CA 1
ATOM 2467 C C . GLN A 1 320 ? -11.254 -16.727 -6.359 1.00 92.88 320 GLN A C 1
ATOM 2469 O O . GLN A 1 320 ? -10.503 -17.649 -6.683 1.00 92.88 320 GLN A O 1
ATOM 2474 N N . ASP A 1 321 ? -11.601 -16.511 -5.089 1.00 90.12 321 ASP A N 1
ATOM 2475 C CA . ASP A 1 321 ? -11.088 -17.244 -3.918 1.00 90.12 321 ASP A CA 1
ATOM 2476 C C . ASP A 1 321 ? -9.547 -17.230 -3.786 1.00 90.12 321 ASP A C 1
ATOM 2478 O O . ASP A 1 321 ? -8.924 -18.176 -3.283 1.00 90.12 321 ASP A O 1
ATOM 2482 N N . THR A 1 322 ? -8.885 -16.172 -4.263 1.00 87.25 322 THR A N 1
ATOM 2483 C CA . THR A 1 322 ? -7.417 -16.094 -4.297 1.00 87.25 322 THR A CA 1
ATOM 2484 C C . THR A 1 322 ? -6.906 -14.665 -4.225 1.00 87.25 322 THR A C 1
ATOM 2486 O O . THR A 1 322 ? -7.480 -13.778 -4.834 1.00 87.25 322 THR A O 1
ATOM 2489 N N . LEU A 1 323 ? -5.787 -14.436 -3.532 1.00 84.81 323 LEU A N 1
ATOM 2490 C CA . LEU A 1 323 ? -5.096 -13.138 -3.551 1.00 84.81 323 LEU A CA 1
ATOM 2491 C C . LEU A 1 323 ? -4.273 -12.912 -4.822 1.00 84.81 323 LEU A C 1
ATOM 2493 O O . LEU A 1 323 ? -3.888 -11.790 -5.132 1.00 84.81 323 LEU A O 1
ATOM 2497 N N . TYR A 1 324 ? -4.006 -13.973 -5.579 1.00 88.56 324 TYR A N 1
ATOM 2498 C CA . TYR A 1 324 ? -3.178 -13.930 -6.781 1.00 88.56 324 TYR A CA 1
ATOM 2499 C C . TYR A 1 324 ? -4.004 -13.529 -8.015 1.00 88.56 324 TYR A C 1
ATOM 2501 O O . TYR A 1 324 ? -4.086 -14.285 -8.978 1.00 88.56 324 TYR A O 1
ATOM 2509 N N . VAL A 1 325 ? -4.646 -12.355 -7.971 1.00 92.81 325 VAL A N 1
ATOM 2510 C CA . VAL A 1 325 ? -5.583 -11.878 -9.015 1.00 92.81 325 VAL A CA 1
ATOM 2511 C C . VAL A 1 325 ? -4.996 -10.840 -9.967 1.00 92.81 325 VAL A C 1
ATOM 2513 O O . VAL A 1 325 ? -5.665 -10.410 -10.902 1.00 92.81 325 VAL A O 1
ATOM 2516 N N . LEU A 1 326 ? -3.745 -10.427 -9.761 1.00 94.81 326 LEU A N 1
ATOM 2517 C CA . LEU A 1 326 ? -3.129 -9.339 -10.526 1.00 94.81 326 LEU A CA 1
ATOM 2518 C C . LEU A 1 326 ? -3.068 -9.596 -12.043 1.00 94.81 326 LEU A C 1
ATOM 2520 O O . LEU A 1 326 ? -3.171 -8.637 -12.808 1.00 94.81 326 LEU A O 1
ATOM 2524 N N . ASP A 1 327 ? -2.964 -10.855 -12.484 1.00 96.06 327 ASP A N 1
ATOM 2525 C CA . ASP A 1 327 ? -2.947 -11.210 -13.915 1.00 96.06 327 ASP A CA 1
ATOM 2526 C C . ASP A 1 327 ? -4.271 -10.894 -14.628 1.00 96.06 327 ASP A C 1
ATOM 2528 O O . ASP A 1 327 ? -4.263 -10.526 -15.800 1.00 96.06 327 ASP A O 1
ATOM 2532 N N . ASP A 1 328 ? -5.393 -10.926 -13.905 1.00 97.81 328 ASP A N 1
ATOM 2533 C CA . ASP A 1 328 ? -6.705 -10.520 -14.419 1.00 97.81 328 ASP A CA 1
ATOM 2534 C C . ASP A 1 328 ? -7.024 -9.052 -14.087 1.00 97.81 328 ASP A C 1
ATOM 2536 O O . ASP A 1 328 ? -7.577 -8.318 -14.915 1.00 97.81 328 ASP A O 1
ATOM 2540 N N . LEU A 1 329 ? -6.654 -8.599 -12.884 1.00 97.69 329 LEU A N 1
ATOM 2541 C CA . LEU A 1 329 ? -6.967 -7.263 -12.383 1.00 97.69 329 LEU A CA 1
ATOM 2542 C C . LEU A 1 329 ? -6.289 -6.173 -13.212 1.00 97.69 329 LEU A C 1
ATOM 2544 O O . LEU A 1 329 ? -6.948 -5.225 -13.638 1.00 97.69 329 LEU A O 1
ATOM 2548 N N . ILE A 1 330 ? -4.985 -6.306 -13.466 1.00 98.19 330 ILE A N 1
ATOM 2549 C CA . ILE A 1 330 ? -4.193 -5.273 -14.142 1.00 98.19 330 ILE A CA 1
ATOM 2550 C C . ILE A 1 330 ? -4.697 -5.038 -15.575 1.00 98.19 330 ILE A C 1
ATOM 2552 O O . ILE A 1 330 ? -4.954 -3.880 -15.925 1.00 98.19 330 ILE A O 1
ATOM 2556 N N . PRO A 1 331 ? -4.917 -6.070 -16.417 1.00 98.12 331 PRO A N 1
ATOM 2557 C CA . PRO A 1 331 ? -5.542 -5.864 -17.719 1.00 98.12 331 PRO A CA 1
ATOM 2558 C C . PRO A 1 331 ? -6.942 -5.266 -17.620 1.00 98.12 331 PRO A C 1
ATOM 2560 O O . PRO A 1 331 ? -7.294 -4.427 -18.448 1.00 98.12 331 PRO A O 1
ATOM 2563 N N . SER A 1 332 ? -7.736 -5.665 -16.623 1.00 98.06 332 SER A N 1
ATOM 2564 C CA . SER A 1 332 ? -9.093 -5.148 -16.439 1.00 98.06 332 SER A CA 1
ATOM 2565 C C . SER A 1 332 ? -9.094 -3.646 -16.139 1.00 98.06 332 SER A C 1
ATOM 2567 O O . SER A 1 332 ? -9.738 -2.881 -16.857 1.00 98.06 332 SER A O 1
ATOM 2569 N N . LEU A 1 333 ? -8.341 -3.209 -15.125 1.00 97.62 333 LEU A N 1
ATOM 2570 C CA . LEU A 1 333 ? -8.303 -1.806 -14.697 1.00 97.62 333 LEU A CA 1
ATOM 2571 C C . LEU A 1 333 ? -7.571 -0.907 -15.700 1.00 97.62 333 LEU A C 1
ATOM 2573 O O . LEU A 1 333 ? -7.997 0.213 -15.962 1.00 97.62 333 LEU A O 1
ATOM 2577 N N . SER A 1 334 ? -6.516 -1.412 -16.343 1.00 96.38 334 SER A N 1
ATOM 2578 C CA . SER A 1 334 ? -5.752 -0.638 -17.331 1.00 96.38 334 SER A CA 1
ATOM 2579 C C . SER A 1 334 ? -6.414 -0.560 -18.717 1.00 96.38 334 SER A C 1
ATOM 2581 O O . SER A 1 334 ? -5.829 -0.004 -19.651 1.00 96.38 334 SER A O 1
ATOM 2583 N N . GLY A 1 335 ? -7.600 -1.155 -18.906 1.00 96.50 335 GLY A N 1
ATOM 2584 C CA . GLY A 1 335 ? -8.266 -1.232 -20.211 1.00 96.50 335 GLY A CA 1
ATOM 2585 C C . GLY A 1 335 ? -7.482 -2.052 -21.245 1.00 96.50 335 GLY A C 1
ATOM 2586 O O . GLY A 1 335 ? -7.535 -1.769 -22.443 1.00 96.50 335 GLY A O 1
ATOM 2587 N N . GLY A 1 336 ? -6.714 -3.041 -20.785 1.00 96.50 336 GLY A N 1
ATOM 2588 C CA . GLY A 1 336 ? -5.836 -3.882 -21.595 1.00 96.50 336 GLY A CA 1
ATOM 2589 C C . GLY A 1 336 ? -4.516 -3.220 -21.995 1.00 96.50 336 GLY A C 1
ATOM 2590 O O . GLY A 1 336 ? -3.795 -3.777 -22.823 1.00 96.50 336 GLY A O 1
ATOM 2591 N N . LYS A 1 337 ? -4.186 -2.044 -21.437 1.00 95.44 337 LYS A N 1
ATOM 2592 C CA . LYS A 1 337 ? -2.909 -1.355 -21.689 1.00 95.44 337 LYS A CA 1
ATOM 2593 C C . LYS A 1 337 ? -1.720 -2.192 -21.216 1.00 95.44 337 LYS A C 1
ATOM 2595 O O . LYS A 1 337 ? -0.691 -2.208 -21.893 1.00 95.44 337 LYS A O 1
ATOM 2600 N N . TRP A 1 338 ? -1.864 -2.878 -20.082 1.00 96.75 338 TRP A N 1
ATOM 2601 C CA . TRP A 1 338 ? -0.801 -3.673 -19.477 1.00 96.75 338 TRP A CA 1
ATOM 2602 C C . TRP A 1 338 ? -1.270 -5.077 -19.099 1.00 96.75 338 TRP A C 1
ATOM 2604 O O . TRP A 1 338 ? -2.358 -5.267 -18.564 1.00 96.75 338 TRP A O 1
ATOM 2614 N N . SER A 1 339 ? -0.404 -6.053 -19.359 1.00 96.50 339 SER A N 1
ATOM 2615 C CA . SER A 1 339 ? -0.380 -7.332 -18.637 1.00 96.50 339 SER A CA 1
ATOM 2616 C C . SER A 1 339 ? 0.304 -7.169 -17.277 1.00 96.50 339 SER A C 1
ATOM 2618 O O . SER A 1 339 ? 1.023 -6.188 -17.070 1.00 96.50 339 SER A O 1
ATOM 2620 N N . MET A 1 340 ? 0.151 -8.148 -16.380 1.00 95.25 340 MET A N 1
ATOM 2621 C CA . MET A 1 340 ? 0.868 -8.162 -15.100 1.00 95.25 340 MET A CA 1
ATOM 2622 C C . MET A 1 340 ? 2.387 -8.059 -15.293 1.00 95.25 340 MET A C 1
ATOM 2624 O O . MET A 1 340 ? 3.014 -7.196 -14.686 1.00 95.25 340 MET A O 1
ATOM 2628 N N . ASP A 1 341 ? 2.973 -8.835 -16.211 1.00 94.38 341 ASP A N 1
ATOM 2629 C CA . ASP A 1 341 ? 4.415 -8.769 -16.492 1.00 94.38 341 ASP A CA 1
ATOM 2630 C C . ASP A 1 341 ? 4.866 -7.364 -16.917 1.00 94.38 341 ASP A C 1
ATOM 2632 O O . ASP A 1 341 ? 5.890 -6.862 -16.458 1.00 94.38 341 ASP A O 1
ATOM 2636 N N . GLN A 1 342 ? 4.104 -6.706 -17.797 1.00 95.50 342 GLN A N 1
ATOM 2637 C CA . GLN A 1 342 ? 4.423 -5.346 -18.244 1.00 95.50 342 GLN A CA 1
ATOM 2638 C C . GLN A 1 342 ? 4.277 -4.328 -17.115 1.00 95.50 342 GLN A C 1
ATOM 2640 O O . GLN A 1 342 ? 5.056 -3.379 -17.049 1.00 95.50 342 GLN A O 1
ATOM 2645 N N . PHE A 1 343 ? 3.296 -4.522 -16.238 1.00 96.50 343 PHE A N 1
ATOM 2646 C CA . PHE A 1 343 ? 3.071 -3.656 -15.093 1.00 96.50 343 PHE A CA 1
ATOM 2647 C C . PHE A 1 343 ? 4.211 -3.758 -14.081 1.00 96.50 343 PHE A C 1
ATOM 2649 O O . PHE A 1 343 ? 4.778 -2.732 -13.718 1.00 96.50 343 PHE A O 1
ATOM 2656 N N . PHE A 1 344 ? 4.649 -4.971 -13.728 1.00 94.94 344 PHE A N 1
ATOM 2657 C CA . PHE A 1 344 ? 5.842 -5.166 -12.897 1.00 94.94 344 PHE A CA 1
ATOM 2658 C C . PHE A 1 344 ? 7.106 -4.625 -13.565 1.00 94.94 344 PHE A C 1
ATOM 2660 O O . PHE A 1 344 ? 7.936 -3.989 -12.916 1.00 94.94 344 PHE A O 1
ATOM 2667 N N . LEU A 1 345 ? 7.239 -4.793 -14.884 1.00 95.44 345 LEU A N 1
ATOM 2668 C CA . LEU A 1 345 ? 8.354 -4.218 -15.630 1.00 95.44 345 LEU A CA 1
ATOM 2669 C C . LEU A 1 345 ? 8.370 -2.683 -15.549 1.00 95.44 345 LEU A C 1
ATOM 2671 O O . LEU A 1 345 ? 9.450 -2.093 -15.514 1.00 95.44 345 LEU A O 1
ATOM 2675 N N . ASN A 1 346 ? 7.207 -2.028 -15.513 1.00 96.06 346 ASN A N 1
ATOM 2676 C CA . ASN A 1 346 ? 7.111 -0.583 -15.301 1.00 96.06 346 ASN A CA 1
ATOM 2677 C C . ASN A 1 346 ? 7.358 -0.201 -13.838 1.00 96.06 346 ASN A C 1
ATOM 2679 O O . ASN A 1 346 ? 8.146 0.706 -13.601 1.00 96.06 346 ASN A O 1
ATOM 2683 N N . PHE A 1 347 ? 6.795 -0.934 -12.876 1.00 94.12 347 PHE A N 1
ATOM 2684 C CA . PHE A 1 347 ? 7.031 -0.738 -11.445 1.00 94.12 347 PHE A CA 1
ATOM 2685 C C . PHE A 1 347 ? 8.527 -0.758 -11.103 1.00 94.12 347 PHE A C 1
ATOM 2687 O O . PHE A 1 347 ? 9.056 0.165 -10.480 1.00 94.12 347 PHE A O 1
ATOM 2694 N N . PHE A 1 348 ? 9.263 -1.775 -11.562 1.00 94.25 348 PHE A N 1
ATOM 2695 C CA . PHE A 1 348 ? 10.700 -1.854 -11.302 1.00 94.25 348 PHE A CA 1
ATOM 2696 C C . PHE A 1 348 ? 11.477 -0.715 -11.960 1.00 94.25 348 PHE A C 1
ATOM 2698 O O . PHE A 1 348 ? 12.430 -0.217 -11.360 1.00 94.25 348 PHE A O 1
ATOM 2705 N N . ALA A 1 349 ? 11.058 -0.279 -13.151 1.00 94.62 349 ALA A N 1
ATOM 2706 C CA . ALA A 1 349 ? 11.647 0.863 -13.842 1.00 94.62 349 ALA A CA 1
ATOM 2707 C C . ALA A 1 349 ? 11.374 2.186 -13.109 1.00 94.62 349 ALA A C 1
ATOM 2709 O O . ALA A 1 349 ? 12.301 2.975 -12.943 1.00 94.62 349 ALA A O 1
ATOM 2710 N N . ALA A 1 350 ? 10.145 2.402 -12.631 1.00 92.00 350 ALA A N 1
ATOM 2711 C CA . ALA A 1 350 ? 9.742 3.580 -11.864 1.00 92.00 350 ALA A CA 1
ATOM 2712 C C . ALA A 1 350 ? 10.606 3.742 -10.606 1.00 92.00 350 ALA A C 1
ATOM 2714 O O . ALA A 1 350 ? 11.138 4.812 -10.332 1.00 92.00 350 ALA A O 1
ATOM 2715 N N . ASN A 1 351 ? 10.867 2.640 -9.901 1.00 89.69 351 ASN A N 1
ATOM 2716 C CA . ASN A 1 351 ? 11.697 2.637 -8.694 1.00 89.69 351 ASN A CA 1
ATOM 2717 C C . ASN A 1 351 ? 13.156 3.063 -8.898 1.00 89.69 351 ASN A C 1
ATOM 2719 O O . ASN A 1 351 ? 13.793 3.539 -7.956 1.00 89.69 351 ASN A O 1
ATOM 2723 N N . TRP A 1 352 ? 13.702 2.877 -10.100 1.00 90.31 352 TRP A N 1
ATOM 2724 C CA . TRP A 1 352 ? 15.027 3.391 -10.450 1.00 90.31 352 TRP A CA 1
ATOM 2725 C C . TRP A 1 352 ? 14.948 4.806 -11.033 1.00 90.31 352 TRP A C 1
ATOM 2727 O O . TRP A 1 352 ? 15.777 5.652 -10.717 1.00 90.31 352 TRP A O 1
ATOM 2737 N N . ALA A 1 353 ? 13.934 5.075 -11.858 1.00 89.19 353 ALA A N 1
ATOM 2738 C CA . ALA A 1 353 ? 13.763 6.332 -12.580 1.00 89.19 353 ALA A CA 1
ATOM 2739 C C . ALA A 1 353 ? 13.149 7.467 -11.757 1.00 89.19 353 ALA A C 1
ATOM 2741 O O . ALA A 1 353 ? 13.057 8.575 -12.275 1.00 89.19 353 ALA A O 1
ATOM 2742 N N . LEU A 1 354 ? 12.743 7.204 -10.515 1.00 81.25 354 LEU A N 1
ATOM 2743 C CA . LEU A 1 354 ? 11.946 8.086 -9.666 1.00 81.25 354 LEU A CA 1
ATOM 2744 C C . LEU A 1 354 ? 12.348 9.567 -9.718 1.00 81.25 354 LEU A C 1
ATOM 2746 O O . LEU A 1 354 ? 11.516 10.448 -9.889 1.00 81.25 354 LEU A O 1
ATOM 2750 N N . ALA A 1 355 ? 13.649 9.842 -9.615 1.00 79.88 355 ALA A N 1
ATOM 2751 C CA . ALA A 1 355 ? 14.176 11.203 -9.559 1.00 79.88 355 ALA A CA 1
ATOM 2752 C C . ALA A 1 355 ? 14.319 11.885 -10.934 1.00 79.88 355 ALA A C 1
ATOM 2754 O O . ALA A 1 355 ? 14.697 13.058 -10.997 1.00 79.88 355 ALA A O 1
ATOM 2755 N N . TRP A 1 356 ? 14.106 11.155 -12.033 1.00 86.50 356 TRP A N 1
ATOM 2756 C CA . TRP A 1 356 ? 14.487 11.572 -13.386 1.00 86.50 356 TRP A CA 1
ATOM 2757 C C . TRP A 1 356 ? 13.421 11.337 -14.457 1.00 86.50 356 TRP A C 1
ATOM 2759 O O . TRP A 1 356 ? 13.589 11.830 -15.569 1.00 86.50 356 TRP A O 1
ATOM 2769 N N . ALA A 1 357 ? 12.365 10.577 -14.182 1.00 87.75 357 ALA A N 1
ATOM 2770 C CA . ALA A 1 357 ? 11.276 10.385 -15.130 1.00 87.75 357 ALA A CA 1
ATOM 2771 C C . ALA A 1 357 ? 10.496 11.694 -15.335 1.00 87.75 357 ALA A C 1
ATOM 2773 O O . ALA A 1 357 ? 10.289 12.460 -14.397 1.00 87.75 357 ALA A O 1
ATOM 2774 N N . ASP A 1 358 ? 10.064 11.951 -16.569 1.00 86.44 358 ASP A N 1
ATOM 2775 C CA . ASP A 1 358 ? 9.180 13.077 -16.881 1.00 86.44 358 ASP A CA 1
ATOM 2776 C C . ASP A 1 358 ? 7.712 12.660 -16.678 1.00 86.44 358 ASP A C 1
ATOM 2778 O O . ASP A 1 358 ? 7.216 11.843 -17.460 1.00 86.44 358 ASP A O 1
ATOM 2782 N N . PRO A 1 359 ? 6.970 13.237 -15.714 1.00 83.56 359 PRO A N 1
ATOM 2783 C CA . PRO A 1 359 ? 5.570 12.879 -15.485 1.00 83.56 359 PRO A CA 1
ATOM 2784 C C . PRO A 1 359 ? 4.669 13.091 -16.709 1.00 83.56 359 PRO A C 1
ATOM 2786 O O . PRO A 1 359 ? 3.682 12.378 -16.884 1.00 83.56 359 PRO A O 1
ATOM 2789 N N . ALA A 1 360 ? 4.996 14.053 -17.579 1.00 85.94 360 ALA A N 1
ATOM 2790 C CA . ALA A 1 360 ? 4.164 14.389 -18.732 1.00 85.94 360 ALA A CA 1
ATOM 2791 C C . ALA A 1 360 ? 4.303 13.386 -19.885 1.00 85.94 360 ALA A C 1
ATOM 2793 O O . ALA A 1 360 ? 3.363 13.201 -20.660 1.00 85.94 360 ALA A O 1
ATOM 2794 N N . THR A 1 361 ? 5.475 12.764 -20.032 1.00 89.12 361 THR A N 1
ATOM 2795 C CA . THR A 1 361 ? 5.778 11.875 -21.166 1.00 89.12 361 THR A CA 1
ATOM 2796 C C . THR A 1 361 ? 6.068 10.432 -20.762 1.00 89.12 361 THR A C 1
ATOM 2798 O O . THR A 1 361 ? 6.062 9.556 -21.625 1.00 89.12 361 THR A O 1
ATOM 2801 N N . GLN A 1 362 ? 6.282 10.177 -19.471 1.00 91.19 362 GLN A N 1
ATOM 2802 C CA . GLN A 1 362 ? 6.673 8.890 -18.893 1.00 91.19 362 GLN A CA 1
ATOM 2803 C C . GLN A 1 362 ? 5.842 8.599 -17.640 1.00 91.19 362 GLN A C 1
ATOM 2805 O O . GLN A 1 362 ? 6.375 8.231 -16.593 1.00 91.19 362 GLN A O 1
ATOM 2810 N N . SER A 1 363 ? 4.525 8.793 -17.736 1.00 88.56 363 SER A N 1
ATOM 2811 C CA . SER A 1 363 ? 3.612 8.695 -16.593 1.00 88.56 363 SER A CA 1
ATOM 2812 C C . SER A 1 363 ? 3.620 7.311 -15.925 1.00 88.56 363 SER A C 1
ATOM 2814 O O . SER A 1 363 ? 3.231 7.180 -14.774 1.00 88.56 363 SER A O 1
ATOM 2816 N N . GLU 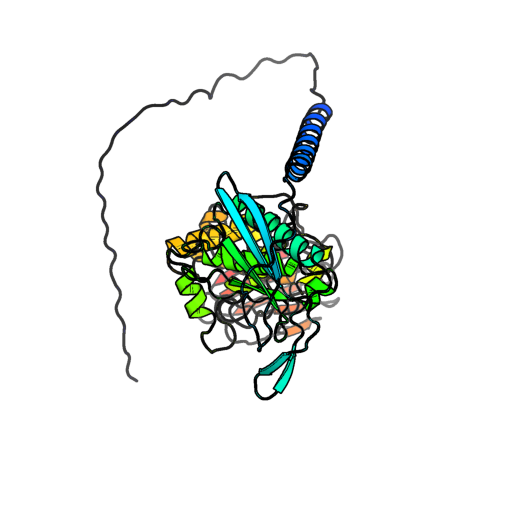A 1 364 ? 4.052 6.263 -16.631 1.00 91.75 364 GLU A N 1
ATOM 2817 C CA . GLU A 1 364 ? 4.202 4.911 -16.084 1.00 91.75 364 GLU A CA 1
ATOM 2818 C C . GLU A 1 364 ? 5.458 4.712 -15.222 1.00 91.75 364 GLU A C 1
ATOM 2820 O O . GLU A 1 364 ? 5.614 3.655 -14.612 1.00 91.75 364 GLU A O 1
ATOM 2825 N N . LEU A 1 365 ? 6.380 5.677 -15.224 1.00 90.62 365 LEU A N 1
ATOM 2826 C CA . LEU A 1 365 ? 7.641 5.642 -14.475 1.00 90.62 365 LEU A CA 1
ATOM 2827 C C . LEU A 1 365 ? 7.641 6.570 -13.258 1.00 90.62 365 LEU A C 1
ATOM 2829 O O . LEU A 1 365 ? 8.667 6.686 -12.592 1.00 90.62 365 LEU A O 1
ATOM 2833 N N . VAL A 1 366 ? 6.523 7.240 -12.999 1.00 81.12 366 VAL A N 1
ATOM 2834 C CA . VAL A 1 366 ? 6.364 8.167 -11.882 1.00 81.12 366 VAL A CA 1
ATOM 2835 C C . VAL A 1 366 ? 5.320 7.634 -10.922 1.00 81.12 366 VAL A C 1
ATOM 2837 O O . VAL A 1 366 ? 4.377 6.951 -11.330 1.00 81.12 366 VAL A O 1
ATOM 2840 N N . TYR A 1 367 ? 5.496 7.995 -9.665 1.00 77.38 367 TYR A N 1
ATOM 2841 C CA . TYR A 1 367 ? 4.418 8.011 -8.700 1.00 77.38 367 TYR A CA 1
ATOM 2842 C C . TYR A 1 367 ? 3.856 9.439 -8.745 1.00 77.38 367 TYR A C 1
ATOM 2844 O O . TYR A 1 367 ? 4.607 10.418 -8.746 1.00 77.38 367 TYR A O 1
ATOM 2852 N N . LEU A 1 368 ? 2.554 9.559 -8.980 1.00 63.25 368 LEU A N 1
ATOM 2853 C CA . LEU A 1 368 ? 1.873 10.822 -9.263 1.00 63.25 368 LEU A CA 1
ATOM 2854 C C . LEU A 1 368 ? 1.832 11.748 -8.051 1.00 63.25 368 LEU A C 1
ATOM 2856 O O . LEU A 1 368 ? 1.748 12.962 -8.241 1.00 63.25 368 LEU A O 1
ATOM 2860 N N . ASP A 1 369 ? 1.912 11.178 -6.856 1.00 59.88 369 ASP A N 1
ATOM 2861 C CA . ASP A 1 369 ? 1.863 11.900 -5.593 1.00 59.88 369 ASP A CA 1
ATOM 2862 C C . ASP A 1 369 ? 3.200 11.891 -4.832 1.00 59.88 369 ASP A C 1
ATOM 2864 O O . ASP A 1 369 ? 3.279 12.119 -3.631 1.00 59.88 369 ASP A O 1
ATOM 2868 N N . ASP A 1 370 ? 4.311 11.665 -5.534 1.00 56.09 370 ASP A N 1
ATOM 2869 C CA . ASP A 1 370 ? 5.613 11.718 -4.880 1.00 56.09 370 ASP A CA 1
ATOM 2870 C C . ASP A 1 370 ? 5.973 13.139 -4.449 1.00 56.09 370 ASP A C 1
ATOM 2872 O O . ASP A 1 370 ? 6.503 13.957 -5.217 1.00 56.09 370 ASP A O 1
ATOM 2876 N N . ASP A 1 371 ? 5.785 13.404 -3.162 1.00 53.78 371 ASP A N 1
ATOM 2877 C CA . ASP A 1 371 ? 6.518 14.456 -2.494 1.00 53.78 371 ASP A CA 1
ATOM 2878 C C . ASP A 1 371 ? 8.026 14.262 -2.695 1.00 53.78 371 ASP A C 1
ATOM 2880 O O . ASP A 1 371 ? 8.564 13.149 -2.635 1.00 53.78 371 ASP A O 1
ATOM 2884 N N . PRO A 1 372 ? 8.785 15.349 -2.888 1.00 41.91 372 PRO A N 1
ATOM 2885 C CA . PRO A 1 372 ? 10.229 15.251 -2.991 1.00 41.91 372 PRO A CA 1
ATOM 2886 C C . PRO A 1 372 ? 10.835 14.688 -1.691 1.00 41.91 372 PRO A C 1
ATOM 2888 O O . PRO A 1 372 ? 11.049 15.419 -0.724 1.00 41.91 372 PRO A O 1
ATOM 2891 N N . GLY A 1 373 ? 11.194 13.399 -1.700 1.00 48.56 373 GLY A N 1
ATOM 2892 C CA . GLY A 1 373 ? 12.010 12.748 -0.668 1.00 48.56 373 GLY A CA 1
ATOM 2893 C C . GLY A 1 373 ? 11.374 11.577 0.091 1.00 48.56 373 GLY A C 1
ATOM 2894 O O . GLY A 1 373 ? 12.035 11.051 0.987 1.00 48.56 373 GLY A O 1
ATOM 2895 N N . THR A 1 374 ? 10.153 11.148 -0.241 1.00 52.47 374 THR A N 1
ATOM 2896 C CA . THR A 1 374 ? 9.440 10.050 0.450 1.00 52.47 374 THR A CA 1
ATOM 2897 C C . THR A 1 374 ? 9.973 8.662 0.106 1.00 52.47 374 THR A C 1
ATOM 2899 O O . THR A 1 374 ? 9.986 7.782 0.963 1.00 52.47 374 THR A O 1
ATOM 2902 N N . HIS A 1 375 ? 10.497 8.453 -1.103 1.00 61.62 375 HIS A N 1
ATOM 2903 C CA . HIS A 1 375 ? 11.029 7.158 -1.525 1.00 61.62 375 HIS A CA 1
ATOM 2904 C C . HIS A 1 375 ? 12.531 7.209 -1.825 1.00 61.62 375 HIS A C 1
ATOM 2906 O O . HIS A 1 375 ? 13.012 7.972 -2.662 1.00 61.62 375 HIS A O 1
ATOM 2912 N N . ASN A 1 376 ? 13.297 6.321 -1.183 1.00 67.56 376 ASN A N 1
ATOM 2913 C CA . ASN A 1 376 ? 14.678 6.069 -1.592 1.00 67.56 376 ASN A CA 1
ATOM 2914 C C . ASN A 1 376 ? 14.707 5.380 -2.966 1.00 67.56 376 ASN A C 1
ATOM 2916 O O . ASN A 1 376 ? 13.857 4.529 -3.258 1.00 67.56 376 ASN A O 1
ATOM 2920 N N . GLY A 1 377 ? 15.721 5.689 -3.779 1.00 75.44 377 GLY A N 1
ATOM 2921 C CA . GLY A 1 377 ? 15.986 4.945 -5.012 1.00 75.44 377 GLY A CA 1
ATOM 2922 C C . GLY A 1 377 ? 16.174 3.450 -4.735 1.00 75.44 377 GLY A C 1
ATOM 2923 O O . GLY A 1 377 ? 16.567 3.058 -3.632 1.00 75.44 377 GLY A O 1
ATOM 2924 N N . ALA A 1 378 ? 15.873 2.613 -5.729 1.00 86.06 378 ALA A N 1
ATOM 2925 C CA . ALA A 1 378 ? 16.031 1.169 -5.594 1.00 86.06 378 ALA A CA 1
ATOM 2926 C C . ALA A 1 378 ? 17.462 0.787 -5.149 1.00 86.06 378 ALA A C 1
ATOM 2928 O O . ALA A 1 378 ? 18.436 1.334 -5.682 1.00 86.06 378 ALA A O 1
ATOM 2929 N N . PRO A 1 379 ? 17.625 -0.148 -4.191 1.00 87.62 379 PRO A N 1
ATOM 2930 C CA . PRO A 1 379 ? 18.947 -0.578 -3.759 1.00 87.62 379 PRO A CA 1
ATOM 2931 C C . PRO A 1 379 ? 19.679 -1.263 -4.917 1.00 87.62 379 PRO A C 1
ATOM 2933 O O . PRO A 1 379 ? 19.176 -2.214 -5.515 1.00 87.62 379 PRO A O 1
ATOM 2936 N N . LEU A 1 380 ? 20.881 -0.774 -5.226 1.00 91.81 380 LEU A N 1
ATOM 2937 C CA . LEU A 1 380 ? 21.697 -1.313 -6.309 1.00 91.81 380 LEU A CA 1
ATOM 2938 C C . LEU A 1 380 ? 22.323 -2.651 -5.903 1.00 91.81 380 LEU A C 1
ATOM 2940 O O . LEU A 1 380 ? 23.012 -2.742 -4.886 1.00 91.81 380 LEU A O 1
ATOM 2944 N N . THR A 1 381 ? 22.148 -3.665 -6.746 1.00 94.31 381 THR A N 1
ATOM 2945 C CA . THR A 1 381 ? 22.834 -4.959 -6.661 1.00 94.31 381 THR A CA 1
ATOM 2946 C C . THR A 1 381 ? 24.325 -4.789 -6.939 1.00 94.31 381 THR A C 1
ATOM 2948 O O . THR A 1 381 ? 25.168 -5.314 -6.212 1.00 94.31 381 THR A O 1
ATOM 2951 N N . GLN A 1 382 ? 24.666 -4.046 -7.995 1.00 94.94 382 GLN A N 1
ATOM 2952 C CA . GLN A 1 382 ? 26.041 -3.684 -8.338 1.00 94.94 382 GLN A CA 1
ATOM 2953 C C . GLN A 1 382 ? 26.078 -2.316 -9.013 1.00 94.94 382 GLN A C 1
ATOM 2955 O O . GLN A 1 382 ? 25.150 -1.920 -9.720 1.00 94.94 382 GLN A O 1
ATOM 2960 N N . SER A 1 383 ? 27.201 -1.619 -8.859 1.00 95.88 383 SER A N 1
ATOM 2961 C CA . SER A 1 383 ? 27.478 -0.405 -9.616 1.00 95.88 383 SER A CA 1
ATOM 2962 C C . SER A 1 383 ? 28.946 -0.306 -10.011 1.00 95.88 383 SER A C 1
ATOM 2964 O O . SER A 1 383 ? 29.831 -0.848 -9.345 1.00 95.88 383 SER A O 1
ATOM 2966 N N . ALA A 1 384 ? 29.221 0.371 -11.125 1.00 95.56 384 ALA A N 1
ATOM 2967 C CA . ALA A 1 384 ? 30.585 0.649 -11.560 1.00 95.56 384 ALA A CA 1
ATOM 2968 C C . ALA A 1 384 ? 30.691 1.992 -12.287 1.00 95.56 384 ALA A C 1
ATOM 2970 O O . ALA A 1 384 ? 29.738 2.490 -12.876 1.00 95.56 384 ALA A O 1
ATOM 2971 N N . SER A 1 385 ? 31.886 2.581 -12.274 1.00 95.38 385 SER A N 1
ATOM 2972 C CA . SER A 1 385 ? 32.223 3.717 -13.138 1.00 95.38 385 SER A CA 1
ATOM 2973 C C . SER A 1 385 ? 33.002 3.225 -14.353 1.00 95.38 385 SER A C 1
ATOM 2975 O O . SER A 1 385 ? 33.974 2.488 -14.191 1.00 95.38 385 SER A O 1
ATOM 2977 N N . LEU A 1 386 ? 32.612 3.652 -15.556 1.00 92.94 386 LEU A N 1
ATOM 2978 C CA . LEU A 1 386 ? 33.211 3.170 -16.804 1.00 92.94 386 LEU A CA 1
ATOM 2979 C C . LEU A 1 386 ? 33.801 4.327 -17.616 1.00 92.94 386 LEU A C 1
ATOM 2981 O O . LEU A 1 386 ? 33.078 5.209 -18.068 1.00 92.94 386 LEU A O 1
ATOM 2985 N N . SER A 1 387 ? 35.121 4.334 -17.816 1.00 89.94 387 SER A N 1
ATOM 2986 C CA . SER A 1 387 ? 35.805 5.277 -18.721 1.00 89.94 387 SER A CA 1
ATOM 2987 C C . SER A 1 387 ? 36.126 4.667 -20.085 1.00 89.94 387 SER A C 1
ATOM 2989 O O . SER A 1 387 ? 36.155 5.378 -21.084 1.00 89.94 387 SER A O 1
ATOM 2991 N N . SER A 1 388 ? 36.352 3.353 -20.129 1.00 86.50 388 SER A N 1
ATOM 2992 C CA . SER A 1 388 ? 36.547 2.541 -21.333 1.00 86.50 388 SER A CA 1
ATOM 2993 C C . SER A 1 388 ? 36.424 1.052 -20.980 1.00 86.50 388 SER A C 1
ATOM 2995 O O . SER A 1 388 ? 36.458 0.696 -19.802 1.00 86.50 388 SER A O 1
ATOM 2997 N N . GLY A 1 389 ? 36.329 0.181 -21.988 1.00 90.25 389 GLY A N 1
ATOM 2998 C CA . GLY A 1 389 ? 36.268 -1.271 -21.793 1.00 90.25 389 GLY A CA 1
ATOM 2999 C C . GLY A 1 389 ? 34.866 -1.779 -21.458 1.00 90.25 389 GLY A C 1
ATOM 3000 O O . GLY A 1 389 ? 33.873 -1.159 -21.832 1.00 90.25 389 GLY A O 1
ATOM 3001 N N . SER A 1 390 ? 34.800 -2.922 -20.778 1.00 91.81 390 SER A N 1
ATOM 3002 C CA . SER A 1 390 ? 33.549 -3.612 -20.457 1.00 91.81 390 SER A CA 1
ATOM 3003 C C . SER A 1 390 ? 33.518 -4.004 -18.986 1.00 91.81 390 SER A C 1
ATOM 3005 O O . SER A 1 390 ? 34.539 -4.400 -18.423 1.00 91.81 390 SER A O 1
ATOM 3007 N N . GLN A 1 391 ? 32.331 -3.927 -18.393 1.00 94.88 391 GLN A N 1
ATOM 3008 C CA . GLN A 1 391 ? 32.015 -4.485 -17.085 1.00 94.88 391 GLN A CA 1
ATOM 3009 C C . GLN A 1 391 ? 31.012 -5.619 -17.296 1.00 94.88 391 GLN A C 1
ATOM 3011 O O . GLN A 1 391 ? 30.073 -5.475 -18.075 1.00 94.88 391 GLN A O 1
ATOM 3016 N N . THR A 1 392 ? 31.212 -6.739 -16.608 1.00 94.56 392 THR A N 1
ATOM 3017 C CA . THR A 1 392 ? 30.309 -7.889 -16.679 1.00 94.56 392 THR A CA 1
ATOM 3018 C C . THR A 1 392 ? 29.947 -8.316 -15.271 1.00 94.56 392 THR A C 1
ATOM 3020 O O . THR A 1 392 ? 30.810 -8.388 -14.393 1.00 94.56 392 THR A O 1
ATOM 3023 N N . TRP A 1 393 ? 28.670 -8.609 -15.071 1.00 94.50 393 TRP A N 1
ATOM 3024 C CA . TRP A 1 393 ? 28.146 -9.191 -13.848 1.00 94.50 393 TRP A CA 1
ATOM 3025 C C . TRP A 1 393 ? 27.429 -10.487 -14.195 1.00 94.50 393 TRP A C 1
ATOM 3027 O O . TRP A 1 393 ? 26.882 -10.634 -15.285 1.00 94.50 393 TRP A O 1
ATOM 3037 N N . SER A 1 394 ? 27.465 -11.437 -13.272 1.00 90.62 394 SER A N 1
ATOM 3038 C CA . SER A 1 394 ? 26.723 -12.685 -13.386 1.00 90.62 394 SER A CA 1
ATOM 3039 C C . SER A 1 394 ? 25.863 -12.814 -12.146 1.00 90.62 394 SER A C 1
ATOM 3041 O O . SER A 1 394 ? 26.382 -12.689 -11.036 1.00 90.62 394 SER A O 1
ATOM 3043 N N . SER A 1 395 ? 24.577 -13.067 -12.349 1.00 85.56 395 SER A N 1
ATOM 3044 C CA . SER A 1 395 ? 23.637 -13.369 -11.279 1.00 85.56 395 SER A CA 1
ATOM 3045 C C . SER A 1 395 ? 22.743 -14.536 -11.678 1.00 85.56 395 SER A C 1
ATOM 3047 O O . SER A 1 395 ? 22.716 -14.960 -12.837 1.00 85.56 395 SER A O 1
ATOM 3049 N N . THR A 1 396 ? 22.044 -15.083 -10.696 1.00 84.94 396 THR A N 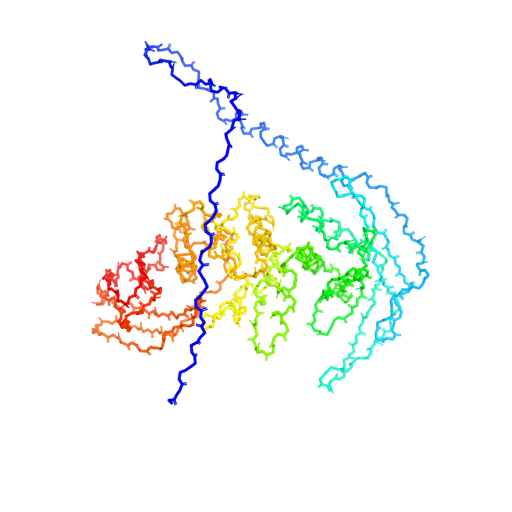1
ATOM 3050 C CA . THR A 1 396 ? 20.901 -15.958 -10.937 1.00 84.94 396 THR A CA 1
ATOM 3051 C C . THR A 1 396 ? 19.695 -15.119 -11.336 1.00 84.94 396 THR A C 1
ATOM 3053 O O . THR A 1 396 ? 19.622 -13.940 -11.003 1.00 84.94 396 THR A O 1
ATOM 3056 N N . SER A 1 397 ? 18.738 -15.723 -12.039 1.00 81.81 397 SER A N 1
ATOM 3057 C CA . SER A 1 397 ? 17.453 -15.067 -12.274 1.00 81.81 397 SER A CA 1
ATOM 3058 C C . SER A 1 397 ? 16.845 -14.643 -10.932 1.00 81.81 397 SER A C 1
ATOM 3060 O O . SER A 1 397 ? 16.844 -15.465 -10.009 1.00 81.81 397 SER A O 1
ATOM 3062 N N . PRO A 1 398 ? 16.363 -13.393 -10.814 1.00 84.56 398 PRO A N 1
ATOM 3063 C CA . PRO A 1 398 ? 15.552 -12.989 -9.678 1.00 84.56 398 PRO A CA 1
ATOM 3064 C C . PRO A 1 398 ? 14.337 -13.907 -9.539 1.00 84.56 398 PRO A C 1
ATOM 3066 O O . PRO A 1 398 ? 13.926 -14.557 -10.504 1.00 84.56 398 PRO A O 1
ATOM 3069 N N . ASP A 1 399 ? 13.781 -13.947 -8.335 1.00 84.75 399 ASP A N 1
ATOM 3070 C CA . ASP A 1 399 ? 12.515 -14.622 -8.070 1.00 84.75 399 ASP A CA 1
ATOM 3071 C C . ASP A 1 399 ? 11.355 -14.008 -8.881 1.00 84.75 399 ASP A C 1
ATOM 3073 O O . ASP A 1 399 ? 11.476 -12.910 -9.441 1.00 84.75 399 ASP A O 1
ATOM 3077 N N . ASP A 1 400 ? 10.218 -14.697 -8.934 1.00 85.81 400 ASP A N 1
ATOM 3078 C CA . ASP A 1 400 ? 9.033 -14.188 -9.620 1.00 85.81 400 ASP A CA 1
ATOM 3079 C C . ASP A 1 400 ? 8.587 -12.867 -8.982 1.00 85.81 400 ASP A C 1
ATOM 3081 O O . ASP A 1 400 ? 8.398 -12.760 -7.768 1.00 85.81 400 ASP A O 1
ATOM 3085 N N . TYR A 1 401 ? 8.420 -11.839 -9.818 1.00 89.19 401 TYR A N 1
ATOM 3086 C CA . TYR A 1 401 ? 8.102 -10.479 -9.376 1.00 89.19 401 TYR A CA 1
ATOM 3087 C C . TYR A 1 401 ? 9.116 -9.920 -8.365 1.00 89.19 401 TYR A C 1
ATOM 3089 O O . TYR A 1 401 ? 8.731 -9.198 -7.450 1.00 89.19 401 TYR A O 1
ATOM 3097 N N . ALA A 1 402 ? 10.400 -10.233 -8.566 1.00 91.06 402 ALA A N 1
ATOM 3098 C CA . ALA A 1 402 ? 11.562 -9.635 -7.914 1.00 91.06 402 ALA A CA 1
ATOM 3099 C C . ALA A 1 402 ? 12.482 -8.943 -8.943 1.00 91.06 402 ALA A C 1
ATOM 3101 O O . ALA A 1 402 ? 12.331 -9.116 -10.156 1.00 91.06 402 ALA A O 1
ATOM 3102 N N . ALA A 1 403 ? 13.449 -8.151 -8.477 1.00 92.31 403 ALA A N 1
ATOM 3103 C CA . ALA A 1 403 ? 14.361 -7.399 -9.334 1.00 92.31 403 ALA A CA 1
ATOM 3104 C C . ALA A 1 403 ? 15.791 -7.288 -8.783 1.00 92.31 403 ALA A C 1
ATOM 3106 O O . ALA A 1 403 ? 16.045 -7.261 -7.579 1.00 92.31 403 ALA A O 1
ATOM 3107 N N . GLU A 1 404 ? 16.735 -7.130 -9.708 1.00 93.88 404 GLU A N 1
ATOM 3108 C CA . GLU A 1 404 ? 18.108 -6.721 -9.430 1.00 93.88 404 GLU A CA 1
ATOM 3109 C C . GLU A 1 404 ? 18.426 -5.435 -10.194 1.00 93.88 404 GLU A C 1
ATOM 3111 O O . GLU A 1 404 ? 18.053 -5.280 -11.358 1.00 93.88 404 GLU A O 1
ATOM 3116 N N . TYR A 1 405 ? 19.139 -4.519 -9.538 1.00 94.25 405 TYR A N 1
ATOM 3117 C CA . TYR A 1 405 ? 19.441 -3.199 -10.082 1.00 94.25 405 TYR A CA 1
ATOM 3118 C C . TYR A 1 405 ? 20.938 -3.050 -10.323 1.00 94.25 405 TYR A C 1
ATOM 3120 O O . TYR A 1 405 ? 21.752 -3.133 -9.402 1.00 94.25 405 TYR A O 1
ATOM 3128 N N . PHE A 1 406 ? 21.302 -2.804 -11.574 1.00 94.94 406 PHE A N 1
ATOM 3129 C CA . PHE A 1 406 ? 22.681 -2.648 -12.012 1.00 94.94 406 PHE A CA 1
ATOM 3130 C C . PHE A 1 406 ? 22.874 -1.252 -12.594 1.00 94.94 406 PHE A C 1
ATOM 3132 O O . PHE A 1 406 ? 22.089 -0.833 -13.439 1.00 94.94 406 PHE A O 1
ATOM 3139 N N . GLU A 1 407 ? 23.923 -0.544 -12.173 1.00 94.88 407 GLU A N 1
ATOM 3140 C CA . GLU A 1 407 ? 24.147 0.844 -12.598 1.00 94.88 407 GLU A CA 1
ATOM 3141 C C . GLU A 1 407 ? 25.571 1.083 -13.115 1.00 94.88 407 GLU A C 1
ATOM 3143 O O . GLU A 1 407 ? 26.562 0.669 -12.504 1.00 94.88 407 GLU A O 1
ATOM 3148 N N . ILE A 1 408 ? 25.688 1.815 -14.225 1.00 95.25 408 ILE A N 1
ATOM 3149 C CA . ILE A 1 408 ? 26.968 2.277 -14.764 1.00 95.25 408 ILE A CA 1
ATOM 3150 C C . ILE A 1 408 ? 27.009 3.803 -14.729 1.00 95.25 408 ILE A C 1
ATOM 3152 O O . ILE A 1 408 ? 26.150 4.471 -15.276 1.00 95.25 408 ILE A O 1
ATOM 3156 N N . THR A 1 409 ? 28.062 4.380 -14.152 1.00 95.06 409 THR A N 1
ATOM 3157 C CA . THR A 1 409 ? 28.336 5.822 -14.252 1.00 95.06 409 THR A CA 1
ATOM 3158 C C . THR A 1 409 ? 29.398 6.073 -15.336 1.00 95.06 409 THR A C 1
ATOM 3160 O O . THR A 1 409 ? 30.596 5.872 -15.074 1.00 95.06 409 THR A O 1
ATOM 3163 N N . PRO A 1 410 ? 29.016 6.493 -16.561 1.00 93.81 410 PRO A N 1
ATOM 3164 C CA . PRO A 1 410 ? 29.971 6.765 -17.629 1.00 93.81 410 PRO A CA 1
ATOM 3165 C C . PRO A 1 410 ? 30.863 7.966 -17.280 1.00 93.81 410 PRO A C 1
ATOM 3167 O O . PRO A 1 410 ? 30.397 9.021 -16.858 1.00 93.81 410 PRO A O 1
ATOM 3170 N N . GLN A 1 411 ? 32.171 7.809 -17.464 1.00 93.12 411 GLN A N 1
ATOM 3171 C CA . GLN A 1 411 ? 33.171 8.861 -17.251 1.00 93.12 411 GLN A CA 1
ATOM 3172 C C . GLN A 1 411 ? 33.444 9.621 -18.552 1.00 93.12 411 GLN A C 1
ATOM 3174 O O . GLN A 1 411 ? 33.122 9.127 -19.625 1.00 93.12 411 GLN A O 1
ATOM 3179 N N . ASN A 1 412 ? 34.080 10.795 -18.470 1.00 86.44 412 ASN A N 1
ATOM 3180 C CA . ASN A 1 412 ? 34.229 11.777 -19.564 1.00 86.44 412 ASN A CA 1
ATOM 3181 C C . ASN A 1 412 ? 34.533 11.214 -20.971 1.00 86.44 412 ASN A C 1
ATOM 3183 O O . ASN A 1 412 ? 34.023 11.753 -21.961 1.00 86.44 412 ASN A O 1
ATOM 3187 N N . ASP A 1 413 ? 35.323 10.143 -21.062 1.00 84.75 413 ASP A N 1
ATOM 3188 C CA . ASP A 1 413 ? 35.757 9.525 -22.322 1.00 84.75 413 ASP A CA 1
ATOM 3189 C C . ASP A 1 413 ? 34.819 8.410 -22.839 1.00 84.75 413 ASP A C 1
ATOM 3191 O O . ASP A 1 413 ? 34.913 7.996 -23.995 1.00 84.75 413 ASP A O 1
ATOM 3195 N N . CYS A 1 414 ? 33.853 7.965 -22.033 1.00 91.50 414 CYS A N 1
ATOM 3196 C CA . CYS A 1 414 ? 32.867 6.940 -22.368 1.00 91.50 414 CYS A CA 1
ATOM 3197 C C . CYS A 1 414 ? 31.626 7.572 -23.017 1.00 91.50 414 CYS A C 1
ATOM 3199 O O . CYS A 1 414 ? 30.608 7.817 -22.372 1.00 91.50 414 CYS A O 1
ATOM 3201 N N . LYS A 1 415 ? 31.721 7.888 -24.315 1.00 92.56 415 LYS A N 1
ATOM 3202 C CA . LYS A 1 415 ? 30.643 8.566 -25.064 1.00 92.56 415 LYS A CA 1
ATOM 3203 C C . LYS A 1 415 ? 29.422 7.704 -25.349 1.00 92.56 415 LYS A C 1
ATOM 3205 O O . LYS A 1 415 ? 28.359 8.257 -25.616 1.00 92.56 415 LYS A O 1
ATOM 3210 N N . TYR A 1 416 ? 29.569 6.388 -25.291 1.00 94.94 416 TYR A N 1
ATOM 3211 C CA . TYR A 1 416 ? 28.486 5.440 -25.498 1.00 94.94 416 TYR A CA 1
ATOM 3212 C C . TYR A 1 416 ? 28.667 4.249 -24.567 1.00 94.94 416 TYR A C 1
ATOM 3214 O O . TYR A 1 416 ? 29.798 3.817 -24.336 1.00 94.94 416 TYR A O 1
ATOM 3222 N N . VAL A 1 417 ? 27.552 3.718 -24.077 1.00 95.25 417 VAL A N 1
ATOM 3223 C CA . VAL A 1 417 ? 27.499 2.502 -23.266 1.00 95.25 417 VAL A CA 1
ATOM 3224 C C . VAL A 1 417 ? 26.554 1.533 -23.959 1.00 95.25 417 VAL A C 1
ATOM 3226 O O . VAL A 1 417 ? 25.380 1.841 -24.163 1.00 95.25 417 VAL A O 1
ATOM 3229 N N . GLU A 1 418 ? 27.075 0.376 -24.360 1.00 96.06 418 GLU A N 1
ATOM 3230 C CA . GLU A 1 418 ? 26.245 -0.752 -24.772 1.00 96.06 418 GLU A CA 1
ATOM 3231 C C . GLU A 1 418 ? 25.955 -1.600 -23.540 1.00 96.06 418 GLU A C 1
ATOM 3233 O O . GLU A 1 418 ? 26.875 -2.009 -22.830 1.00 96.06 418 GLU A O 1
ATOM 3238 N N . VAL A 1 419 ? 24.677 -1.843 -23.284 1.00 95.19 419 VAL A N 1
ATOM 3239 C CA . VAL A 1 419 ? 24.220 -2.728 -22.219 1.00 95.19 419 VAL A CA 1
ATOM 3240 C C . VAL A 1 419 ? 23.596 -3.945 -22.876 1.00 95.19 419 VAL A C 1
ATOM 3242 O O . VAL A 1 419 ? 22.756 -3.811 -23.768 1.00 95.19 419 VAL A O 1
ATOM 3245 N N . SER A 1 420 ? 24.026 -5.125 -22.440 1.00 95.06 420 SER A N 1
ATOM 3246 C CA . SER A 1 420 ? 23.519 -6.406 -22.920 1.00 95.06 420 SER A CA 1
ATOM 3247 C C . SER A 1 420 ? 23.167 -7.302 -21.741 1.00 95.06 420 SER A C 1
ATOM 3249 O O . SER A 1 420 ? 23.895 -7.340 -20.749 1.00 95.06 420 SER A O 1
ATOM 3251 N N . VAL A 1 421 ? 22.044 -7.997 -21.865 1.00 94.25 421 VAL A N 1
ATOM 3252 C CA . VAL A 1 421 ? 21.625 -9.094 -20.996 1.00 94.25 421 VAL A CA 1
ATOM 3253 C C . VAL A 1 421 ? 21.662 -10.360 -21.839 1.00 94.25 421 VAL A C 1
ATOM 3255 O O . VAL A 1 421 ? 21.115 -10.365 -22.942 1.00 94.25 421 VAL A O 1
ATOM 3258 N N . ASP A 1 422 ? 22.345 -11.375 -21.315 1.00 93.25 422 ASP A N 1
ATOM 3259 C CA . ASP A 1 422 ? 22.493 -12.714 -21.891 1.00 93.25 422 ASP A CA 1
ATOM 3260 C C . ASP A 1 422 ? 21.821 -13.701 -20.929 1.00 93.25 422 ASP A C 1
ATOM 3262 O O . ASP A 1 422 ? 22.343 -13.997 -19.845 1.00 93.25 422 ASP A O 1
ATOM 3266 N N . GLY A 1 423 ? 20.593 -14.085 -21.263 1.00 89.81 423 GLY A N 1
ATOM 3267 C CA . GLY A 1 423 ? 19.752 -14.957 -20.459 1.00 89.81 423 GLY A CA 1
ATOM 3268 C C . GLY A 1 423 ? 19.950 -16.428 -20.808 1.00 89.81 423 GLY A C 1
ATOM 3269 O O . GLY A 1 423 ? 20.516 -16.806 -21.829 1.00 89.81 423 GLY A O 1
ATOM 3270 N N . GLN A 1 424 ? 19.452 -17.319 -19.950 1.00 88.38 424 GLN A N 1
ATOM 3271 C CA . GLN A 1 424 ? 19.414 -18.736 -20.310 1.00 88.38 424 GLN A CA 1
ATOM 3272 C C . GLN A 1 424 ? 18.386 -18.983 -21.421 1.00 88.38 424 GLN A C 1
ATOM 3274 O O . GLN A 1 424 ? 17.308 -18.392 -21.420 1.00 88.38 424 GLN A O 1
ATOM 3279 N N . ALA A 1 425 ? 18.681 -19.918 -22.326 1.00 90.38 425 ALA A N 1
ATOM 3280 C CA . ALA A 1 425 ? 17.740 -20.319 -23.369 1.00 90.38 425 ALA A CA 1
ATOM 3281 C C . ALA A 1 425 ? 16.398 -20.781 -22.764 1.00 90.38 425 ALA A C 1
ATOM 3283 O O . ALA A 1 425 ? 16.366 -21.633 -21.873 1.00 90.38 425 ALA A O 1
ATOM 3284 N N . GLY A 1 426 ? 15.292 -20.246 -23.274 1.00 86.69 426 GLY A N 1
ATOM 3285 C CA . GLY A 1 426 ? 13.935 -20.429 -22.764 1.00 86.69 426 GLY A CA 1
ATOM 3286 C C . GLY A 1 426 ? 13.541 -19.519 -21.595 1.00 86.69 426 GLY A C 1
ATOM 3287 O O . GLY A 1 426 ? 12.415 -19.642 -21.111 1.00 86.69 426 GLY A O 1
ATOM 3288 N N . ALA A 1 427 ? 14.424 -18.635 -21.119 1.00 86.00 427 ALA A N 1
ATOM 3289 C CA . ALA A 1 427 ? 14.106 -17.708 -20.040 1.00 86.00 427 ALA A CA 1
ATOM 3290 C C . ALA A 1 427 ? 13.109 -16.624 -20.479 1.00 86.00 427 ALA A C 1
ATOM 3292 O O . ALA A 1 427 ? 13.090 -16.162 -21.621 1.00 86.00 427 ALA A O 1
ATOM 3293 N N . ARG A 1 428 ? 12.280 -16.186 -19.530 1.00 89.12 428 ARG A N 1
ATOM 3294 C CA . ARG A 1 428 ? 11.305 -15.106 -19.709 1.00 89.12 428 ARG A CA 1
ATOM 3295 C C . ARG A 1 428 ? 11.619 -13.985 -18.719 1.00 89.12 428 ARG A C 1
ATOM 3297 O O . ARG A 1 428 ? 10.874 -13.755 -17.777 1.00 89.12 428 ARG A O 1
ATOM 3304 N N . LEU A 1 429 ? 12.766 -13.333 -18.907 1.00 91.00 429 LEU A N 1
ATOM 3305 C CA . LEU A 1 429 ? 13.254 -12.282 -18.016 1.00 91.00 429 LEU A CA 1
ATOM 3306 C C . LEU A 1 429 ? 12.618 -10.944 -18.380 1.00 91.00 429 LEU A C 1
ATOM 3308 O O . LEU A 1 429 ? 12.625 -10.555 -19.548 1.00 91.00 429 LEU A O 1
ATOM 3312 N N . GLY A 1 430 ? 12.116 -10.218 -17.383 1.00 94.06 430 GLY A N 1
ATOM 3313 C CA . GLY A 1 430 ? 11.788 -8.804 -17.530 1.00 94.06 430 GLY A CA 1
ATOM 3314 C C . GLY A 1 430 ? 13.068 -7.968 -17.546 1.00 94.06 430 GLY A C 1
ATOM 3315 O O . GLY A 1 430 ? 13.798 -7.936 -16.561 1.00 94.06 430 GLY A O 1
ATOM 3316 N N . ILE A 1 431 ? 13.356 -7.294 -18.659 1.00 95.62 431 ILE A N 1
ATOM 3317 C CA . ILE A 1 431 ? 14.598 -6.543 -18.863 1.00 95.62 431 ILE A CA 1
ATOM 3318 C C . ILE A 1 431 ? 14.270 -5.067 -19.097 1.00 95.62 431 ILE A C 1
ATOM 3320 O O . ILE A 1 431 ? 13.667 -4.712 -20.112 1.00 95.62 431 ILE A O 1
ATOM 3324 N N . ASN A 1 432 ? 14.718 -4.196 -18.189 1.00 96.50 432 ASN A N 1
ATOM 3325 C CA . ASN A 1 432 ? 14.734 -2.745 -18.378 1.00 96.50 432 ASN A CA 1
ATOM 3326 C C . ASN A 1 432 ? 16.169 -2.276 -18.630 1.00 96.50 432 ASN A C 1
ATOM 3328 O O . ASN A 1 432 ? 17.024 -2.406 -17.761 1.00 96.50 432 ASN A O 1
ATOM 3332 N N . LEU A 1 433 ? 16.422 -1.696 -19.803 1.00 97.12 433 LEU A N 1
ATOM 3333 C CA . LEU A 1 433 ? 17.658 -0.978 -20.099 1.00 97.12 433 LEU A CA 1
ATOM 3334 C C . LEU A 1 433 ? 17.337 0.511 -20.151 1.00 97.12 433 LEU A C 1
ATOM 3336 O O . LEU A 1 433 ? 16.488 0.938 -20.941 1.00 97.12 433 LEU A O 1
ATOM 3340 N N . MET A 1 434 ? 17.967 1.284 -19.274 1.00 95.50 434 MET A N 1
ATOM 3341 C CA . MET A 1 434 ? 17.618 2.678 -19.019 1.00 95.50 434 MET A CA 1
ATOM 3342 C C . MET A 1 434 ? 18.883 3.530 -18.956 1.00 95.50 434 MET A C 1
ATOM 3344 O O . MET A 1 434 ? 19.941 3.026 -18.591 1.00 95.50 434 MET A O 1
ATOM 3348 N N . ALA A 1 435 ? 18.769 4.797 -19.340 1.00 94.62 435 ALA A N 1
ATOM 3349 C CA . ALA A 1 435 ? 19.829 5.783 -19.189 1.00 94.62 435 ALA A CA 1
ATOM 3350 C C . ALA A 1 435 ? 19.227 7.129 -18.789 1.00 94.62 435 ALA A C 1
ATOM 3352 O O . ALA A 1 435 ? 18.221 7.552 -19.370 1.00 94.62 435 ALA A O 1
ATOM 3353 N N . ALA A 1 436 ? 19.838 7.789 -17.811 1.00 91.44 436 ALA A N 1
ATOM 3354 C CA . ALA A 1 436 ? 19.339 9.044 -17.261 1.00 91.44 436 ALA A CA 1
ATOM 3355 C C . ALA A 1 436 ? 20.422 10.126 -17.252 1.00 91.44 436 ALA A C 1
ATOM 3357 O O . ALA A 1 436 ? 21.614 9.856 -17.080 1.00 91.44 436 ALA A O 1
ATOM 3358 N N . ASP A 1 437 ? 19.992 11.372 -17.428 1.00 88.12 437 ASP A N 1
ATOM 3359 C CA . ASP A 1 437 ? 20.760 12.534 -16.997 1.00 88.12 437 ASP A CA 1
ATOM 3360 C C . ASP A 1 437 ? 20.215 12.968 -15.637 1.00 88.12 437 ASP A C 1
ATOM 3362 O O . ASP A 1 437 ? 19.059 13.369 -15.518 1.00 88.12 437 ASP A O 1
ATOM 3366 N N . THR A 1 438 ? 21.036 12.882 -14.590 1.00 82.00 438 THR A N 1
ATOM 3367 C CA . THR A 1 438 ? 20.629 13.346 -13.258 1.00 82.00 438 THR A CA 1
ATOM 3368 C C . THR A 1 438 ? 20.557 14.872 -13.151 1.00 82.00 438 THR A C 1
ATOM 3370 O O . THR A 1 438 ? 20.325 15.391 -12.058 1.00 82.00 438 THR A O 1
ATOM 3373 N N . SER A 1 439 ? 20.839 15.609 -14.228 1.00 78.69 439 SER A N 1
ATOM 3374 C CA . SER A 1 439 ? 20.632 17.051 -14.326 1.00 78.69 439 SER A CA 1
ATOM 3375 C C . SER A 1 439 ? 19.388 17.381 -15.159 1.00 78.69 439 SER A C 1
ATOM 3377 O O . SER A 1 439 ? 19.015 16.650 -16.068 1.00 78.69 439 SER A O 1
ATOM 3379 N N . ALA A 1 440 ? 18.698 18.475 -14.821 1.00 69.62 440 ALA A N 1
ATOM 3380 C CA . ALA A 1 440 ? 17.469 18.870 -15.511 1.00 69.62 440 ALA A CA 1
ATOM 3381 C C . ALA A 1 440 ? 17.735 19.318 -16.973 1.00 69.62 440 ALA A C 1
ATOM 3383 O O . ALA A 1 440 ? 18.738 19.999 -17.213 1.00 69.62 440 ALA A O 1
ATOM 3384 N N . PRO A 1 441 ? 16.813 19.065 -17.930 1.00 58.41 441 PRO A N 1
ATOM 3385 C CA . PRO A 1 441 ? 15.488 18.468 -17.751 1.00 58.41 441 PRO A CA 1
ATOM 3386 C C . PRO A 1 441 ? 15.538 16.951 -17.539 1.00 58.41 441 PRO A C 1
ATOM 3388 O O . PRO A 1 441 ? 16.225 16.225 -18.251 1.00 58.41 441 PRO A O 1
ATOM 3391 N N . THR A 1 442 ? 14.766 16.494 -16.561 1.00 69.75 442 THR A N 1
ATOM 3392 C CA . THR A 1 442 ? 14.655 15.097 -16.153 1.00 69.75 442 THR A CA 1
ATOM 3393 C C . THR A 1 442 ? 13.811 14.326 -17.165 1.00 69.75 442 THR A C 1
ATOM 3395 O O . THR A 1 442 ? 12.612 14.559 -17.279 1.00 69.75 442 THR A O 1
ATOM 3398 N N . SER A 1 443 ? 14.445 13.441 -17.930 1.00 81.94 443 SER A N 1
ATOM 3399 C CA . SER A 1 443 ? 13.768 12.368 -18.664 1.00 81.94 443 SER A CA 1
ATOM 3400 C C . SER A 1 443 ? 14.695 11.160 -18.743 1.00 81.94 443 SER A C 1
ATOM 3402 O O . SER A 1 443 ? 15.921 11.307 -18.723 1.00 81.94 443 SER A O 1
ATOM 3404 N N . VAL A 1 444 ? 14.122 9.964 -18.858 1.00 91.00 444 VAL A N 1
ATOM 3405 C CA . VAL A 1 444 ? 14.893 8.721 -18.958 1.00 91.00 444 VAL A CA 1
ATOM 3406 C C . VAL A 1 444 ? 14.754 8.115 -20.346 1.00 91.00 444 VAL A C 1
ATOM 3408 O O . VAL A 1 444 ? 13.651 7.863 -20.829 1.00 91.00 444 VAL A O 1
ATOM 3411 N N . SER A 1 445 ? 15.875 7.783 -20.979 1.00 93.88 445 SER A N 1
ATOM 3412 C CA . SER A 1 445 ? 15.867 6.932 -22.167 1.00 93.88 445 SER A CA 1
ATOM 3413 C C . SER A 1 445 ? 15.618 5.490 -21.739 1.00 93.88 445 SER A C 1
ATOM 3415 O O . SER A 1 445 ? 16.480 4.888 -21.108 1.00 93.88 445 SER A O 1
ATOM 3417 N N . ARG A 1 446 ? 14.462 4.913 -22.084 1.00 94.56 446 ARG A N 1
ATOM 3418 C CA . ARG A 1 446 ? 14.086 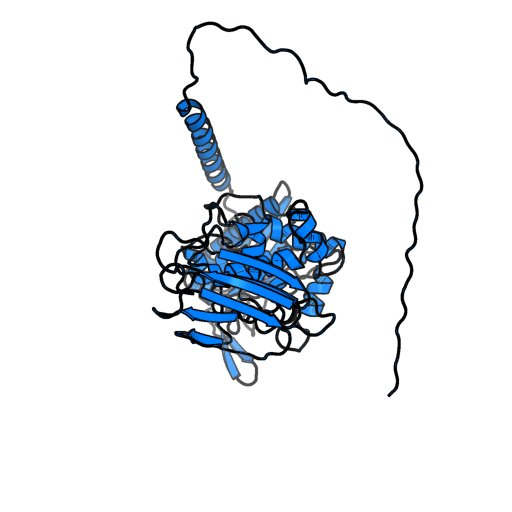3.545 -21.689 1.00 94.56 446 ARG A CA 1
ATOM 3419 C C . ARG A 1 446 ? 13.912 2.626 -22.893 1.00 94.56 446 ARG A C 1
ATOM 3421 O O . ARG A 1 446 ? 13.359 2.991 -23.926 1.00 94.56 446 ARG A O 1
ATOM 3428 N N . SER A 1 447 ? 14.359 1.389 -22.738 1.00 95.25 447 SER A N 1
ATOM 3429 C CA . SER A 1 447 ? 14.066 0.272 -23.626 1.00 95.25 447 SER A CA 1
ATOM 3430 C C . SER A 1 447 ? 13.779 -0.955 -22.779 1.00 95.25 447 SER A C 1
ATOM 3432 O O . SER A 1 447 ? 14.646 -1.419 -22.045 1.00 95.25 447 SER A O 1
ATOM 3434 N N . ALA A 1 448 ? 12.574 -1.495 -22.911 1.00 95.12 448 ALA A N 1
ATOM 3435 C CA . ALA A 1 448 ? 12.122 -2.636 -22.130 1.00 95.12 448 ALA A CA 1
ATOM 3436 C C . ALA A 1 448 ? 11.867 -3.850 -23.036 1.00 95.12 448 ALA A C 1
ATOM 3438 O O . ALA A 1 448 ? 11.530 -3.683 -24.212 1.00 95.12 448 ALA A O 1
ATOM 3439 N N . SER A 1 449 ? 12.061 -5.054 -22.507 1.00 94.75 449 SER A N 1
ATOM 3440 C CA . SER A 1 449 ? 11.789 -6.321 -23.191 1.00 94.75 449 SER A CA 1
ATOM 3441 C C . SER A 1 449 ? 11.429 -7.402 -22.178 1.00 94.75 449 SER A C 1
ATOM 3443 O O . SER A 1 449 ? 11.827 -7.321 -21.020 1.00 94.75 449 SER A O 1
ATOM 3445 N N . ILE A 1 450 ? 10.705 -8.424 -22.627 1.00 93.38 450 ILE A N 1
ATOM 3446 C CA . ILE A 1 450 ? 10.536 -9.678 -21.891 1.00 93.38 450 ILE A CA 1
ATOM 3447 C C . ILE A 1 450 ? 11.087 -10.790 -22.779 1.00 93.38 450 ILE A C 1
ATOM 3449 O O . ILE A 1 450 ? 10.611 -10.965 -23.902 1.00 93.38 450 ILE A O 1
ATOM 3453 N N . GLY A 1 451 ? 12.091 -11.522 -22.305 1.00 91.75 451 GLY A N 1
ATOM 3454 C CA . GLY A 1 451 ? 12.715 -12.586 -23.087 1.00 91.75 451 GLY A CA 1
ATOM 3455 C C . GLY A 1 451 ? 14.041 -13.070 -22.516 1.00 91.75 451 GLY A C 1
ATOM 3456 O O . GLY A 1 451 ? 14.318 -12.892 -21.334 1.00 91.75 451 GLY A O 1
ATOM 3457 N N . GLU A 1 452 ? 14.831 -13.702 -23.376 1.00 92.31 452 GLU A N 1
ATOM 3458 C CA . GLU A 1 452 ? 16.125 -14.293 -23.022 1.00 92.31 452 GLU A CA 1
ATOM 3459 C C . GLU A 1 452 ? 17.212 -13.216 -23.034 1.00 92.31 452 GLU A C 1
ATOM 3461 O O . GLU A 1 452 ? 17.788 -12.900 -21.997 1.00 92.31 452 GLU A O 1
ATOM 3466 N N . ASP A 1 453 ? 17.392 -12.578 -24.192 1.00 92.56 453 ASP A N 1
ATOM 3467 C CA . ASP A 1 453 ? 18.487 -11.647 -24.435 1.00 92.56 453 ASP A CA 1
ATOM 3468 C C . ASP A 1 453 ? 17.980 -10.280 -24.864 1.00 92.56 453 ASP A C 1
ATOM 3470 O O . ASP A 1 453 ? 16.989 -10.141 -25.596 1.00 92.56 453 ASP A O 1
ATOM 3474 N N . TYR A 1 454 ? 18.708 -9.241 -24.469 1.00 95.94 454 TYR A N 1
ATOM 3475 C CA . TYR A 1 454 ? 18.408 -7.895 -24.927 1.00 95.94 454 TYR A CA 1
ATOM 3476 C C . TYR A 1 454 ? 19.637 -6.999 -24.910 1.00 95.94 454 TYR A C 1
ATOM 3478 O O . TYR A 1 454 ? 20.387 -6.975 -23.940 1.00 95.94 454 TYR A O 1
ATOM 3486 N N . VAL A 1 455 ? 19.827 -6.230 -25.983 1.00 96.62 455 VAL A N 1
ATOM 3487 C CA . VAL A 1 455 ? 20.957 -5.307 -26.131 1.00 96.62 455 VAL A CA 1
ATOM 3488 C C . VAL A 1 455 ? 20.486 -3.928 -26.556 1.00 96.62 455 VAL A C 1
ATOM 3490 O O . VAL A 1 455 ? 19.634 -3.792 -27.442 1.00 96.62 455 VAL A O 1
ATOM 3493 N N . ARG A 1 456 ? 21.049 -2.887 -25.944 1.00 97.25 456 ARG A N 1
ATOM 3494 C CA . ARG A 1 456 ? 20.816 -1.490 -26.317 1.00 97.25 456 ARG A CA 1
ATOM 3495 C C . ARG A 1 456 ? 22.080 -0.661 -26.163 1.00 97.25 456 ARG A C 1
ATOM 3497 O O . ARG A 1 456 ? 22.882 -0.893 -25.268 1.00 97.25 456 ARG A O 1
ATOM 3504 N N . LEU A 1 457 ? 22.213 0.333 -27.036 1.00 96.69 457 LEU A N 1
ATOM 3505 C CA . LEU A 1 457 ? 23.278 1.326 -27.002 1.00 96.69 457 LEU A CA 1
ATOM 3506 C C . LEU A 1 457 ? 22.693 2.664 -26.554 1.00 96.69 457 LEU A C 1
ATOM 3508 O O . LEU A 1 457 ? 21.770 3.173 -27.192 1.00 96.69 457 LEU A O 1
ATOM 3512 N N . PHE A 1 458 ? 23.265 3.249 -25.509 1.00 95.88 458 PHE A N 1
ATOM 3513 C CA . PHE A 1 458 ? 22.923 4.584 -25.033 1.00 95.88 458 PHE A CA 1
ATOM 3514 C C . PHE A 1 458 ? 24.087 5.544 -25.256 1.00 95.88 458 PHE A C 1
ATOM 3516 O O . PHE A 1 458 ? 25.258 5.156 -25.221 1.00 95.88 458 PHE A O 1
ATOM 3523 N N . ALA A 1 459 ? 23.769 6.820 -25.466 1.00 94.38 459 ALA A N 1
ATOM 3524 C CA . ALA A 1 459 ? 24.758 7.874 -25.288 1.00 94.38 459 ALA A CA 1
ATOM 3525 C C . ALA A 1 459 ? 25.176 7.912 -23.808 1.00 94.38 459 ALA A C 1
ATOM 3527 O O . ALA A 1 459 ? 24.324 7.803 -22.932 1.00 94.38 459 ALA A O 1
ATOM 3528 N N . GLY A 1 460 ? 26.475 8.026 -23.549 1.00 90.88 460 GLY A N 1
ATOM 3529 C CA . GLY A 1 460 ? 27.065 8.093 -22.214 1.00 90.88 460 GLY A CA 1
ATOM 3530 C C . GLY A 1 460 ? 27.476 9.520 -21.860 1.00 90.88 460 GLY A C 1
ATOM 3531 O O . GLY A 1 460 ? 26.710 10.469 -22.034 1.00 90.88 460 GLY A O 1
ATOM 3532 N N . ALA A 1 461 ? 28.718 9.686 -21.409 1.00 90.31 461 ALA A N 1
ATOM 3533 C CA . ALA A 1 461 ? 29.206 10.919 -20.805 1.00 90.31 461 ALA A CA 1
ATOM 3534 C C . ALA A 1 461 ? 29.018 12.167 -21.686 1.00 90.31 461 ALA A C 1
ATOM 3536 O O . ALA A 1 461 ? 29.590 12.295 -22.780 1.00 90.31 461 ALA A O 1
ATOM 3537 N N . GLY A 1 462 ? 28.285 13.134 -21.131 1.00 87.12 462 GLY A N 1
ATOM 3538 C CA . GLY A 1 462 ? 27.884 14.381 -21.785 1.00 87.12 462 GLY A CA 1
ATOM 3539 C C . GLY A 1 462 ? 26.448 14.374 -22.318 1.00 87.12 462 GLY A C 1
ATOM 3540 O O . GLY A 1 462 ? 26.006 15.413 -22.797 1.00 87.12 462 GLY A O 1
ATOM 3541 N N . VAL A 1 463 ? 25.749 13.236 -22.241 1.00 90.94 463 VAL A N 1
ATOM 3542 C CA . VAL A 1 463 ? 24.307 13.115 -22.519 1.00 90.94 463 VAL A CA 1
ATOM 3543 C C . VAL A 1 463 ? 23.594 12.431 -21.356 1.00 90.94 463 VAL A C 1
ATOM 3545 O O . VAL A 1 463 ? 22.663 13.002 -20.818 1.00 90.94 463 VAL A O 1
ATOM 3548 N N . HIS A 1 464 ? 24.054 11.250 -20.943 1.00 91.75 464 HIS A N 1
ATOM 3549 C CA . HIS A 1 464 ? 23.568 10.560 -19.746 1.00 91.75 464 HIS A CA 1
ATOM 3550 C C . HIS A 1 464 ? 24.731 10.339 -18.778 1.00 91.75 464 HIS A C 1
ATOM 3552 O O . HIS A 1 464 ? 25.890 10.199 -19.191 1.00 91.75 464 HIS A O 1
ATOM 3558 N N . ASN A 1 465 ? 24.434 10.319 -17.484 1.00 89.19 465 ASN A N 1
ATOM 3559 C CA . ASN A 1 465 ? 25.414 10.104 -16.421 1.00 89.19 465 ASN A CA 1
ATOM 3560 C C . ASN A 1 465 ? 25.067 8.911 -15.513 1.00 89.19 465 ASN A C 1
ATOM 3562 O O . ASN A 1 465 ? 25.820 8.653 -14.567 1.00 89.19 465 ASN A O 1
ATOM 3566 N N . LYS A 1 466 ? 23.991 8.181 -15.836 1.00 90.19 466 LYS A N 1
ATOM 3567 C CA . LYS A 1 466 ? 23.515 6.958 -15.183 1.00 90.19 466 LYS A CA 1
ATOM 3568 C C . LYS A 1 466 ? 22.970 5.956 -16.186 1.00 90.19 466 LYS A C 1
ATOM 3570 O O . LYS A 1 466 ? 22.401 6.415 -17.208 1.00 90.19 466 LYS A O 1
#

Foldseek 3Di:
DDDDDDDDDDDDDDDDDDDDDDDDDDDDDDDDDDDDDDDDDDDDPVVVVVVVVVVVVVVVVVVVVVVVPPDPPDQDDQDPFDDADLNRTLRGWDKDWDDAPNDIAIEIEGAAQPQDWHWDADPNDIDTWGLHANDVVLRVVLRVLLVVLQNVCCVLQVFGFQCALVVRYAYEGRIADPPDQWAQDLDDRVRRYIYGHRVQSNVVHGSLVSQLSSQLRRLNRLPLAQSVQCVCQVVVPAQAACCCLRNLLSNLSSFLFDPVCLLVLLQAPPQDQQAACRRHPRSNLVVSLQQQQQADDDDNVDRCRSVSLSSLLSVQCSVVNYSPCQQPSVCVRNVNPDGSLVLLLLSLQLLQQALFADCVPNVSSYRPRDDPPSHDRDDAPEEEEDADDDDDDDDDAGDDSGDHHYYYFYDQNCQKDKDKAAFPPPAFHWDWDWFFASDPPGHIDIDIDTDGMDMDMDGHPPGTGD